Protein AF-V5GSN2-F1 (afdb_monomer)

Radius of gyration: 38.53 Å; Cα contacts (8 Å, |Δi|>4): 919; chains: 1; bounding box: 140×82×81 Å

Sequence (666 aa):
MSDDYDFRHELENVPWRLVEQMQPQPFRTFRTEFHMSSASEHTSTYTTTTHYSKQYIQTTKTTRSENGTTIKIPDDQQTQTKWHRDEADNITNGRPPDKHTTLTQIIQEPQTWGSTMQFTEIKSLKRVHKVHEGIGTENITDVAGIINPYTGERMTIRDAIAERILDVRTGKIIASPDGIQITIDEAQKLGLIESKIAERLQSPCGIREDGHDLTLLEAIQREIYEAEHGFMDPSEKRIKVTHSTTINQAIDDGRVDVTSGTYTLENGEKIDIREAYKRGYLLQHTEVKLQTGAVPLADAINQSLIDDRTGWIVDRNSGNKYQIDAAVKCNVVDGDIREIVDPKTDNKITVIQAIDTGIINPKLGKYILAHEKLSFLEAKRRQLIVKPKTLKEIVDDNLIDENGKISSPLHQTTLTLLEAVNRGVLDVDLVKSVLDLRTSEYITLSEALKEGIILSDSRFRNLVTGEILSIPEAVSRGYIISVVRKSIFDVDGFQPPDKSDHISFNAANAKGYISKKNNGSLLVSKKSGKLIPFTEGVQSGEVKPEVFEMLSRPIGIVENQKELNVLEAVFHGYIDPKTGNLIDLSTNKIIYLNEAIAQHLITPEGAAMLNSLLNLNVSTKVTRTLVQRYVTVTNKDIKQEIITYTEALRLGLINNEQQTYTDPVT

Foldseek 3Di:
DDDDDDPPVVVVCVVVVVVVVPQPDADDQPFDAAEDEFAPPPPPPDPPDPDDDDDDDDDDDDDDDDDDDDDDDDDDDDDDDDDDDDDDDDDDDDDDDDDDDDDDDDDDDDDDDDDDDDDDDDDDDDDDDDDDDDDDDDPQQQPFFAADQVPRDTHGPVVCVVVVQQDLLVQWGQNHPVRDIDHLVVCCVVSRGPPVVSCQQQPQPQDDDPRDRDGNSRVVNVVVCCVVVPDDDPPPDDDDDPDADEPVVQVVVVQADPVVQWGADPVRDIDHVVVCCVVRNYQPPSLNPNDDAADALLVQVQLVQADQQQLWGAQQFPRDTAQPVVCCVVRNHVQAFQFAQDPVVLAGGGNVVCCVVVCAPRRRNFGDDPPDTGGSNRCVVQLRGGTAWFLLVQVVVVQADPQGWGAGSNSPDTHFPVRCVRRRNHFAQDDQFAAQPVVRGGHGNVVCPVVVCADRRQWGARPVPRDIGHSNVCQQVFRGKTWDWAALQQDFFAAALVRDGGGGNVVCVVVVQWDLPPLIWGQNHPVVSDTDHVVVCCVVVRGPPSSVVLQQDFQAQDDPNDTGGNSSCVSVPQADSSNLFGADPVVRDTDRLSRCCSVSRTPSVSSSSSVSNRTHTYMYGHDDDPPPPPPPPPPPPPPDPDDDPVRQVVVVQADPVVRHGHDPVD

InterPro domains:
  IPR001101 Plectin repeat [SM00250] (128-171)
  IPR001101 Plectin repeat [SM00250] (182-230)
  IPR001101 Plectin repeat [SM00250] (253-287)
  IPR001101 Plectin repeat [SM00250] (328-365)
  IPR001101 Plectin repeat [SM00250] (423-459)
  IPR001101 Plectin repeat [SM00250] (562-607)
  IPR001101 Plectin repeat [SM00250] (622-659)
  IPR035915 Plakin repeat superfamily [G3DSA:3.90.1290.10] (114-293)
  IPR035915 Plakin repeat superfamily [G3DSA:3.90.1290.1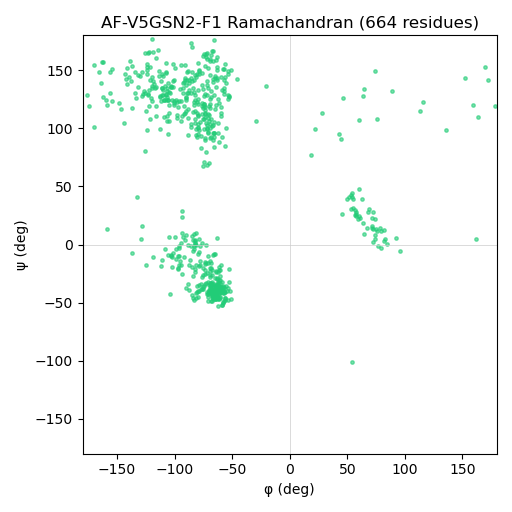0] (294-430)
  IPR035915 Plakin repeat superfamily [G3DSA:3.90.1290.10] (431-556)
  IPR035915 Plakin repeat superfamily [G3DSA:3.90.1290.10] (557-666)
  IPR035915 Plakin repeat superfamily [SSF75399] (141-288)
  IPR035915 Plakin repeat superfamily [SSF75399] (246-369)
  IPR035915 Plakin repeat superfamily [SSF75399] (388-518)
  IPR035915 Plakin repeat superfamily [SSF75399] (492-666)

Secondary structure (DSSP, 8-state):
------THHHHTTHHHHHHHHTSPPPP-----EEEEEE---------------------------------------------------------PPP--PPPP-PPP-----------------PPPP----------GGG---EEPTTT--EE-HHHHHHTTSEETTTTEEE-STT--EEEHHHHHHTTSB-HHHHHHHHSEEEEEETTEEEEHHHHHHHHHHHHHSTT--TTS-----TT-EEHHHHHHTT-EETTTTEEEPTTS-EEEHHHHHHTTSEE--------PPPB-HHHHHHTT-B-TTT--EE-TTT--EE-HHHHHHTTSB-SSS--EEETTTTEEE-HHHHHHTTSEETTTTEEEETTEEEEHHHHHHTTSB---B-HHHHHHTT-B-TTS-EE-TTSSSEE-HHHHHHTT-B--SS-EEEEETTTTEEEEHHHHHHTTSEETTTEEE-TTT--EEEHHHHHHTTSB-EEEEE-GGGSEEE--TT--S-EEHHHHHHTT-EE-GGG-EEEEETTTTEEEEHHHHHHHTSB-HHHHHHHT-EEEEEETTEEEEHHHHHHHTSB-TTT--EEETTTTEEE-HHHHHHTTSS-HHHHHHHHHHTTEEEEEEE----------------------HHHHHHTT-EETTTTEE--TT-

Structure (mmCIF, N/CA/C/O backbone):
data_AF-V5GSN2-F1
#
_entry.id   AF-V5GSN2-F1
#
loop_
_atom_site.group_PDB
_atom_site.id
_atom_site.type_symbol
_atom_site.label_atom_id
_atom_site.label_alt_id
_atom_site.label_comp_id
_atom_site.label_asym_id
_atom_site.label_entity_id
_atom_site.label_seq_id
_atom_site.pdbx_PDB_ins_code
_atom_site.Cartn_x
_atom_site.Cartn_y
_atom_site.Cartn_z
_atom_site.occupancy
_atom_site.B_iso_or_equiv
_atom_site.auth_seq_id
_atom_site.auth_comp_id
_atom_site.auth_asym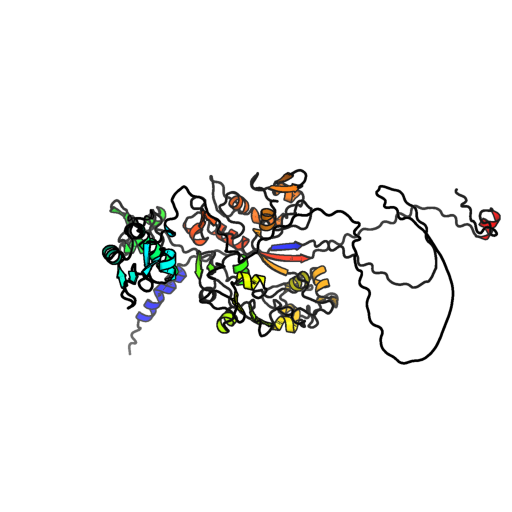_id
_atom_site.auth_atom_id
_atom_site.pdbx_PDB_model_num
ATOM 1 N N . MET A 1 1 ? -61.595 18.546 -22.073 1.00 37.25 1 MET A N 1
ATOM 2 C CA . MET A 1 1 ? -60.772 17.479 -21.474 1.00 37.25 1 MET A CA 1
ATOM 3 C C . MET A 1 1 ? -59.670 18.206 -20.737 1.00 37.25 1 MET A C 1
ATOM 5 O O . MET A 1 1 ? -58.882 18.876 -21.386 1.00 37.25 1 MET A O 1
ATOM 9 N N . SER A 1 2 ? -59.788 18.265 -19.414 1.00 36.09 2 SER A N 1
ATOM 10 C CA . SER A 1 2 ? -58.857 18.947 -18.515 1.00 36.09 2 SER A CA 1
ATOM 11 C C . SER A 1 2 ? -58.077 17.841 -17.827 1.00 36.09 2 SER A C 1
ATOM 13 O O . SER A 1 2 ? -58.687 17.074 -17.086 1.00 36.09 2 SER A O 1
ATOM 15 N N . ASP A 1 3 ? -56.794 17.718 -18.153 1.00 40.81 3 ASP A N 1
ATOM 16 C CA . ASP A 1 3 ? -55.877 16.783 -17.507 1.00 40.81 3 ASP A CA 1
ATOM 17 C C . ASP A 1 3 ? -55.432 17.392 -16.174 1.00 40.81 3 ASP A C 1
ATOM 19 O O . ASP A 1 3 ? -54.719 18.397 -16.146 1.00 40.81 3 ASP A O 1
ATOM 23 N N . ASP A 1 4 ? -55.890 16.799 -15.072 1.00 43.28 4 ASP A N 1
ATOM 24 C CA . ASP A 1 4 ? -55.392 17.104 -13.734 1.00 43.28 4 ASP A CA 1
ATOM 25 C C . ASP A 1 4 ? -53.973 16.534 -13.592 1.00 43.28 4 ASP A C 1
ATOM 27 O O . ASP A 1 4 ? -53.755 15.322 -13.602 1.00 43.28 4 ASP A O 1
ATOM 31 N N . TYR A 1 5 ? -52.998 17.436 -13.488 1.00 51.22 5 TYR A N 1
ATOM 32 C CA . TYR A 1 5 ? -51.594 17.118 -13.250 1.00 51.22 5 TYR A CA 1
ATOM 33 C C . TYR A 1 5 ? -51.395 16.746 -11.770 1.00 51.22 5 TYR A C 1
ATOM 35 O O . TYR A 1 5 ? -51.675 17.547 -10.875 1.00 51.22 5 TYR A O 1
ATOM 43 N N . ASP A 1 6 ? -50.932 15.522 -11.505 1.00 43.62 6 ASP A N 1
ATOM 44 C CA . ASP A 1 6 ? -50.756 14.992 -10.149 1.00 43.62 6 ASP A CA 1
ATOM 45 C C . ASP A 1 6 ? -49.454 15.505 -9.506 1.00 43.62 6 ASP A C 1
ATOM 47 O O . ASP A 1 6 ? -48.352 15.028 -9.784 1.00 43.62 6 ASP A O 1
ATOM 51 N N . PHE A 1 7 ? -49.595 16.475 -8.599 1.00 40.38 7 PHE A N 1
ATOM 52 C CA . PHE A 1 7 ? -48.507 17.074 -7.815 1.00 40.38 7 PHE A CA 1
ATOM 53 C C . PHE A 1 7 ? -47.820 16.110 -6.829 1.00 40.38 7 PHE A C 1
ATOM 55 O O . PHE A 1 7 ? -46.802 16.469 -6.231 1.00 40.38 7 PHE A O 1
ATOM 62 N N . ARG A 1 8 ? -48.333 14.888 -6.628 1.00 42.97 8 ARG A N 1
ATOM 63 C CA . ARG A 1 8 ? -47.758 13.941 -5.657 1.00 42.97 8 ARG A CA 1
ATOM 64 C C . ARG A 1 8 ? -46.394 13.400 -6.077 1.00 42.97 8 ARG A C 1
ATOM 66 O O . ARG A 1 8 ? -45.572 13.124 -5.209 1.00 42.97 8 ARG A O 1
ATOM 73 N N . HIS A 1 9 ? -46.112 13.324 -7.378 1.00 46.41 9 HIS A N 1
ATOM 74 C CA . HIS A 1 9 ? -44.847 12.763 -7.859 1.00 46.41 9 HIS A CA 1
ATOM 75 C C . HIS A 1 9 ? -43.648 13.717 -7.690 1.00 46.41 9 HIS A C 1
ATOM 77 O O . HIS A 1 9 ? -42.515 13.271 -7.501 1.00 46.41 9 HIS A O 1
ATOM 83 N N . GLU A 1 10 ? -43.880 15.034 -7.702 1.00 44.59 10 GLU A N 1
ATOM 84 C CA . GLU A 1 10 ? -42.817 16.016 -7.458 1.00 44.59 10 GLU A CA 1
ATOM 85 C C . GLU A 1 10 ? -42.477 16.128 -5.965 1.00 44.59 10 GLU A C 1
ATOM 87 O O . GLU A 1 10 ? -41.305 16.256 -5.618 1.00 44.59 10 GLU A O 1
ATOM 92 N N . LEU A 1 11 ? -43.456 15.976 -5.068 1.00 38.84 11 LEU A N 1
ATOM 93 C CA . LEU A 1 11 ? -43.250 16.066 -3.617 1.00 38.84 11 LEU A CA 1
ATOM 94 C C . LEU A 1 11 ? -42.442 14.902 -3.015 1.00 38.84 11 LEU A C 1
ATOM 96 O O . LEU A 1 11 ? -41.758 15.115 -2.016 1.00 38.84 11 LEU A O 1
ATOM 100 N N . GLU A 1 12 ? -42.437 13.714 -3.628 1.00 39.81 12 GLU A N 1
ATOM 101 C CA . GLU A 1 12 ? -41.593 12.589 -3.177 1.00 39.81 12 GLU A CA 1
ATOM 102 C C . GLU A 1 12 ? -40.098 12.771 -3.510 1.00 39.81 12 GLU A C 1
ATOM 104 O O . GLU A 1 12 ? -39.241 12.206 -2.833 1.00 39.81 12 GLU A O 1
ATOM 109 N N . ASN A 1 13 ? -39.760 13.608 -4.500 1.00 37.38 13 ASN A N 1
ATOM 110 C CA . ASN A 1 13 ? -38.378 13.812 -4.965 1.00 37.38 13 ASN A CA 1
ATOM 111 C C . ASN A 1 13 ? -37.731 15.124 -4.479 1.00 37.38 13 ASN A C 1
ATOM 113 O O . ASN A 1 13 ? -36.523 15.326 -4.637 1.00 37.38 13 ASN A O 1
ATOM 117 N N . VAL A 1 14 ? -38.512 16.023 -3.876 1.00 39.41 14 VAL A N 1
ATOM 118 C CA . VAL A 1 14 ? -38.030 17.301 -3.321 1.00 39.41 14 VAL A CA 1
ATOM 119 C C . VAL A 1 14 ? -37.116 17.138 -2.088 1.00 39.41 14 VAL A C 1
ATOM 121 O O . VAL A 1 14 ? -36.141 17.890 -2.013 1.00 39.41 14 VAL A O 1
ATOM 124 N N . PRO A 1 15 ? -37.309 16.166 -1.164 1.00 37.91 15 PRO A N 1
ATOM 125 C CA . PRO A 1 15 ? -36.414 16.016 -0.013 1.00 37.91 15 PRO A CA 1
ATOM 126 C C . PRO A 1 15 ? -34.984 15.655 -0.434 1.00 37.91 15 PRO A C 1
ATOM 128 O O . PRO A 1 15 ? -34.026 16.221 0.082 1.00 37.91 15 PRO A O 1
ATOM 131 N N . TRP A 1 16 ? -34.829 14.773 -1.426 1.00 34.25 16 TRP A N 1
ATOM 132 C CA . TRP A 1 16 ? -33.520 14.288 -1.872 1.00 34.25 16 TRP A CA 1
ATOM 133 C C . TRP A 1 16 ? -32.715 15.337 -2.643 1.00 34.25 16 TRP A C 1
ATOM 135 O O . TRP A 1 16 ? -31.525 15.498 -2.383 1.00 34.25 16 TRP A O 1
ATOM 145 N N . ARG A 1 17 ? -33.359 16.116 -3.523 1.00 33.84 17 ARG A N 1
ATOM 146 C CA . ARG A 1 17 ? -32.677 17.192 -4.269 1.00 33.84 17 ARG A CA 1
ATOM 147 C C . ARG A 1 17 ? -32.232 18.352 -3.380 1.00 33.84 17 ARG A C 1
ATOM 149 O O . ARG A 1 17 ? -31.188 18.945 -3.641 1.00 33.84 17 ARG A O 1
ATOM 156 N N . LEU A 1 18 ? -32.994 18.671 -2.331 1.00 31.77 18 LEU A N 1
ATOM 157 C CA . LEU A 1 18 ? -32.616 19.716 -1.377 1.00 31.77 18 LEU A CA 1
ATOM 158 C C . LEU A 1 18 ? -31.481 19.245 -0.450 1.00 31.77 18 LEU A C 1
ATOM 160 O O . LEU A 1 18 ? -30.587 20.028 -0.141 1.00 31.77 18 LEU A O 1
ATOM 164 N N . VAL A 1 19 ? -31.468 17.960 -0.072 1.00 36.31 19 VAL A N 1
ATOM 165 C CA . VAL A 1 19 ? -30.370 17.331 0.684 1.00 36.31 19 VAL A CA 1
ATOM 166 C C . VAL A 1 19 ? -29.081 17.264 -0.146 1.00 36.31 19 VAL A C 1
ATOM 168 O O . VAL A 1 19 ? -28.025 17.584 0.386 1.00 36.31 19 VAL A O 1
ATOM 171 N N . GLU A 1 20 ? -29.140 16.949 -1.446 1.00 34.22 20 GLU A N 1
ATOM 172 C CA . GLU A 1 20 ? -27.974 17.008 -2.352 1.00 34.22 20 GLU A CA 1
ATOM 173 C C . GLU A 1 20 ? -27.446 18.437 -2.561 1.00 34.22 20 GLU A C 1
ATOM 175 O O . GLU A 1 20 ? -26.236 18.645 -2.588 1.00 34.22 20 GLU A O 1
ATOM 180 N N . GLN A 1 21 ? -28.325 19.441 -2.672 1.00 31.25 21 GLN A N 1
ATOM 181 C CA . GLN A 1 21 ? -27.915 20.847 -2.827 1.00 31.25 21 GLN A CA 1
ATOM 182 C C . GLN A 1 21 ? -27.400 21.494 -1.531 1.00 31.25 21 GLN A C 1
ATOM 184 O O . GLN A 1 21 ? -26.693 22.500 -1.602 1.00 31.25 21 GLN A O 1
ATOM 189 N N . MET A 1 22 ? -27.740 20.937 -0.362 1.00 30.00 22 MET A N 1
ATOM 190 C CA . MET A 1 22 ? -27.225 21.365 0.946 1.00 30.00 22 MET A CA 1
ATOM 191 C C . MET A 1 22 ? -26.036 20.532 1.442 1.00 30.00 22 MET A C 1
ATOM 193 O O . MET A 1 22 ? -25.485 20.841 2.502 1.00 30.00 22 MET A O 1
ATOM 197 N N . GLN A 1 23 ? -25.596 19.518 0.688 1.00 30.22 23 GLN A N 1
ATOM 198 C CA . GLN A 1 23 ? -24.315 18.876 0.960 1.00 30.22 23 GLN A CA 1
ATOM 199 C C . GLN A 1 23 ? -23.185 19.888 0.716 1.00 30.22 23 GLN A C 1
ATOM 201 O O . GLN A 1 23 ? -23.137 20.519 -0.345 1.00 30.22 23 GLN A O 1
ATOM 206 N N . PRO A 1 24 ? -22.265 20.077 1.680 1.00 34.12 24 PRO A N 1
ATOM 207 C CA . PRO A 1 24 ? -21.076 20.876 1.437 1.00 34.12 24 PRO A CA 1
ATOM 208 C C . PRO A 1 24 ? -20.323 20.275 0.249 1.00 34.12 24 PRO A C 1
ATOM 210 O O . PRO A 1 24 ? -20.131 19.060 0.171 1.00 34.12 24 PRO A O 1
ATOM 213 N N . GLN A 1 25 ? -19.888 21.132 -0.674 1.00 30.27 25 GLN A N 1
ATOM 214 C CA . GLN A 1 25 ? -18.983 20.718 -1.740 1.00 30.27 25 GLN A CA 1
ATOM 215 C C . GLN A 1 25 ? -17.773 20.021 -1.098 1.00 30.27 25 GLN A C 1
ATOM 217 O O . GLN A 1 25 ? -17.179 20.593 -0.176 1.00 30.27 25 GLN A O 1
ATOM 222 N N . PRO A 1 26 ? -17.409 18.800 -1.527 1.00 32.09 26 PRO A N 1
ATOM 223 C CA . PRO A 1 26 ? -16.282 18.096 -0.944 1.00 32.09 26 PRO A CA 1
ATOM 224 C C . PRO A 1 26 ? -15.023 18.946 -1.113 1.00 32.09 26 PRO A C 1
ATOM 226 O O . PRO A 1 26 ? -14.746 19.470 -2.197 1.00 32.09 26 PRO A O 1
ATOM 229 N N . PHE A 1 27 ? -14.254 19.098 -0.034 1.00 33.81 27 PHE A N 1
ATOM 230 C CA . PHE A 1 27 ? -12.969 19.779 -0.110 1.00 33.81 27 PHE A CA 1
ATOM 231 C C . PHE A 1 27 ? -12.099 19.077 -1.150 1.00 33.81 27 PHE A C 1
ATOM 233 O O . PHE A 1 27 ? -11.946 17.854 -1.146 1.00 33.81 27 PHE A O 1
ATOM 240 N N . ARG A 1 28 ? -11.539 19.866 -2.067 1.00 29.09 28 ARG A N 1
ATOM 241 C CA . ARG A 1 28 ? -10.685 19.372 -3.143 1.00 29.09 28 ARG A CA 1
ATOM 242 C C . ARG A 1 28 ? -9.485 18.662 -2.512 1.00 29.09 28 ARG A C 1
ATOM 244 O O . ARG A 1 28 ? -8.633 19.306 -1.906 1.00 29.09 28 ARG A O 1
ATOM 251 N N . THR A 1 29 ? -9.408 17.340 -2.639 1.00 32.81 29 THR A N 1
ATOM 252 C CA . THR A 1 29 ? -8.227 16.589 -2.204 1.00 32.81 29 THR A CA 1
ATOM 253 C C . THR A 1 29 ? -7.048 17.020 -3.071 1.00 32.81 29 THR A C 1
ATOM 255 O O . THR A 1 29 ? -7.064 16.818 -4.288 1.00 32.81 29 THR A O 1
ATOM 258 N N . PHE A 1 30 ? -6.025 17.626 -2.473 1.00 32.19 30 PHE A N 1
ATOM 259 C CA . PHE A 1 30 ? -4.771 17.884 -3.173 1.00 32.19 30 PHE A CA 1
ATOM 260 C C . PHE A 1 30 ? -4.087 16.541 -3.424 1.00 32.19 30 PHE A C 1
ATOM 262 O O . PHE A 1 30 ? -3.541 15.944 -2.502 1.00 32.19 30 PHE A O 1
ATOM 269 N N . ARG A 1 31 ? -4.136 16.034 -4.659 1.00 34.69 31 ARG A N 1
ATOM 270 C CA . ARG A 1 31 ? -3.330 14.878 -5.060 1.00 34.69 31 ARG A CA 1
ATOM 271 C C . ARG A 1 31 ? -1.916 15.386 -5.330 1.00 34.69 31 ARG A C 1
ATOM 273 O O . ARG A 1 31 ? -1.664 15.981 -6.372 1.00 34.69 31 ARG A O 1
ATOM 280 N N . THR A 1 32 ? -1.022 15.236 -4.359 1.00 37.72 32 THR A N 1
ATOM 281 C CA . THR A 1 32 ? 0.390 15.593 -4.527 1.00 37.72 32 THR A CA 1
ATOM 282 C C . THR A 1 32 ? 1.122 14.383 -5.096 1.00 37.72 32 THR A C 1
ATOM 284 O O . THR A 1 32 ? 1.271 13.365 -4.423 1.00 37.72 32 THR A O 1
ATOM 287 N N . GLU A 1 33 ? 1.523 14.464 -6.362 1.00 39.75 33 GLU A N 1
ATOM 288 C CA . GLU A 1 33 ? 2.420 13.482 -6.972 1.00 39.75 33 GLU A CA 1
ATOM 289 C C . GLU A 1 33 ? 3.838 13.726 -6.445 1.00 39.75 33 GLU A C 1
ATOM 291 O O . GLU A 1 33 ? 4.312 14.863 -6.433 1.00 39.75 33 GLU A O 1
ATOM 296 N N . PHE A 1 34 ? 4.487 12.676 -5.934 1.00 43.59 34 PHE A N 1
ATOM 297 C CA . PHE A 1 34 ? 5.783 12.782 -5.272 1.00 43.59 34 PHE A CA 1
ATOM 298 C C . PHE A 1 34 ? 6.843 12.007 -6.051 1.00 43.59 34 PHE A C 1
ATOM 300 O O . PHE A 1 34 ? 6.832 10.775 -6.097 1.00 43.59 34 PHE A O 1
ATOM 307 N N . HIS A 1 35 ? 7.778 12.731 -6.664 1.00 51.25 35 HIS A N 1
ATOM 308 C CA . HIS A 1 35 ? 8.861 12.128 -7.431 1.00 51.25 35 HIS A CA 1
ATOM 309 C C . HIS A 1 35 ? 10.094 11.895 -6.559 1.00 51.25 35 HIS A C 1
ATOM 311 O O . HIS A 1 35 ? 10.685 12.833 -6.034 1.00 51.25 35 HIS A O 1
ATOM 317 N N . MET A 1 36 ? 10.509 10.634 -6.436 1.00 54.81 36 MET A N 1
ATOM 318 C CA . MET A 1 36 ? 11.722 10.228 -5.739 1.00 54.81 36 MET A CA 1
ATOM 319 C C . MET A 1 36 ? 12.757 9.653 -6.697 1.00 54.81 36 MET A C 1
ATOM 321 O O . MET A 1 36 ? 12.537 8.659 -7.394 1.00 54.81 36 MET A O 1
ATOM 325 N N . SER A 1 37 ? 13.953 10.217 -6.625 1.00 44.53 37 SER A N 1
ATOM 326 C CA . SER A 1 37 ? 15.152 9.620 -7.197 1.00 44.53 37 SER A CA 1
ATOM 327 C C . SER A 1 37 ? 15.780 8.690 -6.159 1.00 44.53 37 SER A C 1
ATOM 329 O O . SER A 1 37 ? 16.187 9.132 -5.081 1.00 44.53 37 SER A O 1
ATOM 331 N N . SER A 1 38 ? 15.850 7.391 -6.454 1.00 39.06 38 SER A N 1
ATOM 332 C CA . SER A 1 38 ? 16.689 6.453 -5.703 1.00 39.06 38 SER A CA 1
ATOM 333 C C . SER A 1 38 ? 18.046 6.385 -6.398 1.00 39.06 38 SER A C 1
ATOM 335 O O . SER A 1 38 ? 18.145 5.906 -7.534 1.00 39.06 38 SER A O 1
ATOM 337 N N . ALA A 1 39 ? 19.090 6.885 -5.741 1.00 33.84 39 ALA A N 1
ATOM 338 C CA . ALA A 1 39 ? 20.462 6.629 -6.152 1.00 33.84 39 ALA A CA 1
ATOM 339 C C . ALA A 1 39 ? 20.818 5.207 -5.706 1.00 33.84 39 ALA A C 1
ATOM 341 O O . ALA A 1 39 ? 21.366 5.009 -4.632 1.00 33.84 39 ALA A O 1
ATOM 342 N N . SER A 1 40 ? 20.447 4.198 -6.495 1.00 32.97 40 SER A N 1
ATOM 343 C CA . SER A 1 40 ? 21.010 2.865 -6.299 1.00 32.97 40 SER A CA 1
ATOM 344 C C . SER A 1 40 ? 22.462 2.923 -6.774 1.00 32.97 40 SER A C 1
ATOM 346 O O . SER A 1 40 ? 22.719 2.889 -7.984 1.00 32.97 40 SER A O 1
ATOM 348 N N . GLU A 1 41 ? 23.416 3.045 -5.854 1.00 26.78 41 GLU A N 1
ATOM 349 C CA . GLU A 1 41 ? 24.833 2.826 -6.152 1.00 26.78 41 GLU A CA 1
ATOM 350 C C . GLU A 1 41 ? 25.073 1.329 -6.398 1.00 26.78 41 GLU A C 1
ATOM 352 O O . GLU A 1 41 ? 25.706 0.621 -5.621 1.00 26.78 41 GLU A O 1
ATOM 357 N N . HIS A 1 42 ? 24.570 0.814 -7.519 1.00 26.95 42 HIS A N 1
ATOM 358 C CA . HIS A 1 42 ? 25.072 -0.435 -8.065 1.00 26.95 42 HIS A CA 1
ATOM 359 C C . HIS A 1 42 ? 26.355 -0.114 -8.825 1.00 26.95 42 HIS A C 1
ATOM 361 O O . HIS A 1 42 ? 26.337 0.220 -10.012 1.00 26.95 42 HIS A O 1
ATOM 367 N N . THR A 1 43 ? 27.492 -0.214 -8.139 1.00 23.75 43 THR A N 1
ATOM 368 C CA . THR A 1 43 ? 28.801 -0.363 -8.780 1.00 23.75 43 THR A CA 1
ATOM 369 C C . THR A 1 43 ? 28.909 -1.767 -9.375 1.00 23.75 43 THR A C 1
ATOM 371 O O . THR A 1 43 ? 29.677 -2.614 -8.937 1.00 23.75 43 THR A O 1
ATOM 374 N N . SER A 1 44 ? 28.123 -2.043 -10.413 1.00 23.95 44 SER A N 1
ATOM 375 C CA . SER A 1 44 ? 28.400 -3.156 -11.314 1.00 23.95 44 SER A CA 1
ATOM 376 C C . SER A 1 44 ? 29.480 -2.691 -12.288 1.00 23.95 44 SER A C 1
ATOM 378 O O . SER A 1 44 ? 29.196 -2.009 -13.277 1.00 23.95 44 SER A O 1
ATOM 380 N N . THR A 1 45 ? 30.737 -2.999 -11.974 1.00 22.47 45 THR A N 1
ATOM 381 C CA . THR A 1 45 ? 31.867 -2.804 -12.885 1.00 22.47 45 THR A CA 1
ATOM 382 C C . THR A 1 45 ? 31.687 -3.739 -14.079 1.00 22.47 45 THR A C 1
ATOM 384 O O . THR A 1 45 ? 32.049 -4.911 -14.020 1.00 22.47 45 THR A O 1
ATOM 387 N N . TYR A 1 46 ? 31.114 -3.238 -15.171 1.00 23.25 46 TYR A N 1
ATOM 388 C CA . TYR A 1 46 ? 31.183 -3.918 -16.459 1.00 23.25 46 TYR A CA 1
ATOM 389 C C . TYR A 1 46 ? 32.533 -3.593 -17.089 1.00 23.25 46 TYR A C 1
ATOM 391 O O . TYR A 1 46 ? 32.733 -2.524 -17.664 1.00 23.25 46 TYR A O 1
ATOM 399 N N . THR A 1 47 ? 33.483 -4.515 -16.967 1.00 22.59 47 THR A N 1
ATOM 400 C CA . THR A 1 47 ? 34.696 -4.479 -17.781 1.00 22.59 47 THR A CA 1
ATOM 401 C C . THR A 1 47 ? 34.332 -4.998 -19.169 1.00 22.59 47 THR A C 1
ATOM 403 O O . THR A 1 47 ? 34.344 -6.199 -19.419 1.00 22.59 47 THR A O 1
ATOM 406 N N . THR A 1 48 ? 33.981 -4.108 -20.096 1.00 21.88 48 THR A N 1
ATOM 407 C CA . THR A 1 48 ? 33.992 -4.439 -21.527 1.00 21.88 48 THR A CA 1
ATOM 408 C C . THR A 1 48 ? 35.443 -4.566 -21.975 1.00 21.88 48 THR A C 1
ATOM 410 O O . THR A 1 48 ? 36.100 -3.572 -22.281 1.00 21.88 48 THR A O 1
ATOM 413 N N . THR A 1 49 ? 35.971 -5.789 -21.997 1.00 23.95 49 THR A N 1
ATOM 414 C CA . THR A 1 49 ? 37.220 -6.087 -22.701 1.00 23.95 49 THR A CA 1
ATOM 415 C C . THR A 1 49 ? 36.884 -6.383 -24.157 1.00 23.95 49 THR A C 1
ATOM 417 O O . THR A 1 49 ? 36.444 -7.476 -24.505 1.00 23.95 49 THR A O 1
ATOM 420 N N . THR A 1 50 ? 37.098 -5.403 -25.032 1.00 25.02 50 THR A N 1
ATOM 421 C CA . THR A 1 50 ? 37.163 -5.640 -26.475 1.00 25.02 50 THR A CA 1
ATOM 422 C C . THR A 1 50 ? 38.398 -6.502 -26.743 1.00 25.02 50 THR A C 1
ATOM 424 O O . THR A 1 50 ? 39.528 -6.023 -26.653 1.00 25.02 50 THR A O 1
ATOM 427 N N . HIS A 1 51 ? 38.205 -7.790 -27.028 1.00 23.45 51 HIS A N 1
ATOM 428 C CA . HIS A 1 51 ? 39.290 -8.676 -27.442 1.00 23.45 51 HIS A CA 1
ATOM 429 C C . HIS A 1 51 ? 39.818 -8.240 -28.817 1.00 23.45 51 HIS A C 1
ATOM 431 O O . HIS A 1 51 ? 39.225 -8.551 -29.845 1.00 23.45 51 HIS A O 1
ATOM 437 N N . TYR A 1 52 ? 40.969 -7.567 -28.843 1.00 23.95 52 TYR A N 1
ATOM 438 C CA . TYR A 1 52 ? 41.891 -7.656 -29.973 1.00 23.95 52 TYR A CA 1
ATOM 439 C C . TYR A 1 52 ? 42.975 -8.668 -29.610 1.00 23.95 52 TYR A C 1
ATOM 441 O O . TYR A 1 52 ? 43.814 -8.441 -28.740 1.00 23.95 52 TYR A O 1
ATOM 449 N N . SER A 1 53 ? 42.929 -9.822 -30.268 1.00 23.48 53 SER A N 1
ATOM 450 C CA . SER A 1 53 ? 43.930 -10.872 -30.156 1.00 23.48 53 SER A CA 1
ATOM 451 C C . SER A 1 53 ? 45.236 -10.437 -30.824 1.00 23.48 53 SER A C 1
ATOM 453 O O . SER A 1 53 ? 45.322 -10.418 -32.053 1.00 23.48 53 SER A O 1
ATOM 455 N N . LYS A 1 54 ? 46.273 -10.161 -30.031 1.00 24.95 54 LYS A N 1
ATOM 456 C CA . LYS A 1 54 ? 47.667 -10.394 -30.428 1.00 24.95 54 LYS A CA 1
ATOM 457 C C . LYS A 1 54 ? 48.415 -11.009 -29.248 1.00 24.95 54 LYS A C 1
ATOM 459 O O . LYS A 1 54 ? 48.495 -10.423 -28.175 1.00 24.95 54 LYS A O 1
ATOM 464 N N . GLN A 1 55 ? 48.885 -12.233 -29.468 1.00 24.97 55 GLN A N 1
ATOM 465 C CA . GLN A 1 55 ? 49.726 -13.009 -28.562 1.00 24.97 55 GLN A CA 1
ATOM 466 C C . GLN A 1 55 ? 50.997 -12.230 -28.227 1.00 24.97 55 GLN A C 1
ATOM 468 O O . GLN A 1 55 ? 51.655 -11.802 -29.162 1.00 24.97 55 GLN A O 1
ATOM 473 N N . TYR A 1 56 ? 51.369 -12.135 -26.948 1.00 25.06 56 TYR A N 1
ATOM 474 C CA . TYR A 1 56 ? 52.759 -12.240 -26.488 1.00 25.06 56 TYR A CA 1
ATOM 475 C C . TYR A 1 56 ? 52.793 -12.682 -25.016 1.00 25.06 56 TYR A C 1
ATOM 477 O O . TYR A 1 56 ? 51.869 -12.441 -24.243 1.00 25.06 56 TYR A O 1
ATOM 485 N N . ILE A 1 57 ? 53.850 -13.424 -24.697 1.00 23.05 57 ILE A N 1
ATOM 486 C CA . ILE A 1 57 ? 54.117 -14.188 -23.476 1.00 23.05 57 ILE A CA 1
ATOM 487 C C . ILE A 1 57 ? 54.945 -13.344 -22.481 1.00 23.05 57 ILE A C 1
ATOM 489 O O . ILE A 1 57 ? 55.744 -12.524 -22.923 1.00 23.05 57 ILE A O 1
ATOM 493 N N . GLN A 1 58 ? 54.822 -13.674 -21.179 1.00 24.52 58 GLN A N 1
ATOM 494 C CA . GLN A 1 58 ? 55.716 -13.339 -20.039 1.00 24.52 58 GLN A CA 1
ATOM 495 C C . GLN A 1 58 ? 55.666 -11.881 -19.521 1.00 24.52 58 GLN A C 1
ATOM 497 O O . GLN A 1 58 ? 55.392 -10.959 -20.269 1.00 24.52 58 GLN A O 1
ATOM 502 N N . THR A 1 59 ? 55.886 -11.541 -18.243 1.00 23.16 59 THR A N 1
ATOM 503 C CA . THR A 1 59 ? 56.381 -12.243 -17.039 1.00 23.16 59 THR A CA 1
ATOM 504 C C . THR A 1 59 ? 55.992 -11.411 -15.804 1.00 23.16 59 THR A C 1
ATOM 506 O O . THR A 1 59 ? 55.830 -10.198 -15.884 1.00 23.16 59 THR A O 1
ATOM 509 N N . THR A 1 60 ? 55.917 -12.060 -14.645 1.00 26.09 60 THR A N 1
ATOM 510 C CA . THR A 1 60 ? 55.793 -11.485 -13.294 1.00 26.09 60 THR A CA 1
ATOM 511 C C . THR A 1 60 ? 56.913 -10.505 -12.916 1.00 26.09 60 THR A C 1
ATOM 513 O O . THR A 1 60 ? 58.080 -10.823 -13.136 1.00 26.09 60 THR A O 1
ATOM 516 N N . LYS A 1 61 ? 56.580 -9.418 -12.199 1.00 25.97 61 LYS A N 1
ATOM 517 C CA . LYS A 1 61 ? 57.405 -8.846 -11.111 1.00 25.97 61 LYS A CA 1
ATOM 518 C C . LYS A 1 61 ? 56.565 -7.964 -10.175 1.00 25.97 61 LYS A C 1
ATOM 520 O O . LYS A 1 61 ? 55.890 -7.034 -10.597 1.00 25.97 61 LYS A O 1
ATOM 525 N N . THR A 1 62 ? 56.626 -8.308 -8.895 1.00 26.92 62 THR A N 1
ATOM 526 C CA . THR A 1 62 ? 56.079 -7.623 -7.717 1.00 26.92 62 THR A CA 1
ATOM 527 C C . THR A 1 62 ? 56.992 -6.498 -7.227 1.00 26.92 62 THR A C 1
ATOM 529 O O . THR A 1 62 ? 58.204 -6.693 -7.170 1.00 26.92 62 THR A O 1
ATOM 532 N N . THR A 1 63 ? 56.407 -5.420 -6.699 1.00 26.20 63 THR A N 1
ATOM 533 C CA . THR A 1 63 ? 57.004 -4.584 -5.641 1.00 26.20 63 THR A CA 1
ATOM 534 C C . THR A 1 63 ? 55.921 -4.141 -4.657 1.00 26.20 63 THR A C 1
ATOM 536 O O . THR A 1 63 ? 54.789 -3.846 -5.033 1.00 26.20 63 THR A O 1
ATOM 539 N N . ARG A 1 64 ? 56.275 -4.183 -3.371 1.00 26.88 64 ARG A N 1
ATOM 540 C CA . ARG A 1 64 ? 55.419 -4.112 -2.179 1.00 26.88 64 ARG A CA 1
ATOM 541 C C . ARG A 1 64 ? 55.987 -3.054 -1.230 1.00 26.88 64 ARG A C 1
ATOM 543 O O . ARG A 1 64 ? 57.206 -2.985 -1.118 1.00 26.88 64 ARG A O 1
ATOM 550 N N . SER A 1 65 ? 55.122 -2.325 -0.518 1.00 27.56 65 SER A N 1
ATOM 551 C CA . SER A 1 65 ? 55.304 -1.784 0.852 1.00 27.56 65 SER A CA 1
ATOM 552 C C . SER A 1 65 ? 54.120 -0.848 1.173 1.00 27.56 65 SER A C 1
ATOM 554 O O . SER A 1 65 ? 53.705 -0.108 0.290 1.00 27.56 65 SER A O 1
ATOM 556 N N . GLU A 1 66 ? 53.518 -0.764 2.363 1.00 28.84 66 GLU A N 1
ATOM 557 C CA . GLU A 1 66 ? 53.302 -1.660 3.511 1.00 28.84 66 GLU A CA 1
ATOM 558 C C . GLU A 1 66 ? 52.298 -0.958 4.459 1.00 28.84 66 GLU A C 1
ATOM 560 O O . GLU A 1 66 ? 52.189 0.267 4.419 1.00 28.84 66 GLU A O 1
ATOM 565 N N . ASN A 1 67 ? 51.576 -1.767 5.256 1.00 30.62 67 ASN A N 1
ATOM 566 C CA . ASN A 1 67 ? 50.765 -1.510 6.474 1.00 30.62 67 ASN A CA 1
ATOM 567 C C . ASN A 1 67 ? 49.426 -2.282 6.363 1.00 30.62 67 ASN A C 1
ATOM 569 O O . ASN A 1 67 ? 48.510 -1.815 5.703 1.00 30.62 67 ASN A O 1
ATOM 573 N N . GLY A 1 68 ? 49.171 -3.461 6.940 1.00 27.41 68 GLY A N 1
ATOM 574 C CA . GLY A 1 68 ? 49.934 -4.367 7.793 1.00 27.41 68 GLY A CA 1
ATOM 575 C C . GLY A 1 68 ? 48.969 -5.368 8.462 1.00 27.41 68 GLY A C 1
ATOM 576 O O . GLY A 1 68 ? 48.179 -4.964 9.304 1.00 27.41 68 GLY A O 1
ATOM 577 N N . THR A 1 69 ? 48.999 -6.651 8.073 1.00 26.28 69 THR A N 1
ATOM 578 C CA . THR A 1 69 ? 48.886 -7.866 8.927 1.00 26.28 69 THR A CA 1
A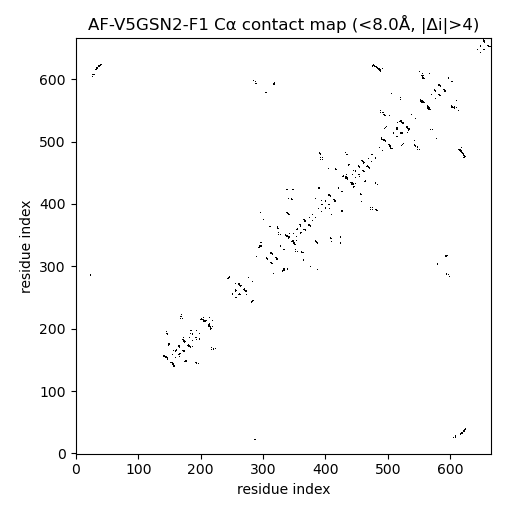TOM 579 C C . THR A 1 69 ? 49.071 -9.118 8.051 1.00 26.28 69 THR A C 1
ATOM 581 O O . THR A 1 69 ? 48.460 -9.244 6.996 1.00 26.28 69 THR A O 1
ATOM 584 N N . THR A 1 70 ? 49.974 -10.015 8.462 1.00 26.09 70 THR A N 1
ATOM 585 C CA . THR A 1 70 ? 50.530 -11.134 7.673 1.00 26.09 70 THR A CA 1
ATOM 586 C C . THR A 1 70 ? 50.174 -12.472 8.329 1.00 26.09 70 THR A C 1
ATOM 588 O O . THR A 1 70 ? 50.337 -12.600 9.540 1.00 26.09 70 THR A O 1
ATOM 591 N N . ILE A 1 71 ? 49.791 -13.484 7.539 1.00 25.97 71 ILE A N 1
ATOM 592 C CA . ILE A 1 71 ? 49.785 -14.907 7.933 1.00 25.97 71 ILE A CA 1
ATOM 593 C C . ILE A 1 71 ? 50.903 -15.621 7.152 1.00 25.97 71 ILE A C 1
ATOM 595 O O . ILE A 1 71 ? 51.058 -15.400 5.953 1.00 25.97 71 ILE A O 1
ATOM 599 N N . LYS A 1 72 ? 51.705 -16.434 7.853 1.00 25.72 72 LYS A N 1
ATOM 600 C CA . LYS A 1 72 ? 52.791 -17.275 7.316 1.00 25.72 72 LYS A CA 1
ATOM 601 C C . LYS A 1 72 ? 52.258 -18.672 6.962 1.00 25.72 72 LYS A C 1
ATOM 603 O O . LYS A 1 72 ? 51.459 -19.210 7.720 1.00 25.72 72 LYS A O 1
ATOM 608 N N . ILE A 1 73 ? 52.762 -19.268 5.880 1.00 26.59 73 ILE A N 1
ATOM 609 C CA . ILE A 1 73 ? 52.592 -20.689 5.515 1.00 26.59 73 ILE A CA 1
ATOM 610 C C . ILE A 1 73 ? 53.991 -21.337 5.548 1.00 26.59 73 ILE A C 1
ATOM 612 O O . ILE A 1 73 ? 54.923 -20.694 5.058 1.00 26.59 73 ILE A O 1
ATOM 616 N N . PRO A 1 74 ? 54.184 -22.542 6.119 1.00 29.17 74 PRO A N 1
ATOM 617 C CA . PRO A 1 74 ? 55.422 -23.302 5.969 1.00 29.17 74 PRO A CA 1
ATOM 618 C C . PRO A 1 74 ? 55.361 -24.288 4.786 1.00 29.17 74 PRO A C 1
ATOM 620 O O . PRO A 1 74 ? 54.350 -24.961 4.587 1.00 29.17 74 PRO A O 1
ATOM 623 N N . ASP A 1 75 ? 56.470 -24.361 4.045 1.00 28.55 75 ASP A N 1
ATOM 624 C CA . ASP A 1 75 ? 56.782 -25.343 2.997 1.00 28.55 75 ASP A CA 1
ATOM 625 C C . ASP A 1 75 ? 57.384 -26.632 3.580 1.00 28.55 75 ASP A C 1
ATOM 627 O O . ASP A 1 75 ? 58.104 -26.568 4.577 1.00 28.55 75 ASP A O 1
ATOM 631 N N . ASP A 1 76 ? 57.106 -27.757 2.906 1.00 29.50 76 ASP A N 1
ATOM 632 C CA . ASP A 1 76 ? 57.980 -28.916 2.598 1.00 29.50 76 ASP A CA 1
ATOM 633 C C . ASP A 1 76 ? 57.113 -30.192 2.450 1.00 29.50 76 ASP A C 1
ATOM 635 O O . ASP A 1 76 ? 56.128 -30.360 3.158 1.00 29.50 76 ASP A O 1
ATOM 639 N N . GLN A 1 77 ? 57.353 -31.168 1.570 1.00 30.02 77 GLN A N 1
ATOM 640 C CA . GLN A 1 77 ? 58.519 -31.522 0.764 1.00 30.02 77 GLN A CA 1
ATOM 641 C C . GLN A 1 77 ? 58.086 -32.461 -0.386 1.00 30.02 77 GLN A C 1
ATOM 643 O O . GLN A 1 77 ? 57.074 -33.157 -0.313 1.00 30.02 77 GLN A O 1
ATOM 648 N N . GLN A 1 78 ? 58.896 -32.493 -1.443 1.00 30.52 78 GLN A N 1
ATOM 649 C CA . GLN A 1 78 ? 58.822 -33.410 -2.585 1.00 30.52 78 GLN A CA 1
ATOM 650 C C . GLN A 1 78 ? 59.030 -34.880 -2.181 1.00 30.52 78 GLN A C 1
ATOM 652 O O . GLN A 1 78 ? 59.819 -35.161 -1.288 1.00 30.52 78 GLN A O 1
ATOM 657 N N . THR A 1 79 ? 58.474 -35.829 -2.942 1.00 27.92 79 THR A N 1
ATOM 658 C CA . THR A 1 79 ? 59.237 -37.000 -3.432 1.00 27.92 79 THR A CA 1
ATOM 659 C C . THR A 1 79 ? 58.522 -37.687 -4.602 1.00 27.92 79 THR A C 1
ATOM 661 O O . THR A 1 79 ? 57.346 -38.032 -4.544 1.00 27.92 79 THR A O 1
ATOM 664 N N . GLN A 1 80 ? 59.266 -37.867 -5.694 1.00 28.95 80 GLN A N 1
ATOM 665 C CA . GLN A 1 80 ? 58.922 -38.673 -6.867 1.00 28.95 80 GLN A CA 1
ATOM 666 C C . GLN A 1 80 ? 59.155 -40.164 -6.600 1.00 28.95 80 GLN A C 1
ATOM 668 O O . GLN A 1 80 ? 60.112 -40.509 -5.917 1.00 28.95 80 GLN A O 1
ATOM 673 N N . THR A 1 81 ? 58.368 -41.035 -7.240 1.00 27.06 81 THR A N 1
ATOM 674 C CA . THR A 1 81 ? 58.737 -42.328 -7.880 1.00 27.06 81 THR A CA 1
ATOM 675 C C . THR A 1 81 ? 57.433 -43.066 -8.247 1.00 27.06 81 THR A C 1
ATOM 677 O O . THR A 1 81 ? 56.434 -42.874 -7.573 1.00 27.06 81 THR A O 1
ATOM 680 N N . LYS A 1 82 ? 57.279 -43.952 -9.238 1.00 25.41 82 LYS A N 1
ATOM 681 C CA . LYS A 1 82 ? 57.917 -44.289 -10.522 1.00 25.41 82 LYS A CA 1
ATOM 682 C C . LYS A 1 82 ? 56.992 -45.398 -11.114 1.00 25.41 82 LYS A C 1
ATOM 684 O O . LYS A 1 82 ? 56.835 -46.414 -10.463 1.00 25.41 82 LYS A O 1
ATOM 689 N N . TRP A 1 83 ? 56.385 -45.169 -12.287 1.00 24.94 83 TRP A N 1
ATOM 690 C CA . TRP A 1 83 ? 56.010 -46.111 -13.380 1.00 24.94 83 TRP A CA 1
ATOM 691 C C . TRP A 1 83 ? 55.300 -47.472 -13.134 1.00 24.94 83 TRP A C 1
ATOM 693 O O . TRP A 1 83 ? 55.872 -48.351 -12.504 1.00 24.94 83 TRP A O 1
ATOM 703 N N . HIS A 1 84 ? 54.153 -47.683 -13.814 1.00 27.05 84 HIS A N 1
ATOM 704 C CA . HIS A 1 84 ? 53.807 -48.727 -14.834 1.00 27.05 84 HIS A CA 1
ATOM 705 C C . HIS A 1 84 ? 52.260 -48.876 -14.930 1.00 27.05 84 HIS A C 1
ATOM 707 O O . HIS A 1 84 ? 51.610 -48.914 -13.893 1.00 27.05 84 HIS A O 1
ATOM 713 N N . ARG A 1 85 ? 51.620 -48.643 -16.100 1.00 25.91 85 ARG A N 1
ATOM 714 C CA . ARG A 1 85 ? 51.217 -49.601 -17.183 1.00 25.91 85 ARG A CA 1
ATOM 715 C C . ARG A 1 85 ? 50.177 -50.633 -16.691 1.00 25.91 85 ARG A C 1
ATOM 717 O O . ARG A 1 85 ? 50.361 -51.166 -15.611 1.00 25.91 85 ARG A O 1
ATOM 724 N N . ASP A 1 86 ? 49.025 -50.866 -17.322 1.00 28.27 86 ASP A N 1
ATOM 725 C CA . ASP A 1 86 ? 48.732 -51.262 -18.715 1.00 28.27 86 ASP A CA 1
ATOM 726 C C . ASP A 1 86 ? 47.228 -51.008 -19.017 1.00 28.27 86 ASP A C 1
ATOM 728 O O . ASP A 1 86 ? 46.411 -51.040 -18.101 1.00 28.27 86 ASP A O 1
ATOM 732 N N . GLU A 1 87 ? 46.851 -50.486 -20.192 1.00 29.16 87 GLU A N 1
ATOM 733 C CA . GLU A 1 87 ? 46.298 -51.166 -21.400 1.00 29.16 87 GLU A CA 1
ATOM 734 C C . GLU A 1 87 ? 44.829 -50.715 -21.593 1.00 29.16 87 GLU A C 1
ATOM 736 O O . GLU A 1 87 ? 44.056 -50.711 -20.643 1.00 29.16 87 GLU A O 1
ATOM 741 N N . ALA A 1 88 ? 44.525 -49.994 -22.684 1.00 26.84 88 ALA A N 1
ATOM 742 C CA . ALA A 1 88 ? 43.863 -50.489 -23.911 1.00 26.84 88 ALA A CA 1
ATOM 743 C C . ALA A 1 88 ? 42.408 -50.962 -23.657 1.00 26.84 88 ALA A C 1
ATOM 745 O O . ALA A 1 88 ? 42.144 -51.690 -22.717 1.00 26.84 88 ALA A O 1
ATOM 746 N N . ASP A 1 89 ? 41.366 -50.649 -24.422 1.00 28.34 89 ASP A N 1
ATOM 747 C CA . ASP A 1 89 ? 41.185 -49.908 -25.660 1.00 28.34 89 ASP A CA 1
ATOM 748 C C . ASP A 1 89 ? 39.672 -49.624 -25.808 1.00 28.34 89 ASP A C 1
ATOM 750 O O . ASP A 1 89 ? 38.819 -50.430 -25.448 1.00 28.34 89 ASP A O 1
ATOM 754 N N . ASN A 1 90 ? 39.390 -48.490 -26.437 1.00 26.45 90 ASN A N 1
ATOM 755 C CA . ASN A 1 90 ? 38.326 -48.221 -27.403 1.00 26.45 90 ASN A CA 1
ATOM 756 C C . ASN A 1 90 ? 36.814 -48.033 -27.075 1.00 26.45 90 ASN A C 1
ATOM 758 O O . ASN A 1 90 ? 36.036 -48.969 -26.945 1.00 26.45 90 ASN A O 1
ATOM 762 N N . ILE A 1 91 ? 36.423 -46.748 -27.202 1.00 25.89 91 ILE A N 1
ATOM 763 C CA . ILE A 1 91 ? 35.395 -46.121 -28.080 1.00 25.89 91 ILE A CA 1
ATOM 764 C C . ILE A 1 91 ? 33.911 -46.566 -27.950 1.00 25.89 91 ILE A C 1
ATOM 766 O O . ILE A 1 91 ? 33.484 -47.557 -28.530 1.00 25.89 91 ILE A O 1
ATOM 770 N N . THR A 1 92 ? 33.051 -45.706 -27.377 1.00 24.09 92 THR A N 1
ATOM 771 C CA . THR A 1 92 ? 32.110 -44.821 -28.128 1.00 24.09 92 THR A CA 1
ATOM 772 C C . THR A 1 92 ? 31.211 -43.969 -27.210 1.00 24.09 92 THR A C 1
ATOM 774 O O . THR A 1 92 ? 30.398 -44.466 -26.445 1.00 24.09 92 THR A O 1
ATOM 777 N N . ASN A 1 93 ? 31.362 -42.649 -27.372 1.00 24.77 93 ASN A N 1
ATOM 778 C CA . ASN A 1 93 ? 30.365 -41.569 -27.355 1.00 24.77 93 ASN A CA 1
ATOM 779 C C . ASN A 1 93 ? 29.276 -41.524 -26.262 1.00 24.77 93 ASN A C 1
ATOM 781 O O . ASN A 1 93 ? 28.131 -41.914 -26.475 1.00 24.77 93 ASN A O 1
ATOM 785 N N . GLY A 1 94 ? 29.607 -40.829 -25.168 1.00 22.94 94 GLY A N 1
ATOM 786 C CA . GLY A 1 94 ? 28.665 -40.231 -24.221 1.00 22.94 94 GLY A CA 1
ATOM 787 C C . GLY A 1 94 ? 29.290 -39.033 -23.484 1.00 22.94 94 GLY A C 1
ATOM 788 O O . GLY A 1 94 ? 30.350 -39.154 -22.886 1.00 22.94 94 GLY A O 1
ATOM 789 N N . ARG A 1 95 ? 28.624 -37.877 -23.591 1.00 25.58 95 ARG A N 1
ATOM 790 C CA . ARG A 1 95 ? 28.753 -36.578 -22.885 1.00 25.58 95 ARG A CA 1
ATOM 791 C C . ARG A 1 95 ? 29.464 -36.583 -21.503 1.00 25.58 95 ARG A C 1
ATOM 793 O O . ARG A 1 95 ? 29.063 -37.380 -20.657 1.00 25.58 95 ARG A O 1
ATOM 800 N N . PRO A 1 96 ? 30.374 -35.629 -21.187 1.00 26.59 96 PRO A N 1
ATOM 801 C CA . PRO A 1 96 ? 30.824 -35.395 -19.813 1.00 26.59 96 PRO A CA 1
ATOM 802 C C . PRO A 1 96 ? 29.939 -34.370 -19.060 1.00 26.59 96 PRO A C 1
ATOM 804 O O . PRO A 1 96 ? 29.407 -33.454 -19.695 1.00 26.59 96 PRO A O 1
ATOM 807 N N . PRO A 1 97 ? 29.781 -34.508 -17.727 1.00 30.75 97 PRO A N 1
ATOM 808 C CA . PRO A 1 97 ? 28.952 -33.652 -16.877 1.00 30.75 97 PRO A CA 1
ATOM 809 C C . PRO A 1 97 ? 29.747 -32.605 -16.070 1.00 30.75 97 PRO A C 1
ATOM 811 O O . PRO A 1 97 ? 30.905 -32.815 -15.714 1.00 30.75 97 PRO A O 1
ATOM 814 N N . ASP A 1 98 ? 29.060 -31.519 -15.708 1.00 26.44 98 ASP A N 1
ATOM 815 C CA . ASP A 1 98 ? 29.537 -30.412 -14.871 1.00 26.44 98 ASP A CA 1
ATOM 816 C C . ASP A 1 98 ? 29.483 -30.742 -13.370 1.00 26.44 98 ASP A C 1
ATOM 818 O O . ASP A 1 98 ? 28.393 -30.993 -12.855 1.00 26.44 98 ASP A O 1
ATOM 822 N N . LYS A 1 99 ? 30.617 -30.667 -12.649 1.00 28.00 99 LYS A N 1
ATOM 823 C CA . LYS A 1 99 ? 30.689 -30.395 -11.193 1.00 28.00 99 LYS A CA 1
ATOM 824 C C . LYS A 1 99 ? 32.071 -29.869 -10.783 1.00 28.00 99 LYS A C 1
ATOM 826 O O . LYS A 1 99 ? 33.029 -30.626 -10.829 1.00 28.00 99 LYS A O 1
ATOM 831 N N . HIS A 1 100 ? 32.129 -28.658 -10.223 1.00 28.20 100 HIS A N 1
ATOM 832 C CA . HIS A 1 100 ? 33.001 -28.350 -9.081 1.00 28.20 100 HIS A CA 1
ATOM 833 C C . HIS A 1 100 ? 32.310 -27.355 -8.132 1.00 28.20 100 HIS A C 1
ATOM 835 O O . HIS A 1 100 ? 32.179 -26.169 -8.408 1.00 28.20 100 HIS A O 1
ATOM 841 N N . THR A 1 101 ? 31.849 -27.906 -7.011 1.00 25.19 101 THR A N 1
ATOM 842 C CA . THR A 1 101 ? 31.475 -27.268 -5.740 1.00 25.19 101 THR A CA 1
ATOM 843 C C . THR A 1 101 ? 32.719 -27.010 -4.886 1.00 25.19 101 THR A C 1
ATOM 845 O O . THR A 1 101 ? 33.589 -27.879 -4.823 1.00 25.19 101 THR A O 1
ATOM 848 N N . THR A 1 102 ? 32.757 -25.900 -4.144 1.00 23.39 102 THR A N 1
ATOM 849 C CA . THR A 1 102 ? 33.762 -25.654 -3.091 1.00 23.39 102 THR A CA 1
ATOM 850 C C . THR A 1 102 ? 33.146 -25.907 -1.713 1.00 23.39 102 THR A C 1
ATOM 852 O O . THR A 1 102 ? 32.119 -25.328 -1.368 1.00 23.39 102 THR A O 1
ATOM 855 N N . LEU A 1 103 ? 33.779 -26.797 -0.945 1.00 23.72 103 LEU A N 1
ATOM 856 C CA . LEU A 1 103 ? 33.424 -27.223 0.412 1.00 23.72 103 LEU A CA 1
ATOM 857 C C . LEU A 1 103 ? 34.331 -26.509 1.426 1.00 23.72 103 LEU A C 1
ATOM 859 O O . LEU A 1 103 ? 35.546 -26.468 1.243 1.00 23.72 103 LEU A O 1
ATOM 863 N N . THR A 1 104 ? 33.756 -25.994 2.512 1.00 22.27 104 THR A N 1
ATOM 864 C CA . THR A 1 104 ? 34.495 -25.497 3.683 1.00 22.27 104 THR A CA 1
ATOM 865 C C . THR A 1 104 ? 34.524 -26.601 4.740 1.00 22.27 104 THR A C 1
ATOM 867 O O . THR A 1 104 ? 33.470 -27.017 5.217 1.00 22.27 104 THR A O 1
ATOM 870 N N . GLN A 1 105 ? 35.712 -27.089 5.106 1.00 24.45 105 GLN A N 1
ATOM 871 C CA . GLN A 1 105 ? 35.910 -27.997 6.241 1.00 24.45 105 GLN A CA 1
ATOM 872 C C . GLN A 1 105 ? 36.676 -27.281 7.357 1.00 24.45 105 GLN A C 1
ATOM 874 O O . GLN A 1 105 ? 37.725 -26.683 7.131 1.00 24.45 105 GLN A O 1
ATOM 879 N N . ILE A 1 106 ? 36.107 -27.352 8.560 1.00 24.12 106 ILE A N 1
ATOM 880 C CA . ILE A 1 106 ? 36.659 -26.884 9.832 1.00 24.12 106 ILE A CA 1
ATOM 881 C C . ILE A 1 106 ? 37.448 -28.051 10.437 1.00 24.12 106 ILE A C 1
ATOM 883 O O . ILE A 1 106 ? 36.896 -29.138 10.600 1.00 24.12 106 ILE A O 1
ATOM 887 N N . ILE A 1 107 ? 38.719 -27.829 10.772 1.00 24.36 107 ILE A N 1
ATOM 888 C CA . ILE A 1 107 ? 39.556 -28.787 11.508 1.00 24.36 107 ILE A CA 1
ATOM 889 C C . ILE A 1 107 ? 39.399 -28.516 13.012 1.00 24.36 107 ILE A C 1
ATOM 891 O O . ILE A 1 107 ? 39.571 -27.387 13.466 1.00 24.36 107 ILE A O 1
ATOM 895 N N . GLN A 1 108 ? 39.056 -29.565 13.763 1.00 25.11 108 GLN A N 1
ATOM 896 C CA . GLN A 1 108 ? 39.110 -29.649 15.225 1.00 25.11 108 GLN A CA 1
ATOM 897 C C . GLN A 1 108 ? 40.471 -30.201 15.669 1.00 25.11 108 GLN A C 1
ATOM 899 O O . GLN A 1 108 ? 40.949 -31.174 15.091 1.00 25.11 108 GLN A O 1
ATOM 904 N N . GLU A 1 109 ? 41.011 -29.672 16.767 1.00 22.31 109 GLU A N 1
ATOM 905 C CA . GLU A 1 109 ? 41.969 -30.374 17.634 1.00 22.31 109 GLU A CA 1
ATOM 906 C C . GLU A 1 109 ? 41.454 -30.413 19.094 1.00 22.31 109 GLU A C 1
ATOM 908 O O . GLU A 1 109 ? 40.589 -29.607 19.448 1.00 22.31 109 GLU A O 1
ATOM 913 N N . PRO A 1 110 ? 41.889 -31.391 19.922 1.00 26.72 110 PRO A N 1
ATOM 914 C CA . PRO A 1 110 ? 41.007 -32.083 20.868 1.00 26.72 110 PRO A CA 1
ATOM 915 C C . PRO A 1 110 ? 41.388 -31.968 22.365 1.00 26.72 110 PRO A C 1
ATOM 917 O O . PRO A 1 110 ? 42.475 -31.517 22.708 1.00 26.72 110 PRO A O 1
ATOM 920 N N . GLN A 1 111 ? 40.516 -32.564 23.206 1.00 24.14 111 GLN A N 1
ATOM 921 C CA . GLN A 1 111 ? 40.657 -32.953 24.635 1.00 24.14 111 GLN A CA 1
ATOM 922 C C . GLN A 1 111 ? 40.252 -31.853 25.651 1.00 24.14 111 GLN A C 1
ATOM 924 O O . GLN A 1 111 ? 40.635 -30.706 25.498 1.00 24.14 111 GLN A O 1
ATOM 929 N N . THR A 1 112 ? 39.449 -32.070 26.705 1.00 22.88 112 THR A N 1
ATOM 930 C CA . THR A 1 112 ? 39.194 -33.255 27.557 1.00 22.88 112 THR A CA 1
ATOM 931 C C . THR A 1 112 ? 37.792 -33.238 28.203 1.00 22.88 112 THR A C 1
ATOM 933 O O . THR A 1 112 ? 37.248 -32.183 28.522 1.00 22.88 112 THR A O 1
ATOM 936 N N . TRP A 1 113 ? 37.264 -34.440 28.458 1.00 23.09 113 TRP A N 1
ATOM 937 C CA . TRP A 1 113 ? 35.997 -34.793 29.122 1.00 23.09 113 TRP A CA 1
ATOM 938 C C . TRP A 1 113 ? 35.869 -34.380 30.604 1.00 23.09 113 TRP A C 1
ATOM 940 O O . TRP A 1 113 ? 36.831 -34.463 31.363 1.00 23.09 113 TRP A O 1
ATOM 950 N N . GLY A 1 114 ? 34.627 -34.119 31.037 1.00 22.95 114 GLY A N 1
ATOM 951 C CA . GLY A 1 114 ? 34.202 -34.089 32.443 1.00 22.95 114 GLY A CA 1
ATOM 952 C C . GLY A 1 114 ? 32.674 -34.012 32.592 1.00 22.95 114 GLY A C 1
ATOM 953 O O . GLY A 1 114 ? 32.092 -32.954 32.401 1.00 22.95 114 GLY A O 1
ATOM 954 N N . SER A 1 115 ? 32.054 -35.159 32.895 1.00 24.67 115 SER A N 1
ATOM 955 C CA . SER A 1 115 ? 30.620 -35.427 33.157 1.00 24.67 115 SER A CA 1
ATOM 956 C C . SER A 1 115 ? 29.969 -34.406 34.118 1.00 24.67 115 SER A C 1
ATOM 958 O O . SER A 1 115 ? 30.632 -33.979 35.055 1.00 24.67 115 SER A O 1
ATOM 960 N N . THR A 1 116 ? 28.709 -33.977 33.946 1.00 24.11 116 THR A N 1
ATOM 961 C CA . THR A 1 116 ? 27.522 -34.688 34.472 1.00 24.11 116 THR A CA 1
ATOM 962 C C . THR A 1 116 ? 26.223 -34.376 33.700 1.00 24.11 116 THR A C 1
ATOM 964 O O . THR A 1 116 ? 25.838 -33.226 33.511 1.00 24.11 116 THR A O 1
ATOM 967 N N . MET A 1 117 ? 25.501 -35.432 33.304 1.00 22.52 117 MET A N 1
ATOM 968 C CA . MET A 1 117 ? 24.108 -35.395 32.834 1.00 22.52 117 MET A CA 1
ATOM 969 C C . MET A 1 117 ? 23.129 -35.521 34.012 1.00 22.52 117 MET A C 1
ATOM 971 O O . MET A 1 117 ? 23.288 -36.411 34.845 1.00 22.52 117 MET A O 1
ATOM 975 N N . GLN A 1 118 ? 22.045 -34.739 33.993 1.00 25.20 118 GLN A N 1
ATOM 976 C CA . GLN A 1 118 ? 20.733 -35.172 34.486 1.00 25.20 118 GLN A CA 1
ATOM 977 C C . GLN A 1 118 ? 19.653 -34.783 33.466 1.00 25.20 118 GLN A C 1
ATOM 979 O O . GLN A 1 118 ? 19.562 -33.633 33.045 1.00 25.20 118 GLN A O 1
ATOM 984 N N . PHE A 1 119 ? 18.869 -35.777 33.045 1.00 22.70 119 PHE A N 1
ATOM 985 C CA . PHE A 1 119 ? 17.736 -35.660 32.126 1.00 22.70 119 PHE A CA 1
ATOM 986 C C . PHE A 1 119 ? 16.471 -35.230 32.870 1.00 22.70 119 PHE A C 1
ATOM 988 O O . PHE A 1 119 ? 16.179 -35.784 33.925 1.00 22.70 119 PHE A O 1
ATOM 995 N N . THR A 1 120 ? 15.653 -34.374 32.251 1.00 22.92 120 THR A N 1
ATOM 996 C CA . THR A 1 120 ? 14.189 -34.493 32.334 1.00 22.92 120 THR A CA 1
ATOM 997 C C . THR A 1 120 ? 13.530 -34.125 31.002 1.00 22.92 120 THR A C 1
ATOM 999 O O . THR A 1 120 ? 14.025 -33.332 30.206 1.00 22.92 120 THR A O 1
ATOM 1002 N N . GLU A 1 121 ? 12.437 -34.831 30.767 1.00 23.48 121 GLU A N 1
ATOM 1003 C CA . GLU A 1 121 ? 11.691 -35.102 29.545 1.00 23.48 121 GLU A CA 1
ATOM 1004 C C . GLU A 1 121 ? 10.710 -33.958 29.213 1.00 23.48 121 GLU A C 1
ATOM 1006 O O . GLU A 1 121 ? 9.951 -33.514 30.074 1.00 23.48 121 GLU A O 1
ATOM 1011 N N . ILE A 1 122 ? 10.703 -33.458 27.971 1.00 25.23 122 ILE A N 1
ATOM 1012 C CA . ILE A 1 122 ? 9.816 -32.360 27.547 1.00 25.23 122 ILE A CA 1
ATOM 1013 C C . ILE A 1 122 ? 8.463 -32.939 27.116 1.00 25.23 122 ILE A C 1
ATOM 1015 O O . ILE A 1 122 ? 8.320 -33.447 26.005 1.00 25.23 122 ILE A O 1
ATOM 1019 N N . LYS A 1 123 ? 7.444 -32.800 27.970 1.00 27.80 123 LYS A N 1
ATOM 1020 C CA . LYS A 1 123 ? 6.032 -32.856 27.564 1.00 27.80 123 LYS A CA 1
ATOM 1021 C C . LYS A 1 123 ? 5.463 -31.438 27.445 1.00 27.80 123 LYS A C 1
ATOM 1023 O O . LYS A 1 123 ? 5.452 -30.684 28.409 1.00 27.80 123 LYS A O 1
ATOM 1028 N N . SER A 1 124 ? 4.980 -31.133 26.240 1.00 29.78 124 SER A N 1
ATOM 1029 C CA . SER A 1 124 ? 3.910 -30.186 25.883 1.00 29.78 124 SER A CA 1
ATOM 1030 C C . SER A 1 124 ? 3.887 -28.824 26.594 1.00 29.78 124 SER A C 1
ATOM 1032 O O . SER A 1 124 ? 3.264 -28.650 27.640 1.00 29.78 124 SER A O 1
ATOM 1034 N N . LEU A 1 125 ? 4.477 -27.809 25.955 1.00 28.53 125 LEU A N 1
ATOM 1035 C CA . LEU A 1 125 ? 4.428 -26.421 26.419 1.00 28.53 125 LEU A CA 1
ATOM 1036 C C . LEU A 1 125 ? 3.047 -25.783 26.189 1.00 28.53 125 LEU A C 1
ATOM 1038 O O . LEU A 1 125 ? 2.633 -25.502 25.063 1.00 28.53 125 LEU A O 1
ATOM 1042 N N . LYS A 1 126 ? 2.368 -25.518 27.311 1.00 28.36 126 LYS A N 1
ATOM 1043 C CA . LYS A 1 126 ? 1.262 -24.568 27.461 1.00 28.36 126 LYS A CA 1
ATOM 1044 C C . LYS A 1 126 ? 1.733 -23.134 27.174 1.00 28.36 126 LYS A C 1
ATOM 1046 O O . LYS A 1 126 ? 2.828 -22.721 27.545 1.00 28.36 126 LYS A O 1
ATOM 1051 N N . ARG A 1 127 ? 0.835 -22.380 26.542 1.00 29.61 127 ARG A N 1
ATOM 1052 C CA . ARG A 1 127 ? 0.909 -20.957 26.182 1.00 29.61 127 ARG A CA 1
ATOM 1053 C C . ARG A 1 127 ? 1.079 -20.071 27.430 1.00 29.61 127 ARG A C 1
ATOM 1055 O O . ARG A 1 127 ? 0.193 -20.040 28.279 1.00 29.61 127 ARG A O 1
ATOM 1062 N N . VAL A 1 128 ? 2.184 -19.330 27.516 1.00 26.44 128 VAL A N 1
ATOM 1063 C CA . VAL A 1 128 ? 2.450 -18.333 28.570 1.00 26.44 128 VAL A CA 1
ATOM 1064 C C . VAL A 1 128 ? 1.610 -17.078 28.307 1.00 26.44 128 VAL A C 1
ATOM 1066 O O . VAL A 1 128 ? 1.780 -16.426 27.278 1.00 26.44 128 VAL A O 1
ATOM 1069 N N . HIS A 1 129 ? 0.701 -16.744 29.227 1.00 28.55 129 HIS A N 1
ATOM 1070 C CA . HIS A 1 129 ? 0.064 -15.428 29.299 1.00 28.55 129 HIS A CA 1
ATOM 1071 C C . HIS A 1 129 ? 0.925 -14.501 30.158 1.00 28.55 129 HIS A C 1
ATOM 1073 O O . HIS A 1 129 ? 1.327 -14.850 31.265 1.00 28.55 129 HIS A O 1
ATOM 1079 N N . LYS A 1 130 ? 1.198 -13.313 29.623 1.00 28.11 130 LYS A N 1
ATOM 1080 C CA . LYS A 1 130 ? 1.837 -12.201 30.324 1.00 28.11 130 LYS A CA 1
ATOM 1081 C C . LYS A 1 130 ? 0.805 -11.613 31.293 1.00 28.11 130 LYS A C 1
ATOM 1083 O O . LYS A 1 130 ? -0.229 -11.125 30.846 1.00 28.11 130 LYS A O 1
ATOM 1088 N N . VAL A 1 131 ? 1.067 -11.705 32.593 1.00 30.19 131 VAL A N 1
ATOM 1089 C CA . VAL A 1 131 ? 0.190 -11.195 33.654 1.00 30.19 131 VAL A CA 1
ATOM 1090 C C . VAL A 1 131 ? 0.571 -9.744 33.944 1.00 30.19 131 VAL A C 1
ATOM 1092 O O . VAL A 1 131 ? 1.750 -9.436 34.109 1.00 30.19 131 VAL A O 1
ATOM 1095 N N . HIS A 1 132 ? -0.420 -8.856 33.969 1.00 28.64 132 HIS A N 1
ATOM 1096 C CA . HIS A 1 132 ? -0.295 -7.536 34.575 1.00 28.64 132 HIS A CA 1
ATOM 1097 C C . HIS A 1 132 ? -0.461 -7.741 36.087 1.00 28.64 132 HIS A C 1
ATOM 1099 O O . HIS A 1 132 ? -1.527 -8.155 36.539 1.00 28.64 132 HIS A O 1
ATOM 1105 N N . GLU A 1 133 ? 0.612 -7.550 36.851 1.00 32.31 133 GLU A N 1
ATOM 1106 C CA . GLU A 1 133 ? 0.588 -7.631 38.311 1.00 32.31 133 GLU A CA 1
ATOM 1107 C C . GLU A 1 133 ? -0.185 -6.437 38.883 1.00 32.31 133 GLU A C 1
ATOM 1109 O O . GLU A 1 133 ? 0.299 -5.307 38.902 1.00 32.31 133 GLU A O 1
ATOM 1114 N N . GLY A 1 134 ? -1.401 -6.709 39.357 1.00 28.17 134 GLY A N 1
ATOM 1115 C CA . GLY A 1 134 ? -2.188 -5.836 40.217 1.00 28.17 134 GLY A CA 1
ATOM 1116 C C . GLY A 1 134 ? -2.502 -6.561 41.525 1.00 28.17 134 GLY A C 1
ATOM 1117 O O . GLY A 1 134 ? -3.261 -7.520 41.535 1.00 28.17 134 GLY A O 1
ATOM 1118 N N . ILE A 1 135 ? -1.845 -6.122 42.597 1.00 29.34 135 ILE A N 1
ATOM 1119 C CA . ILE A 1 135 ? -2.186 -6.220 44.028 1.00 29.34 135 ILE A CA 1
ATOM 1120 C C . ILE A 1 135 ? -3.180 -7.341 44.427 1.00 29.34 135 ILE A C 1
ATOM 1122 O O . ILE A 1 135 ? -4.394 -7.171 44.400 1.00 29.34 135 ILE A O 1
ATOM 1126 N N . GLY A 1 136 ? -2.632 -8.449 44.936 1.00 33.41 136 GLY A N 1
ATOM 1127 C CA . GLY A 1 136 ? -3.069 -9.063 46.199 1.00 33.41 136 GLY A CA 1
ATOM 1128 C C . GLY A 1 136 ? -4.548 -9.414 46.402 1.00 33.41 136 GLY A C 1
ATOM 1129 O O . GLY A 1 136 ? -5.053 -9.193 47.500 1.00 33.41 136 GLY A O 1
ATOM 1130 N N . THR A 1 137 ? -5.228 -10.013 45.423 1.00 38.53 137 THR A N 1
ATOM 1131 C CA . THR A 1 137 ? -6.439 -10.800 45.707 1.00 38.53 137 THR A CA 1
ATOM 1132 C C . THR A 1 137 ? -6.305 -12.185 45.091 1.00 38.53 137 THR A C 1
ATOM 1134 O O . THR A 1 137 ? -5.907 -12.348 43.943 1.00 38.53 137 THR A O 1
ATOM 1137 N N . GLU A 1 138 ? -6.556 -13.203 45.900 1.00 38.97 138 GLU A N 1
ATOM 1138 C CA . GLU A 1 138 ? -6.540 -14.608 45.510 1.00 38.97 138 GLU A CA 1
ATOM 1139 C C . GLU A 1 138 ? -7.449 -14.807 44.279 1.00 38.97 138 GLU A C 1
ATOM 1141 O O . GLU A 1 138 ? -8.611 -14.388 44.301 1.00 38.97 138 GLU A O 1
ATOM 1146 N N . ASN A 1 139 ? -6.933 -15.411 43.198 1.00 50.22 139 ASN A N 1
ATOM 1147 C CA . ASN A 1 139 ? -7.697 -15.709 41.979 1.00 50.22 139 ASN A CA 1
ATOM 1148 C C . ASN A 1 139 ? -8.794 -16.745 42.284 1.00 50.22 139 ASN A C 1
ATOM 1150 O O . ASN A 1 139 ? -8.643 -17.945 42.086 1.00 50.22 139 ASN A O 1
ATOM 1154 N N . ILE A 1 140 ? -9.931 -16.259 42.776 1.00 52.72 140 ILE A N 1
ATOM 1155 C CA . ILE A 1 140 ? -11.102 -17.056 43.165 1.00 52.72 140 ILE A CA 1
ATOM 1156 C C . ILE A 1 140 ? -11.786 -17.731 41.959 1.00 52.72 140 ILE A C 1
ATOM 1158 O O . ILE A 1 140 ? -12.614 -18.618 42.150 1.00 52.72 140 ILE A O 1
ATOM 1162 N N . THR A 1 141 ? -11.407 -17.398 40.717 1.00 53.81 141 THR A N 1
ATOM 1163 C CA . THR A 1 141 ? -11.837 -18.138 39.512 1.00 53.81 141 THR A CA 1
ATOM 1164 C C . THR A 1 141 ? -11.430 -19.612 39.523 1.00 53.81 141 THR A C 1
ATOM 1166 O O . THR A 1 141 ? -12.026 -20.393 38.787 1.00 53.81 141 THR A O 1
ATOM 1169 N N . ASP A 1 142 ? -10.468 -19.983 40.373 1.00 61.78 142 ASP A N 1
ATOM 1170 C CA . ASP A 1 142 ? -9.960 -21.348 40.517 1.00 61.78 142 ASP A CA 1
ATOM 1171 C C . ASP A 1 142 ? -10.569 -22.090 41.730 1.00 61.78 142 ASP A C 1
ATOM 1173 O O . ASP A 1 142 ? -10.168 -23.209 42.045 1.00 61.78 142 ASP A O 1
ATOM 1177 N N . VAL A 1 143 ? -11.552 -21.495 42.423 1.00 69.75 143 VAL A N 1
ATOM 1178 C CA . VAL A 1 143 ? -12.265 -22.149 43.535 1.00 69.75 143 VAL A CA 1
ATOM 1179 C C . VAL A 1 143 ? -13.382 -23.034 42.981 1.00 69.75 143 VAL A C 1
ATOM 1181 O O . VAL A 1 143 ? -14.299 -22.560 42.309 1.00 69.75 143 VAL A O 1
ATOM 1184 N N . ALA A 1 144 ? -13.305 -24.334 43.270 1.00 77.50 144 ALA A N 1
ATOM 1185 C CA . ALA A 1 144 ? -14.301 -25.316 42.861 1.00 77.50 144 ALA A CA 1
ATOM 1186 C C . ALA A 1 144 ? -15.518 -25.291 43.798 1.00 77.50 144 ALA A C 1
ATOM 1188 O O . ALA A 1 144 ? -15.416 -25.674 44.962 1.00 77.50 144 ALA A O 1
ATOM 1189 N N . GLY A 1 145 ? -16.675 -24.874 43.283 1.00 82.19 145 GLY A N 1
ATOM 1190 C CA . GLY A 1 145 ? -17.899 -24.753 44.082 1.00 82.19 145 GLY A CA 1
ATOM 1191 C C . GLY A 1 145 ? -19.207 -24.766 43.288 1.00 82.19 145 GLY A C 1
ATOM 1192 O O . GLY A 1 145 ? -20.243 -24.435 43.853 1.00 82.19 145 GLY A O 1
ATOM 1193 N N . ILE A 1 146 ? -19.183 -25.150 42.008 1.00 86.94 146 ILE A N 1
ATOM 1194 C CA . ILE A 1 146 ? -20.380 -25.514 41.229 1.00 86.94 146 ILE A CA 1
ATOM 1195 C C . ILE A 1 146 ? -20.413 -27.041 41.133 1.00 86.94 146 ILE A C 1
ATOM 1197 O O . ILE A 1 146 ? -19.372 -27.641 40.898 1.00 86.94 146 ILE A O 1
ATOM 1201 N N . ILE A 1 147 ? -21.554 -27.695 41.336 1.00 87.38 147 ILE A N 1
ATOM 1202 C CA . ILE A 1 147 ? -21.658 -29.161 41.256 1.00 87.38 147 ILE A CA 1
ATOM 1203 C C . ILE A 1 147 ? -22.061 -29.581 39.842 1.00 87.38 147 ILE A C 1
ATOM 1205 O O . ILE A 1 147 ? -23.047 -29.090 39.298 1.00 87.38 147 ILE A O 1
ATOM 1209 N N . ASN A 1 148 ? -21.327 -30.528 39.262 1.00 86.81 148 ASN A N 1
ATOM 1210 C CA . ASN A 1 148 ? -21.710 -31.171 38.015 1.00 86.81 148 ASN A CA 1
ATOM 1211 C C . ASN A 1 148 ? -22.866 -32.158 38.266 1.00 86.81 148 ASN A C 1
ATOM 1213 O O . ASN A 1 148 ? -22.673 -33.129 39.001 1.00 86.81 148 ASN A O 1
ATOM 1217 N N . PRO A 1 149 ? -24.045 -31.983 37.645 1.00 83.69 149 PRO A N 1
ATOM 1218 C CA . PRO A 1 149 ? -25.197 -32.851 37.887 1.00 83.69 149 PRO A CA 1
ATOM 1219 C C . PRO A 1 149 ? -25.007 -34.286 37.366 1.00 83.69 149 PRO A C 1
ATOM 1221 O O . PRO A 1 149 ? -25.698 -35.189 37.828 1.00 83.69 149 PRO A O 1
ATOM 1224 N N . TYR A 1 150 ? -24.076 -34.518 36.432 1.00 82.31 150 TYR A N 1
ATOM 1225 C CA . TYR A 1 150 ? -23.811 -35.836 35.842 1.00 82.31 150 TYR A CA 1
ATOM 1226 C C . TYR A 1 150 ? -22.784 -36.653 36.631 1.00 82.31 150 TYR A C 1
ATOM 1228 O O . TYR A 1 150 ? -22.876 -37.878 36.671 1.00 82.31 150 TYR A O 1
ATOM 1236 N N . THR A 1 151 ? -21.795 -35.989 37.238 1.00 84.50 151 THR A N 1
ATOM 1237 C CA . THR A 1 151 ? -20.680 -36.657 37.936 1.00 84.50 151 THR A CA 1
ATOM 1238 C C . THR A 1 151 ? -20.706 -36.460 39.450 1.00 84.50 151 THR A C 1
ATOM 1240 O O . THR A 1 151 ? -20.058 -37.210 40.174 1.00 84.50 151 THR A O 1
ATOM 1243 N N . GLY A 1 152 ? -21.441 -35.461 39.944 1.00 81.38 152 GLY A N 1
ATOM 1244 C CA . GLY A 1 152 ? -21.428 -35.038 41.345 1.00 81.38 152 GLY A CA 1
ATOM 1245 C C . GLY A 1 152 ? -20.154 -34.294 41.762 1.00 81.38 152 GLY A C 1
ATOM 1246 O O . GLY A 1 152 ? -20.016 -33.934 42.931 1.00 81.38 152 GLY A O 1
ATOM 1247 N N . GLU A 1 153 ? -19.215 -34.054 40.842 1.00 85.31 153 GLU A N 1
ATOM 1248 C CA . GLU A 1 153 ? -17.949 -33.386 41.148 1.00 85.31 153 GLU A CA 1
ATOM 1249 C C . GLU A 1 153 ? -18.107 -31.870 41.260 1.00 85.31 153 GLU A C 1
ATOM 1251 O O . GLU A 1 153 ? -18.899 -31.246 40.550 1.00 85.31 153 GLU A O 1
ATOM 1256 N N . ARG A 1 154 ? -17.305 -31.264 42.142 1.00 86.94 154 ARG A N 1
ATOM 1257 C CA . ARG A 1 154 ? -17.213 -29.809 42.263 1.00 86.94 154 ARG A CA 1
ATOM 1258 C C . ARG A 1 154 ? -16.264 -29.261 41.207 1.00 86.94 154 ARG A C 1
ATOM 1260 O O . ARG A 1 154 ? -15.120 -29.689 41.109 1.00 86.94 154 ARG A O 1
ATOM 1267 N N . MET A 1 155 ? -16.732 -28.267 40.477 1.00 84.81 155 MET A N 1
ATOM 1268 C CA . MET A 1 155 ? -16.043 -27.605 39.381 1.00 84.81 155 MET A CA 1
ATOM 1269 C C . MET A 1 155 ? -15.886 -26.114 39.646 1.00 84.81 155 MET A C 1
ATOM 1271 O O . MET A 1 155 ? -16.655 -25.492 40.391 1.00 84.81 155 MET A O 1
ATOM 1275 N N . THR A 1 156 ? -14.845 -25.548 39.042 1.00 85.50 156 THR A N 1
ATOM 1276 C CA . THR A 1 156 ? -14.620 -24.103 39.022 1.00 85.50 156 THR A CA 1
ATOM 1277 C C . THR A 1 156 ? -15.629 -23.425 38.093 1.00 85.50 156 THR A C 1
ATOM 1279 O O . THR A 1 156 ? -16.250 -24.073 37.249 1.00 85.50 156 THR A O 1
ATOM 1282 N N . ILE A 1 157 ? -15.770 -22.101 38.202 1.00 82.38 157 ILE A N 1
ATOM 1283 C CA . ILE A 1 157 ? -16.619 -21.318 37.286 1.00 82.38 157 ILE A CA 1
ATOM 1284 C C . ILE A 1 157 ? -16.173 -21.530 35.832 1.00 82.38 157 ILE A C 1
ATOM 1286 O O . ILE A 1 157 ? -17.003 -21.696 34.942 1.00 82.38 157 ILE A O 1
ATOM 1290 N N . ARG A 1 158 ? -14.856 -21.567 35.590 1.00 80.00 158 ARG A N 1
ATOM 1291 C CA . ARG A 1 158 ? -14.284 -21.752 34.252 1.00 80.00 158 ARG A CA 1
ATOM 1292 C C . ARG A 1 158 ? -14.669 -23.105 33.658 1.00 80.00 158 ARG A C 1
ATOM 1294 O O . ARG A 1 158 ? -15.085 -23.157 32.502 1.00 80.00 158 ARG A O 1
ATOM 1301 N N . ASP A 1 159 ? -14.541 -24.168 34.445 1.00 81.69 159 ASP A N 1
ATOM 1302 C CA . ASP A 1 159 ? -14.837 -25.528 33.993 1.00 81.69 159 ASP A CA 1
ATOM 1303 C C . ASP A 1 159 ? -16.343 -25.720 33.797 1.00 81.69 159 ASP A C 1
ATOM 1305 O O . ASP A 1 159 ? -16.761 -26.288 32.794 1.00 81.69 159 ASP A O 1
ATOM 1309 N N . ALA A 1 160 ? -17.175 -25.152 34.677 1.00 84.44 160 ALA A N 1
ATOM 1310 C CA . ALA A 1 160 ? -18.629 -25.191 34.535 1.00 84.44 160 ALA A CA 1
ATOM 1311 C C . ALA A 1 160 ? -19.129 -24.485 33.263 1.00 84.44 160 ALA A C 1
ATOM 1313 O O . ALA A 1 160 ? -20.101 -24.933 32.655 1.00 84.44 160 ALA A O 1
ATOM 1314 N N . ILE A 1 161 ? -18.466 -23.403 32.835 1.00 83.19 161 ILE A N 1
ATOM 1315 C CA . ILE A 1 161 ? -18.754 -22.737 31.555 1.00 83.19 161 ILE A CA 1
ATOM 1316 C C . ILE A 1 161 ? -18.297 -23.611 30.381 1.00 83.19 161 ILE A C 1
ATOM 1318 O O . ILE A 1 161 ? -19.041 -23.784 29.415 1.00 83.19 161 ILE A O 1
ATOM 1322 N N . ALA A 1 162 ? -17.088 -24.178 30.457 1.00 78.88 162 ALA A N 1
ATOM 1323 C CA . ALA A 1 162 ? -16.535 -25.028 29.401 1.00 78.88 162 ALA A CA 1
ATOM 1324 C C . ALA A 1 162 ? -17.387 -26.290 29.161 1.00 78.88 162 ALA A C 1
ATOM 1326 O O . ALA A 1 162 ? -17.652 -26.643 28.013 1.00 78.88 162 ALA A O 1
ATOM 1327 N N . GLU A 1 163 ? -17.879 -26.901 30.240 1.00 81.56 163 GLU A N 1
ATOM 1328 C CA . GLU A 1 163 ? -18.770 -28.070 30.242 1.00 81.56 163 GLU A CA 1
ATOM 1329 C C . GLU A 1 163 ? -20.255 -27.701 30.034 1.00 81.56 163 GLU A C 1
ATOM 1331 O O . GLU A 1 163 ? -21.125 -28.569 30.064 1.00 81.56 163 GLU A O 1
ATOM 1336 N N . ARG A 1 164 ? -20.573 -26.415 29.805 1.00 82.69 164 ARG A N 1
ATOM 1337 C CA . ARG A 1 164 ? -21.938 -25.886 29.588 1.00 82.69 164 ARG A CA 1
ATOM 1338 C C . ARG A 1 164 ? -22.931 -26.165 30.722 1.00 82.69 164 ARG A C 1
ATOM 1340 O O . ARG A 1 164 ? -24.141 -26.175 30.500 1.00 82.69 164 ARG A O 1
ATOM 1347 N N . ILE A 1 165 ? -22.435 -26.365 31.937 1.00 85.44 165 ILE A N 1
ATOM 1348 C CA . ILE A 1 165 ? -23.260 -26.524 33.139 1.00 85.44 165 ILE A CA 1
ATOM 1349 C C . ILE A 1 165 ? -23.741 -25.164 33.643 1.00 85.44 165 ILE A C 1
ATOM 1351 O O . ILE A 1 165 ? -24.876 -25.065 34.101 1.00 85.44 165 ILE A O 1
ATOM 1355 N N . LEU A 1 166 ? -22.916 -24.121 33.507 1.00 86.44 166 LEU A N 1
ATOM 1356 C CA . LEU A 1 166 ? -23.291 -22.729 33.749 1.00 86.44 166 LEU A CA 1
ATOM 1357 C C . LEU A 1 166 ? -23.465 -21.998 32.411 1.00 86.44 166 LEU A C 1
ATOM 1359 O O . LEU A 1 166 ? -22.489 -21.753 31.700 1.00 86.44 166 LEU A O 1
ATOM 1363 N N . ASP A 1 167 ? -24.698 -21.602 32.092 1.00 84.00 167 ASP A N 1
ATOM 1364 C CA . ASP A 1 167 ? -24.986 -20.701 30.977 1.00 84.00 167 ASP A CA 1
ATOM 1365 C C . ASP A 1 167 ? -24.918 -19.249 31.466 1.00 84.00 167 ASP A C 1
ATOM 1367 O O . ASP A 1 167 ? -25.890 -18.686 31.977 1.00 84.00 167 ASP A O 1
ATOM 1371 N N . VAL A 1 168 ? -23.749 -18.628 31.295 1.00 82.44 168 VAL A N 1
ATOM 1372 C CA . VAL A 1 168 ? -23.522 -17.221 31.660 1.00 82.44 168 VAL A CA 1
ATOM 1373 C C . VAL A 1 168 ? -24.406 -16.251 30.877 1.00 82.44 168 VAL A C 1
ATOM 1375 O O . VAL A 1 168 ? -24.713 -15.184 31.395 1.00 82.44 168 VAL A O 1
ATOM 1378 N N . ARG A 1 169 ? -24.895 -16.626 29.686 1.00 78.94 169 ARG A N 1
ATOM 1379 C CA . ARG A 1 169 ? -25.794 -15.789 28.875 1.00 78.94 169 ARG A CA 1
ATOM 1380 C C . ARG A 1 169 ? -27.172 -15.652 29.515 1.00 78.94 169 ARG A C 1
ATOM 1382 O O . ARG A 1 169 ? -27.784 -14.598 29.418 1.00 78.94 169 ARG A O 1
ATOM 1389 N N . THR A 1 170 ? -27.673 -16.718 30.137 1.00 79.50 170 THR A N 1
ATOM 1390 C CA . THR A 1 170 ? -29.011 -16.735 30.753 1.00 79.50 170 THR A CA 1
ATOM 1391 C C . THR A 1 170 ? -28.977 -16.671 32.277 1.00 79.50 170 THR A C 1
ATOM 1393 O O . THR A 1 170 ? -30.028 -16.509 32.894 1.00 79.50 170 THR A O 1
ATOM 1396 N N . GLY A 1 171 ? -27.797 -16.800 32.891 1.00 83.12 171 GLY A N 1
ATOM 1397 C CA . GLY A 1 171 ? -27.649 -16.874 34.344 1.00 83.12 171 GLY A CA 1
ATOM 1398 C C . GLY A 1 171 ? -28.234 -18.157 34.936 1.00 83.12 171 GLY A C 1
ATOM 1399 O O . GLY A 1 171 ? -28.707 -18.149 36.075 1.00 83.12 171 GLY A O 1
ATOM 1400 N N . LYS A 1 172 ? -28.260 -19.245 34.156 1.00 87.31 172 LYS A N 1
ATOM 1401 C CA . LYS A 1 172 ? -28.863 -20.523 34.553 1.00 87.31 172 LYS A CA 1
ATOM 1402 C C . LYS A 1 172 ? -27.828 -21.627 34.701 1.00 87.31 172 LYS A C 1
ATOM 1404 O O . LYS A 1 172 ? -26.827 -21.657 33.989 1.00 87.31 172 LYS A O 1
ATOM 1409 N N . ILE A 1 173 ? -28.107 -22.554 35.611 1.00 87.94 173 ILE A N 1
ATOM 1410 C CA . ILE A 1 173 ? -27.291 -23.737 35.887 1.00 87.94 173 ILE A CA 1
ATOM 1411 C C . ILE A 1 173 ? -28.119 -24.991 35.611 1.00 87.94 173 ILE A C 1
ATOM 1413 O O . ILE A 1 173 ? -29.308 -25.037 35.932 1.00 87.94 173 ILE A O 1
ATOM 1417 N N . ILE A 1 174 ? -27.499 -26.014 35.026 1.00 87.56 174 ILE A N 1
ATOM 1418 C CA . ILE A 1 174 ? -28.116 -27.336 34.874 1.00 87.56 174 ILE A CA 1
ATOM 1419 C C . ILE A 1 174 ? -28.149 -28.034 36.241 1.00 87.56 174 ILE A C 1
ATOM 1421 O O . ILE A 1 174 ? -27.106 -28.300 36.832 1.00 87.56 174 ILE A O 1
ATOM 1425 N N . ALA A 1 175 ? -29.347 -28.348 36.734 1.00 86.19 175 ALA A N 1
ATOM 1426 C CA . ALA A 1 175 ? -29.573 -28.923 38.060 1.00 86.19 175 ALA A CA 1
ATOM 1427 C C . ALA A 1 175 ? -29.727 -30.449 38.082 1.00 86.19 175 ALA A C 1
ATOM 1429 O O . ALA A 1 175 ? -29.572 -31.061 39.135 1.00 86.19 175 ALA A O 1
ATOM 1430 N N . SER A 1 176 ? -30.053 -31.063 36.944 1.00 84.31 176 SER A N 1
ATOM 1431 C CA . SER A 1 176 ? -30.272 -32.510 36.813 1.00 84.31 176 SER A CA 1
ATOM 1432 C C . SER A 1 176 ? -29.701 -33.024 35.488 1.00 84.31 176 SER A C 1
ATOM 1434 O O . SER A 1 176 ? -29.719 -32.272 34.506 1.00 84.31 176 SER A O 1
ATOM 1436 N N . PRO A 1 177 ? -29.273 -34.301 35.410 1.00 79.56 177 PRO A N 1
ATOM 1437 C CA . PRO A 1 177 ? -28.945 -34.969 34.151 1.00 79.56 177 PRO A CA 1
ATOM 1438 C C . PRO A 1 177 ? -30.039 -34.910 33.078 1.00 79.56 177 PRO A C 1
ATOM 1440 O O . PRO A 1 177 ? -29.741 -35.028 31.894 1.00 79.56 177 PRO A O 1
ATOM 1443 N N . ASP A 1 178 ? -31.292 -34.676 33.478 1.00 79.12 178 ASP A N 1
ATOM 1444 C CA . ASP A 1 178 ? -32.429 -34.498 32.565 1.00 79.12 178 ASP A CA 1
ATOM 1445 C C . ASP A 1 178 ? -32.404 -33.147 31.818 1.00 79.12 178 ASP A C 1
ATOM 1447 O O . ASP A 1 178 ? -33.301 -32.844 31.033 1.00 79.12 178 ASP A O 1
ATOM 1451 N N . GLY A 1 179 ? -31.396 -32.303 32.074 1.00 78.00 179 GLY A N 1
ATOM 1452 C CA . GLY A 1 179 ? -31.219 -31.006 31.421 1.00 78.00 179 GLY A CA 1
ATOM 1453 C C . GLY A 1 179 ? -32.057 -29.875 32.022 1.00 78.00 179 GLY A C 1
ATOM 1454 O O . GLY A 1 179 ? -32.155 -28.805 31.422 1.00 78.00 179 GLY A O 1
ATOM 1455 N N . ILE A 1 180 ? -32.659 -30.083 33.200 1.00 85.75 180 ILE A N 1
ATOM 1456 C CA . ILE A 1 180 ? -33.425 -29.050 33.912 1.00 85.75 180 ILE A CA 1
ATOM 1457 C C . ILE A 1 180 ? -32.490 -27.896 34.276 1.00 85.75 180 ILE A C 1
ATOM 1459 O O . ILE A 1 180 ? -31.478 -28.105 34.942 1.00 85.75 180 ILE A O 1
ATOM 1463 N N . GLN A 1 181 ? -32.848 -26.682 33.863 1.00 88.56 181 GLN A N 1
ATOM 1464 C CA . GLN A 1 181 ? -32.097 -25.462 34.145 1.00 88.56 181 GLN A CA 1
ATOM 1465 C C . GLN A 1 181 ? -32.820 -24.611 35.186 1.00 88.56 181 GLN A C 1
ATOM 1467 O O . GLN A 1 181 ? -34.008 -24.328 35.033 1.00 88.56 181 GLN A O 1
ATOM 1472 N N . ILE A 1 182 ? -32.086 -24.155 36.192 1.00 87.88 182 ILE A N 1
ATOM 1473 C CA . ILE A 1 182 ? -32.581 -23.289 37.269 1.00 87.88 182 ILE A CA 1
ATOM 1474 C C . ILE A 1 182 ? -31.723 -22.027 37.369 1.00 87.88 182 ILE A C 1
ATOM 1476 O O . ILE A 1 182 ? -30.629 -21.975 36.803 1.00 87.88 182 ILE A O 1
ATOM 1480 N N . THR A 1 183 ? -32.202 -20.997 38.062 1.00 89.25 183 THR A N 1
ATOM 1481 C CA . THR A 1 183 ? -31.417 -19.766 38.265 1.00 89.25 183 THR A CA 1
ATOM 1482 C C . THR A 1 183 ? -30.276 -19.983 39.262 1.00 89.25 183 THR A C 1
ATOM 1484 O O . THR A 1 183 ? -30.300 -20.927 40.053 1.00 89.25 183 THR A O 1
ATOM 1487 N N . ILE A 1 184 ? -29.274 -19.097 39.258 1.00 87.44 184 ILE A N 1
ATOM 1488 C CA . ILE A 1 184 ? -28.181 -19.128 40.249 1.00 87.44 184 ILE A CA 1
ATOM 1489 C C . ILE A 1 184 ? -28.726 -19.048 41.690 1.00 87.44 184 ILE A C 1
ATOM 1491 O O . ILE A 1 184 ? -28.244 -19.778 42.555 1.00 87.44 184 ILE A O 1
ATOM 1495 N N . ASP A 1 185 ? -29.777 -18.258 41.936 1.00 86.50 185 ASP A N 1
ATOM 1496 C CA . ASP A 1 185 ? -30.423 -18.145 43.256 1.00 86.50 185 ASP A CA 1
ATOM 1497 C C . ASP A 1 185 ? -31.069 -19.458 43.717 1.00 86.50 185 ASP A C 1
ATOM 1499 O O . ASP A 1 185 ? -30.988 -19.851 44.883 1.00 86.50 185 ASP A O 1
ATOM 1503 N N . GLU A 1 186 ? -31.741 -20.154 42.801 1.00 86.19 186 GLU A N 1
ATOM 1504 C CA . GLU A 1 186 ? -32.354 -21.454 43.076 1.00 86.19 186 GLU A CA 1
ATOM 1505 C C . GLU A 1 186 ? -31.287 -22.532 43.266 1.00 86.19 186 GLU A C 1
ATOM 1507 O O . GLU A 1 186 ? -31.377 -23.334 44.198 1.00 86.19 186 GLU A O 1
ATOM 1512 N N . ALA A 1 187 ? -30.234 -22.507 42.446 1.00 86.19 187 ALA A N 1
ATOM 1513 C CA . ALA A 1 187 ? -29.089 -23.397 42.581 1.00 86.19 187 ALA A CA 1
ATOM 1514 C C . ALA A 1 187 ? -28.388 -23.215 43.931 1.00 86.19 187 ALA A C 1
ATOM 1516 O O . ALA A 1 187 ? -27.960 -24.201 44.532 1.00 86.19 187 ALA A O 1
ATOM 1517 N N . GLN A 1 188 ? -28.311 -21.982 44.441 1.00 88.19 188 GLN A N 1
ATOM 1518 C CA . GLN A 1 188 ? -27.727 -21.693 45.748 1.00 88.19 188 GLN A CA 1
ATOM 1519 C C . GLN A 1 188 ? -28.579 -22.288 46.875 1.00 88.19 188 GLN A C 1
ATOM 1521 O O . GLN A 1 188 ? -28.048 -22.939 47.774 1.00 88.19 188 GLN A O 1
ATOM 1526 N N . LYS A 1 189 ? -29.910 -22.140 46.806 1.00 87.31 189 LYS A N 1
ATOM 1527 C CA . LYS A 1 189 ? -30.845 -22.735 47.784 1.00 87.31 189 LYS A CA 1
ATOM 1528 C C . LYS A 1 189 ? -30.794 -24.263 47.795 1.00 87.31 189 LYS A C 1
ATOM 1530 O O . LYS A 1 189 ? -30.973 -24.869 48.847 1.00 87.31 189 LYS A O 1
ATOM 1535 N N . LEU A 1 190 ? -30.548 -24.872 46.636 1.00 85.31 190 LEU A N 1
ATOM 1536 C CA . LEU A 1 190 ? -30.418 -26.322 46.473 1.00 85.31 190 LEU A CA 1
ATOM 1537 C C . LEU A 1 190 ? -28.997 -26.843 46.751 1.00 85.31 190 LEU A C 1
ATOM 1539 O O . LEU A 1 190 ? -28.771 -28.048 46.680 1.00 85.31 190 LEU A O 1
ATOM 1543 N N . GLY A 1 191 ? -28.041 -25.964 47.075 1.00 85.06 191 GLY A N 1
ATOM 1544 C CA . GLY A 1 191 ? -26.654 -26.335 47.373 1.00 85.06 191 GLY A CA 1
ATOM 1545 C C . GLY A 1 191 ? -25.836 -26.786 46.157 1.00 85.06 191 GLY A C 1
ATOM 1546 O O . GLY A 1 191 ? -24.783 -27.395 46.327 1.00 85.06 191 GLY A O 1
ATOM 1547 N N . LEU A 1 192 ? -26.305 -26.499 44.939 1.00 85.88 192 LEU A N 1
ATOM 1548 C CA . LEU A 1 192 ? -25.624 -26.828 43.680 1.00 85.88 192 LEU A CA 1
ATOM 1549 C C . LEU A 1 192 ? -24.535 -25.809 43.313 1.00 85.88 192 LEU A C 1
ATOM 1551 O O . LEU A 1 192 ? -23.651 -26.109 42.510 1.00 85.88 192 LEU A O 1
ATOM 1555 N N . ILE A 1 193 ? -24.581 -24.622 43.917 1.00 89.00 193 ILE A N 1
ATOM 1556 C CA . ILE A 1 193 ? -23.528 -23.608 43.867 1.00 89.00 193 ILE A CA 1
ATOM 1557 C C . ILE A 1 193 ? -23.243 -23.097 45.280 1.00 89.00 193 ILE A C 1
ATOM 1559 O O . ILE A 1 193 ? -24.160 -22.832 46.059 1.00 89.00 193 ILE A O 1
ATOM 1563 N N . GLU A 1 194 ? -21.967 -22.962 45.631 1.00 86.94 194 GLU A N 1
ATOM 1564 C CA . GLU A 1 194 ? -21.567 -22.386 46.913 1.00 86.94 194 GLU A CA 1
ATOM 1565 C C . GLU A 1 194 ? -21.935 -20.899 47.000 1.00 86.94 194 GLU A C 1
ATOM 1567 O O . GLU A 1 194 ? -21.713 -20.133 46.058 1.00 86.94 194 GLU A O 1
ATOM 1572 N N . SER A 1 195 ? -22.413 -20.461 48.172 1.00 82.81 195 SER A N 1
ATOM 1573 C CA . SER A 1 195 ? -22.846 -19.074 48.398 1.00 82.81 195 SER A CA 1
ATOM 1574 C C . SER A 1 195 ? -21.787 -18.037 48.030 1.00 82.81 195 SER A C 1
ATOM 1576 O O . SER A 1 195 ? -22.110 -17.024 47.425 1.00 82.81 195 SER A O 1
ATOM 1578 N N . LYS A 1 196 ? -20.506 -18.323 48.296 1.00 80.38 196 LYS A N 1
ATOM 1579 C CA . LYS A 1 196 ? -19.390 -17.421 47.970 1.00 80.38 196 LYS A CA 1
ATOM 1580 C C . LYS A 1 196 ? -19.232 -17.186 46.459 1.00 80.38 196 LYS A C 1
ATOM 1582 O O . LYS A 1 196 ? -18.755 -16.129 46.051 1.00 80.38 196 LYS A O 1
ATOM 1587 N N . ILE A 1 197 ? -19.602 -18.165 45.631 1.00 81.19 197 ILE A N 1
ATOM 1588 C CA . ILE A 1 197 ? -19.523 -18.080 44.166 1.00 81.19 197 ILE A CA 1
ATOM 1589 C C . ILE A 1 197 ? -20.769 -17.388 43.607 1.00 81.19 197 ILE A C 1
ATOM 1591 O O . ILE A 1 197 ? -20.635 -16.504 42.761 1.00 81.19 197 ILE A O 1
ATOM 1595 N N . ALA A 1 198 ? -21.956 -17.740 44.111 1.00 82.62 198 ALA A N 1
ATOM 1596 C CA . ALA A 1 198 ? -23.210 -17.085 43.736 1.00 82.62 198 ALA A CA 1
ATOM 1597 C C . ALA A 1 198 ? -23.165 -15.576 44.038 1.00 82.62 198 ALA A C 1
ATOM 1599 O O . ALA A 1 198 ? -23.369 -14.761 43.139 1.00 82.62 198 ALA A O 1
ATOM 1600 N N . GLU A 1 199 ? -22.750 -15.206 45.256 1.00 81.44 199 GLU A N 1
ATOM 1601 C CA . GLU A 1 199 ? -22.587 -13.808 45.664 1.00 81.44 199 GLU A CA 1
ATOM 1602 C C . GLU A 1 199 ? -21.588 -13.064 44.776 1.00 81.44 199 GLU A C 1
ATOM 1604 O O . GLU A 1 199 ? -21.815 -11.907 44.461 1.00 81.44 199 GLU A O 1
ATOM 1609 N N . ARG A 1 200 ? -20.500 -13.696 44.318 1.00 78.19 200 ARG A N 1
ATOM 1610 C CA . ARG A 1 200 ? -19.510 -13.060 43.427 1.00 78.19 200 ARG A CA 1
ATOM 1611 C C . ARG A 1 200 ? -20.054 -12.785 42.028 1.00 78.19 200 ARG A C 1
ATOM 1613 O O . ARG A 1 200 ? -19.733 -11.742 41.467 1.00 78.19 200 ARG A O 1
ATOM 1620 N N . LEU A 1 201 ? -20.848 -13.700 41.470 1.00 78.56 201 LEU A N 1
ATOM 1621 C CA . LEU A 1 201 ? -21.495 -13.507 40.167 1.00 78.56 201 LEU A CA 1
ATOM 1622 C C . LEU A 1 201 ? -22.554 -12.397 40.229 1.00 78.56 201 LEU A C 1
ATOM 1624 O O . LEU A 1 201 ? -22.731 -11.671 39.255 1.00 78.56 201 LEU A O 1
ATOM 1628 N N . GLN A 1 202 ? -23.205 -12.242 41.382 1.00 81.31 202 GLN A N 1
ATOM 1629 C CA . GLN A 1 202 ? -24.272 -11.266 41.618 1.00 81.31 202 GLN A CA 1
ATOM 1630 C C . GLN A 1 202 ? -23.804 -9.983 42.328 1.00 81.31 202 GLN A C 1
ATOM 1632 O O . GLN A 1 202 ? -24.592 -9.063 42.520 1.00 81.31 202 GLN A O 1
ATOM 1637 N N . SER A 1 203 ? -22.534 -9.890 42.727 1.00 78.69 203 SER A N 1
ATOM 1638 C CA . SER A 1 203 ? -21.985 -8.692 43.367 1.00 78.69 203 SER A CA 1
ATOM 1639 C C . SER A 1 203 ? -21.623 -7.637 42.322 1.00 78.69 203 SER A C 1
ATOM 1641 O O . SER A 1 203 ? -21.142 -7.997 41.240 1.00 78.69 203 SER A O 1
ATOM 1643 N N . PRO A 1 204 ? -21.756 -6.342 42.659 1.00 77.94 204 PRO A N 1
ATOM 1644 C CA . PRO A 1 204 ? -21.260 -5.249 41.834 1.00 77.94 204 PRO A CA 1
ATOM 1645 C C . PRO A 1 204 ? -19.772 -5.420 41.507 1.00 77.94 204 PRO A C 1
ATOM 1647 O O . PRO A 1 204 ? -18.938 -5.559 42.404 1.00 77.94 204 PRO A O 1
ATOM 1650 N N . CYS A 1 205 ? -19.423 -5.403 40.221 1.00 72.75 205 CYS A N 1
ATOM 1651 C CA . CYS A 1 205 ? -18.059 -5.660 39.743 1.00 72.75 205 CYS A CA 1
ATOM 1652 C C . CYS A 1 205 ? -17.187 -4.393 39.629 1.00 72.75 205 CYS A C 1
ATOM 1654 O O . CYS A 1 205 ? -16.074 -4.447 39.111 1.00 72.75 205 CYS A O 1
ATOM 1656 N N . GLY A 1 206 ? -17.677 -3.250 40.123 1.00 68.25 206 GLY A N 1
ATOM 1657 C CA . GLY A 1 206 ? -16.982 -1.958 40.065 1.00 68.25 206 GLY A CA 1
ATOM 1658 C C . GLY A 1 206 ? -17.150 -1.204 38.741 1.00 68.25 206 GLY A C 1
ATOM 1659 O O . GLY A 1 206 ? -16.555 -0.141 38.569 1.00 68.25 206 GLY A O 1
ATOM 1660 N N . ILE A 1 207 ? -17.968 -1.721 37.819 1.00 68.75 207 ILE A N 1
ATOM 1661 C CA . ILE A 1 207 ? -18.332 -1.057 36.564 1.00 68.75 207 ILE A CA 1
ATOM 1662 C C . ILE A 1 207 ? -19.646 -0.298 36.779 1.00 68.75 207 ILE A C 1
ATOM 1664 O O . ILE A 1 207 ? -20.649 -0.893 37.170 1.00 68.75 207 ILE A O 1
ATOM 1668 N N . ARG A 1 208 ? -19.632 1.015 36.516 1.00 71.44 208 ARG A N 1
ATOM 1669 C CA . ARG A 1 208 ? -20.817 1.883 36.549 1.00 71.44 208 ARG A CA 1
ATOM 1670 C C . ARG A 1 208 ? -21.263 2.221 35.138 1.00 71.44 208 ARG A C 1
ATOM 1672 O O . ARG A 1 208 ? -20.451 2.664 34.331 1.00 71.44 208 ARG A O 1
ATOM 1679 N N . GLU A 1 209 ? -22.548 2.069 34.874 1.00 59.38 209 GLU A N 1
ATOM 1680 C CA . GLU A 1 209 ? -23.203 2.456 33.620 1.00 59.38 209 GLU A CA 1
ATOM 1681 C C . GLU A 1 209 ? -24.543 3.106 33.982 1.00 59.38 209 GLU A C 1
ATOM 1683 O O . GLU A 1 209 ? -25.133 2.707 34.972 1.00 59.38 209 GLU A O 1
ATOM 1688 N N . ASP A 1 210 ? -24.981 4.173 33.313 1.00 63.16 210 ASP A N 1
ATOM 1689 C CA . ASP A 1 210 ? -26.275 4.850 33.562 1.00 63.16 210 ASP A CA 1
ATOM 1690 C C . ASP A 1 210 ? -26.659 5.134 35.039 1.00 63.16 210 ASP A C 1
ATOM 1692 O O . ASP A 1 210 ? -27.830 5.263 35.391 1.00 63.16 210 ASP A O 1
ATOM 1696 N N . GLY A 1 211 ? -25.670 5.267 35.931 1.00 66.94 211 GLY A N 1
ATOM 1697 C CA . GLY A 1 211 ? -25.885 5.480 37.366 1.00 66.94 211 GLY A CA 1
ATOM 1698 C C . GLY A 1 211 ? -26.172 4.218 38.196 1.00 66.94 211 GLY A C 1
ATOM 1699 O O . GLY A 1 211 ? -26.366 4.354 39.404 1.00 66.94 211 GLY A O 1
ATOM 1700 N N . HIS A 1 212 ? -26.153 3.019 37.600 1.00 69.31 212 HIS A N 1
ATOM 1701 C CA . HIS A 1 212 ? -26.216 1.730 38.302 1.00 69.31 212 HIS A CA 1
ATOM 1702 C C . HIS A 1 212 ? -24.868 0.986 38.288 1.00 69.31 212 HIS A C 1
ATOM 1704 O O . HIS A 1 212 ? -24.085 1.093 37.337 1.00 69.31 212 HIS A O 1
ATOM 1710 N N . ASP A 1 213 ? -24.599 0.231 39.355 1.00 76.25 213 ASP A N 1
ATOM 1711 C CA . ASP A 1 213 ? -23.404 -0.605 39.478 1.00 76.25 213 ASP A CA 1
ATOM 1712 C C . ASP A 1 213 ? -23.732 -2.002 38.935 1.00 76.25 213 ASP A C 1
ATOM 1714 O O . ASP A 1 213 ? -24.550 -2.713 39.518 1.00 76.25 213 ASP A O 1
ATOM 1718 N N . LEU A 1 214 ? -23.103 -2.393 37.825 1.00 76.81 214 LEU A N 1
ATOM 1719 C CA . LEU A 1 214 ? -23.355 -3.680 37.175 1.00 76.81 214 LEU A CA 1
ATOM 1720 C C . LEU A 1 214 ? -22.782 -4.838 37.993 1.00 76.81 214 LEU A C 1
ATOM 1722 O O . LEU A 1 214 ? -21.651 -4.774 38.497 1.00 76.81 214 LEU A O 1
ATOM 1726 N N . THR A 1 215 ? -23.524 -5.938 38.054 1.00 84.56 215 THR A N 1
ATOM 1727 C CA . THR A 1 215 ? -23.027 -7.210 38.583 1.00 84.56 215 THR A CA 1
ATOM 1728 C C . THR A 1 215 ? -22.030 -7.857 37.620 1.00 84.56 215 THR A C 1
ATOM 1730 O O . THR A 1 215 ? -21.992 -7.557 36.424 1.00 84.56 215 THR A O 1
ATOM 1733 N N . LEU A 1 216 ? -21.194 -8.766 38.129 1.00 80.75 216 LEU A N 1
ATOM 1734 C CA . LEU A 1 216 ? -20.236 -9.491 37.288 1.00 80.75 216 LEU A CA 1
ATOM 1735 C C . LEU A 1 216 ? -20.936 -10.300 36.179 1.00 80.75 216 LEU A C 1
ATOM 1737 O O . LEU A 1 216 ? -20.436 -10.363 35.057 1.00 80.75 216 LEU A O 1
ATOM 1741 N N . LEU A 1 217 ? -22.091 -10.900 36.476 1.00 81.88 217 LEU A N 1
ATOM 1742 C CA . LEU A 1 217 ? -22.876 -11.653 35.501 1.00 81.88 217 LEU A CA 1
ATOM 1743 C C . LEU A 1 217 ? -23.441 -10.750 34.396 1.00 81.88 217 LEU A C 1
ATOM 1745 O O . LEU A 1 217 ? -23.329 -11.099 33.223 1.00 81.88 217 LEU A O 1
ATOM 1749 N N . GLU A 1 218 ? -23.985 -9.584 34.750 1.00 77.69 218 GLU A N 1
ATOM 1750 C CA . GLU A 1 218 ? -24.498 -8.609 33.776 1.00 77.69 218 GLU A CA 1
ATOM 1751 C C . GLU A 1 218 ? -23.382 -8.073 32.873 1.00 77.69 218 GLU A C 1
ATOM 1753 O O . GLU A 1 218 ? -23.568 -7.958 31.662 1.00 77.69 218 GLU A O 1
ATOM 1758 N N . ALA A 1 219 ? -22.193 -7.820 33.428 1.00 77.75 219 ALA A N 1
ATOM 1759 C CA . ALA A 1 219 ? -21.036 -7.390 32.647 1.00 77.75 219 ALA A CA 1
ATOM 1760 C C . ALA A 1 219 ? -20.613 -8.445 31.604 1.00 77.75 219 ALA A C 1
ATOM 1762 O O . ALA A 1 219 ? -20.352 -8.100 30.451 1.00 77.75 219 ALA A O 1
ATOM 1763 N N . ILE A 1 220 ? -20.606 -9.732 31.979 1.00 79.12 220 ILE A N 1
ATOM 1764 C CA . ILE A 1 220 ? -20.301 -10.846 31.064 1.00 79.12 220 ILE A CA 1
ATOM 1765 C C . ILE A 1 220 ? -21.393 -10.991 29.996 1.00 79.12 220 ILE A C 1
ATOM 1767 O O . ILE A 1 220 ? -21.090 -11.163 28.816 1.00 79.12 220 ILE A O 1
ATOM 1771 N N . GLN A 1 221 ? -22.665 -10.912 30.392 1.00 80.38 221 GLN A N 1
ATOM 1772 C CA . GLN A 1 221 ? -23.798 -10.986 29.465 1.00 80.38 221 GLN A CA 1
ATOM 1773 C C . GLN A 1 221 ? -23.756 -9.860 28.437 1.00 80.38 221 GLN A C 1
ATOM 1775 O O . GLN A 1 221 ? -23.996 -10.111 27.258 1.00 80.38 221 GLN A O 1
ATOM 1780 N N . ARG A 1 222 ? -23.393 -8.646 28.863 1.00 75.44 222 ARG A N 1
ATOM 1781 C CA . ARG A 1 222 ? -23.208 -7.497 27.978 1.00 75.44 222 ARG A CA 1
ATOM 1782 C C . ARG A 1 222 ? -22.055 -7.712 27.003 1.00 75.44 222 ARG A C 1
ATOM 1784 O O . ARG A 1 222 ? -22.246 -7.495 25.816 1.00 75.44 222 ARG A O 1
ATOM 1791 N N . GLU A 1 223 ? -20.897 -8.187 27.460 1.00 69.88 223 GLU A N 1
ATOM 1792 C CA . GLU A 1 223 ? -19.744 -8.442 26.582 1.00 69.88 223 GLU A CA 1
ATOM 1793 C C . GLU A 1 223 ? -20.051 -9.524 25.529 1.00 69.88 223 GLU A C 1
ATOM 1795 O O . GLU A 1 223 ? -19.687 -9.384 24.360 1.00 69.88 223 GLU A O 1
ATOM 1800 N N . ILE A 1 224 ? -20.790 -10.573 25.909 1.00 67.50 224 ILE A N 1
ATOM 1801 C CA . ILE A 1 224 ? -21.285 -11.593 24.971 1.00 67.50 224 ILE A CA 1
ATOM 1802 C C . ILE A 1 224 ? -22.310 -10.982 24.008 1.00 67.50 224 ILE A C 1
ATOM 1804 O O . ILE A 1 224 ? -22.213 -11.192 22.801 1.00 67.50 224 ILE A O 1
ATOM 1808 N N . TYR A 1 225 ? -23.260 -10.192 24.512 1.00 66.56 225 TYR A N 1
ATOM 1809 C CA . TYR A 1 225 ? -24.274 -9.528 23.695 1.00 66.56 225 TYR A CA 1
ATOM 1810 C C . TYR A 1 225 ? -23.648 -8.569 22.671 1.00 66.56 225 TYR A C 1
ATOM 1812 O O . TYR A 1 225 ? -24.008 -8.625 21.499 1.00 66.56 225 TYR A O 1
ATOM 1820 N N . GLU A 1 226 ? -22.675 -7.749 23.074 1.00 59.84 226 GLU A N 1
ATOM 1821 C CA . GLU A 1 226 ? -21.901 -6.851 22.206 1.00 59.84 226 GLU A CA 1
ATOM 1822 C C . GLU A 1 226 ? -21.062 -7.615 21.173 1.00 59.84 226 GLU A C 1
ATOM 1824 O O . GLU A 1 226 ? -20.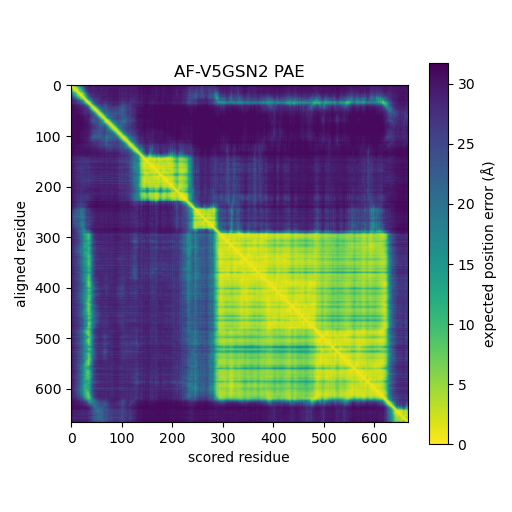945 -7.182 20.024 1.00 59.84 226 GLU A O 1
ATOM 1829 N N . ALA A 1 227 ? -20.499 -8.766 21.554 1.00 54.59 227 ALA A N 1
ATOM 1830 C CA . ALA A 1 227 ? -19.748 -9.626 20.646 1.00 54.59 227 ALA A CA 1
ATOM 1831 C C . ALA A 1 227 ? -20.643 -10.343 19.615 1.00 54.59 227 ALA A C 1
ATOM 1833 O O . ALA A 1 227 ? -20.198 -10.586 18.492 1.00 54.59 227 ALA A O 1
ATOM 1834 N N . GLU A 1 228 ? -21.883 -10.686 19.979 1.00 52.59 228 GLU A N 1
ATOM 1835 C CA . GLU A 1 228 ? -22.832 -11.429 19.136 1.00 52.59 228 GLU A CA 1
ATOM 1836 C C . GLU A 1 228 ? -23.716 -10.525 18.265 1.00 52.59 228 GLU A C 1
ATOM 1838 O O . GLU A 1 228 ? -23.978 -10.854 17.109 1.00 52.59 228 GLU A O 1
ATOM 1843 N N . HIS A 1 229 ? -24.140 -9.369 18.780 1.00 50.22 229 HIS A N 1
ATOM 1844 C CA . HIS A 1 229 ? -25.005 -8.404 18.084 1.00 50.22 229 HIS A CA 1
ATOM 1845 C C . HIS A 1 229 ? -24.198 -7.330 17.358 1.00 50.22 229 HIS A C 1
ATOM 1847 O O . HIS A 1 229 ? -24.672 -6.202 17.218 1.00 50.22 229 HIS A O 1
ATOM 1853 N N . GLY A 1 230 ? -22.978 -7.693 16.935 1.00 43.94 230 GLY A N 1
ATOM 1854 C CA . GLY A 1 230 ? -21.969 -6.822 16.347 1.00 43.94 230 GLY A CA 1
ATOM 1855 C C . GLY A 1 230 ? -22.587 -5.657 15.595 1.00 43.94 230 GLY A C 1
ATOM 1856 O O . GLY A 1 230 ? -23.166 -5.871 14.539 1.00 43.94 230 GLY A O 1
ATOM 1857 N N . PHE A 1 231 ? -22.497 -4.473 16.207 1.00 38.91 231 PHE A N 1
ATOM 1858 C CA . PHE A 1 231 ? -22.844 -3.165 15.656 1.00 38.91 231 PHE A CA 1
ATOM 1859 C C . PHE A 1 231 ? -23.753 -3.235 14.418 1.00 38.91 231 PHE A C 1
ATOM 1861 O O . PHE A 1 231 ? -23.300 -3.078 13.285 1.00 38.91 231 PHE A O 1
ATOM 1868 N N . MET A 1 232 ? -25.044 -3.485 14.653 1.00 31.83 232 MET A N 1
ATOM 1869 C CA . MET A 1 232 ? -26.085 -3.083 13.710 1.00 31.83 232 MET A CA 1
ATOM 1870 C C . MET A 1 232 ? -25.924 -1.584 13.426 1.00 31.83 232 MET A C 1
ATOM 1872 O O . MET A 1 232 ? -25.795 -0.799 14.362 1.00 31.83 232 MET A O 1
ATOM 1876 N N . ASP A 1 233 ? -25.884 -1.266 12.133 1.00 34.94 233 ASP A N 1
ATOM 1877 C CA . ASP A 1 233 ? -26.012 0.033 11.459 1.00 34.94 233 ASP A CA 1
ATOM 1878 C C . ASP A 1 233 ? -25.586 1.312 12.238 1.00 34.94 233 ASP A C 1
ATOM 1880 O O . ASP A 1 233 ? -26.262 1.726 13.185 1.00 34.94 233 ASP A O 1
ATOM 1884 N N . PRO A 1 234 ? -24.511 2.023 11.831 1.00 38.34 234 PRO A N 1
ATOM 1885 C CA . PRO A 1 234 ? -24.020 3.239 12.498 1.00 38.34 234 PRO A CA 1
ATOM 1886 C C . PRO A 1 234 ? -24.961 4.460 12.518 1.00 38.34 234 PRO A C 1
ATOM 1888 O O . PRO A 1 234 ? -24.538 5.528 12.960 1.00 38.34 234 PRO A O 1
ATOM 1891 N N . SER A 1 235 ? -26.209 4.372 12.056 1.00 38.16 235 SER A N 1
ATOM 1892 C CA . SER A 1 235 ? -27.114 5.528 12.031 1.00 38.16 235 SER A CA 1
ATOM 1893 C C . SER A 1 235 ? -27.750 5.887 13.381 1.00 38.16 235 SER A C 1
ATOM 1895 O O . SER A 1 235 ? -28.256 7.001 13.500 1.00 38.16 235 SER A O 1
ATOM 1897 N N . GLU A 1 236 ? -27.708 5.033 14.416 1.00 36.72 236 GLU A N 1
ATOM 1898 C CA . GLU A 1 236 ? -28.573 5.243 15.600 1.00 36.72 236 GLU A CA 1
ATOM 1899 C C . GLU A 1 236 ? -27.930 5.226 16.997 1.00 36.72 236 GLU A C 1
ATOM 1901 O O . GLU A 1 236 ? -28.640 5.398 17.986 1.00 36.72 236 GLU A O 1
ATOM 1906 N N . LYS A 1 237 ? -26.605 5.127 17.154 1.00 32.53 237 LYS A N 1
ATOM 1907 C CA . LYS A 1 237 ? -25.990 5.263 18.495 1.00 32.53 237 LYS A C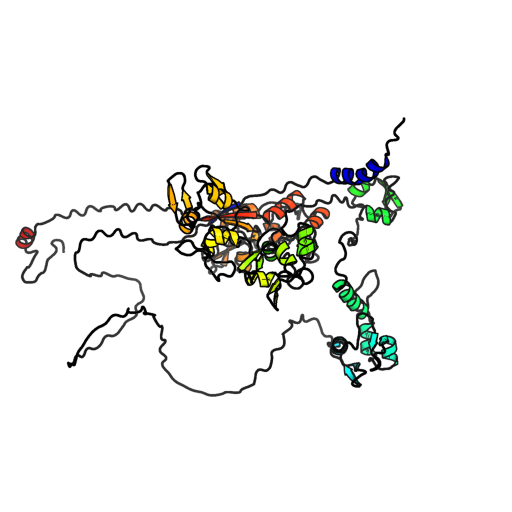A 1
ATOM 1908 C C . LYS A 1 237 ? -24.899 6.321 18.543 1.00 32.53 237 LYS A C 1
ATOM 1910 O O . LYS A 1 237 ? -23.706 6.037 18.534 1.00 32.53 237 LYS A O 1
ATOM 1915 N N . ARG A 1 238 ? -25.347 7.574 18.649 1.00 35.97 238 ARG A N 1
ATOM 1916 C CA . ARG A 1 238 ? -24.518 8.725 19.024 1.00 35.97 238 ARG A CA 1
ATOM 1917 C C . ARG A 1 238 ? -24.118 8.601 20.493 1.00 35.97 238 ARG A C 1
ATOM 1919 O O . ARG A 1 238 ? -24.963 8.621 21.385 1.00 35.97 238 ARG A O 1
ATOM 1926 N N . ILE A 1 239 ? -22.815 8.489 20.723 1.00 32.38 239 ILE A N 1
ATOM 1927 C CA . ILE A 1 239 ? -22.194 8.589 22.041 1.00 32.38 239 ILE A CA 1
ATOM 1928 C C . ILE A 1 239 ? -22.479 9.992 22.591 1.00 32.38 239 ILE A C 1
ATOM 1930 O O . ILE A 1 239 ? -22.134 11.002 21.977 1.00 32.38 239 ILE A O 1
ATOM 1934 N N . LYS A 1 240 ? -23.133 10.045 23.753 1.00 30.73 240 LYS A N 1
ATOM 1935 C CA . LYS A 1 240 ? -23.355 11.264 24.534 1.00 30.73 240 LYS A CA 1
ATOM 1936 C C . LYS A 1 240 ? -22.005 11.720 25.098 1.00 30.73 240 LYS A C 1
ATOM 1938 O O . LYS A 1 240 ? -21.538 11.183 26.098 1.00 30.73 240 LYS A O 1
ATOM 1943 N N . VAL A 1 241 ? -21.388 12.714 24.464 1.00 30.81 241 VAL A N 1
ATOM 1944 C CA . VAL A 1 241 ? -20.348 13.537 25.094 1.00 30.81 241 VAL A CA 1
ATOM 1945 C C . VAL A 1 241 ? -21.010 14.833 25.553 1.00 30.81 241 VAL A C 1
ATOM 1947 O O . VAL A 1 241 ? -21.715 15.513 24.811 1.00 30.81 241 VAL A O 1
ATOM 1950 N N . THR A 1 242 ? -20.859 15.116 26.838 1.00 39.16 242 THR A N 1
ATOM 1951 C CA . THR A 1 242 ? -21.550 16.163 27.589 1.00 39.16 242 THR A CA 1
ATOM 1952 C C . THR A 1 242 ? -21.135 17.569 27.155 1.00 39.16 242 THR A C 1
ATOM 1954 O O . THR A 1 242 ? -20.074 18.037 27.561 1.00 39.16 242 THR A O 1
ATOM 1957 N N . HIS A 1 243 ? -21.991 18.211 26.352 1.00 43.47 243 HIS A N 1
ATOM 1958 C CA . HIS A 1 243 ? -22.569 19.572 26.501 1.00 43.47 243 HIS A CA 1
ATOM 1959 C C . HIS A 1 243 ? -23.149 20.119 25.179 1.00 43.47 243 HIS A C 1
ATOM 1961 O O . HIS A 1 243 ? -23.648 21.241 25.142 1.00 43.47 243 HIS A O 1
ATOM 1967 N N . SER A 1 244 ? -23.164 19.322 24.110 1.00 48.62 244 SER A N 1
ATOM 1968 C CA . SER A 1 244 ? -23.770 19.686 22.829 1.00 48.62 244 SER A CA 1
ATOM 1969 C C . SER A 1 244 ? -24.622 18.530 22.298 1.00 48.62 244 SER A C 1
ATOM 1971 O O . SER A 1 244 ? -24.209 17.372 22.298 1.00 48.62 244 SER A O 1
ATOM 1973 N N . THR A 1 245 ? -25.860 18.836 21.898 1.00 58.97 245 THR A N 1
ATOM 1974 C CA . THR A 1 245 ? -26.822 17.850 21.375 1.00 58.97 245 THR A CA 1
ATOM 1975 C C . THR A 1 245 ? -27.000 18.026 19.876 1.00 58.97 245 THR A C 1
ATOM 1977 O O . THR A 1 245 ? -26.702 19.064 19.290 1.00 58.97 245 THR A O 1
ATOM 1980 N N . THR A 1 246 ? -27.424 16.966 19.214 1.00 62.16 246 THR A N 1
ATOM 1981 C CA . THR A 1 246 ? -27.553 16.903 17.751 1.00 62.16 246 THR A CA 1
ATOM 1982 C C . THR A 1 246 ? -28.947 17.398 17.394 1.00 62.16 246 THR A C 1
ATOM 1984 O O . THR A 1 246 ? -29.841 17.234 18.216 1.00 62.16 246 THR A O 1
ATOM 1987 N N . ILE A 1 247 ? -29.173 18.029 16.234 1.00 63.75 247 ILE A N 1
ATOM 1988 C CA . ILE A 1 247 ? -30.496 18.635 15.977 1.00 63.75 247 ILE A CA 1
ATOM 1989 C C . ILE A 1 247 ? -31.631 17.606 16.048 1.00 63.75 247 ILE A C 1
ATOM 1991 O O . ILE A 1 247 ? -32.646 17.890 16.666 1.00 63.75 247 ILE A O 1
ATOM 1995 N N . ASN A 1 248 ? -31.421 16.392 15.533 1.00 64.25 248 ASN A N 1
ATOM 1996 C CA . ASN A 1 248 ? -32.413 15.315 15.606 1.00 64.25 248 ASN A CA 1
ATOM 1997 C C . ASN A 1 248 ? -32.669 14.895 17.057 1.00 64.25 248 ASN A C 1
ATOM 1999 O O . ASN A 1 248 ? -33.807 14.863 17.498 1.00 64.25 248 ASN A O 1
ATOM 2003 N N . GLN A 1 249 ? -31.604 14.709 17.837 1.00 63.28 249 GLN A N 1
ATOM 2004 C CA . GLN A 1 249 ? -31.732 14.373 19.253 1.00 63.28 249 GLN A CA 1
ATOM 2005 C C . GLN A 1 249 ? -32.382 15.500 20.068 1.00 63.28 249 GLN A C 1
ATOM 2007 O O . GLN A 1 249 ? -33.152 15.239 20.978 1.00 63.28 249 GLN A O 1
ATOM 2012 N N . ALA A 1 250 ? -32.117 16.762 19.732 1.00 68.75 250 ALA A N 1
ATOM 2013 C CA . ALA A 1 250 ? -32.733 17.909 20.385 1.00 68.75 250 ALA A CA 1
ATOM 2014 C C . ALA A 1 250 ? -34.209 18.095 19.986 1.00 68.75 250 ALA A C 1
ATOM 2016 O O . ALA A 1 250 ? -34.970 18.672 20.761 1.00 68.75 250 ALA A O 1
ATOM 2017 N N . ILE A 1 251 ? -34.619 17.614 18.808 1.00 70.38 251 ILE A N 1
ATOM 2018 C CA . ILE A 1 251 ? -36.030 17.509 18.411 1.00 70.38 251 ILE A CA 1
ATOM 2019 C C . ILE A 1 251 ? -36.708 16.399 19.221 1.00 70.38 251 ILE A C 1
ATOM 2021 O O . ILE A 1 251 ? -37.750 16.652 19.823 1.00 70.38 251 ILE A O 1
ATOM 2025 N N . ASP A 1 252 ? -36.089 15.219 19.304 1.00 68.44 252 ASP A N 1
ATOM 2026 C CA . ASP A 1 252 ? -36.611 14.075 20.066 1.00 68.44 252 ASP A CA 1
ATOM 2027 C C . ASP A 1 252 ? -36.733 14.392 21.568 1.00 68.44 252 ASP A C 1
ATOM 2029 O O . ASP A 1 252 ? -37.726 14.049 22.208 1.00 68.44 252 ASP A O 1
ATOM 2033 N N . ASP A 1 253 ? -35.769 15.137 22.114 1.00 72.25 253 ASP A N 1
ATOM 2034 C CA . ASP A 1 253 ? -35.759 15.614 23.501 1.00 72.25 253 ASP A CA 1
ATOM 2035 C C . ASP A 1 253 ? -36.717 16.808 23.737 1.00 72.25 253 ASP A C 1
ATOM 2037 O O . ASP A 1 253 ? -36.770 17.359 24.841 1.00 72.25 253 ASP A O 1
ATOM 2041 N N . GLY A 1 254 ? -37.451 17.266 22.713 1.00 75.00 254 GLY A N 1
ATOM 2042 C CA . GLY A 1 254 ? -38.393 18.390 22.799 1.00 75.00 254 GLY A CA 1
ATOM 2043 C C . GLY A 1 254 ? -37.737 19.755 23.044 1.00 75.00 254 GLY A C 1
ATOM 2044 O O . GLY A 1 254 ? -38.411 20.720 23.409 1.00 75.00 254 GLY A O 1
ATOM 2045 N N . ARG A 1 255 ? -36.417 19.855 22.860 1.00 77.25 255 ARG A N 1
ATOM 2046 C CA . ARG A 1 255 ? -35.640 21.091 23.018 1.00 77.25 255 ARG A CA 1
ATOM 2047 C C . ARG A 1 255 ? -35.701 21.973 21.772 1.00 77.25 255 ARG A C 1
ATOM 2049 O O . ARG A 1 255 ? -35.525 23.179 21.899 1.00 77.25 255 ARG A O 1
ATOM 2056 N N . VAL A 1 256 ? -35.973 21.416 20.594 1.00 79.12 256 VAL A N 1
ATOM 2057 C CA . VAL A 1 256 ? -36.138 22.160 19.334 1.00 79.12 256 VAL A CA 1
ATOM 2058 C C . VAL A 1 256 ? -37.594 22.144 18.898 1.00 79.12 256 VAL A C 1
ATOM 2060 O O . VAL A 1 256 ? -38.176 21.087 18.675 1.00 79.12 256 VAL A O 1
ATOM 2063 N N . ASP A 1 257 ? -38.159 23.331 18.701 1.00 79.25 257 ASP A N 1
ATOM 2064 C CA . ASP A 1 257 ? -39.449 23.496 18.041 1.00 79.25 257 ASP A CA 1
ATOM 2065 C C . ASP A 1 257 ? -39.214 23.765 16.550 1.00 79.25 257 ASP A C 1
ATOM 2067 O O . ASP A 1 257 ? -38.765 24.842 16.146 1.00 79.25 257 ASP A O 1
ATOM 2071 N N . VAL A 1 258 ? -39.493 22.747 15.733 1.00 71.25 258 VAL A N 1
ATOM 2072 C CA . VAL A 1 258 ? -39.306 22.768 14.274 1.00 71.25 258 VAL A CA 1
ATOM 2073 C C . VAL A 1 258 ? -40.268 23.750 13.597 1.00 71.25 258 VAL A C 1
ATOM 2075 O O . VAL A 1 258 ? -39.954 24.285 12.536 1.00 71.25 258 VAL A O 1
ATOM 2078 N N . THR A 1 259 ? -41.423 24.024 14.211 1.00 76.06 259 THR A N 1
ATOM 2079 C CA . THR A 1 259 ? -42.432 24.929 13.644 1.00 76.06 259 THR A CA 1
ATOM 2080 C C . THR A 1 259 ? -42.104 26.396 13.892 1.00 76.06 259 THR A C 1
ATOM 2082 O O . THR A 1 259 ? -42.333 27.228 13.015 1.00 76.06 259 THR A O 1
ATOM 2085 N N . SER A 1 260 ? -41.527 26.719 15.052 1.00 75.19 260 SER A N 1
ATOM 2086 C CA . SER A 1 260 ? -41.125 28.087 15.398 1.00 75.19 260 SER A CA 1
ATOM 2087 C C . SER A 1 260 ? -39.656 28.399 15.099 1.00 75.19 260 SER A C 1
ATOM 2089 O O . SER A 1 260 ? -39.272 29.567 15.125 1.00 75.19 260 SER A O 1
ATOM 2091 N N . GLY A 1 261 ? -38.827 27.385 14.837 1.00 75.00 261 GLY A N 1
ATOM 2092 C CA . GLY A 1 261 ? -37.398 27.548 14.564 1.00 75.00 261 GLY A CA 1
ATOM 2093 C C . GLY A 1 261 ? -36.562 27.921 15.796 1.00 75.00 261 GLY A C 1
ATOM 2094 O O . GLY A 1 261 ? -35.530 28.581 15.658 1.00 75.00 261 GLY A O 1
ATOM 2095 N N . THR A 1 262 ? -36.987 27.522 17.001 1.00 83.50 262 THR A N 1
ATOM 2096 C CA . THR A 1 262 ? -36.340 27.915 18.271 1.00 83.50 262 THR A CA 1
ATOM 2097 C C . THR A 1 262 ? -35.821 26.723 19.078 1.00 83.50 262 THR A C 1
ATOM 2099 O O . THR A 1 262 ? -36.478 25.687 19.138 1.00 83.50 262 THR A O 1
ATOM 2102 N N . TYR A 1 263 ? -34.681 26.897 19.751 1.00 81.44 263 TYR A N 1
ATOM 2103 C CA . TYR A 1 263 ? -34.076 25.960 20.703 1.00 81.44 263 TYR A CA 1
ATOM 2104 C C . TYR A 1 263 ? -34.306 26.426 22.149 1.00 81.44 263 TYR A C 1
ATOM 2106 O O . TYR A 1 263 ? -34.117 27.601 22.461 1.00 81.44 263 TYR A O 1
ATOM 2114 N N . THR A 1 264 ? -34.678 25.512 23.041 1.00 83.88 264 THR A N 1
ATOM 2115 C CA . THR A 1 264 ? -34.957 25.769 24.460 1.00 83.88 264 THR A CA 1
ATOM 2116 C C . THR A 1 264 ? -33.754 25.367 25.315 1.00 83.88 264 THR A C 1
ATOM 2118 O O . THR A 1 264 ? -33.332 24.211 25.316 1.00 83.88 264 THR A O 1
ATOM 2121 N N . LEU A 1 265 ? -33.194 26.335 26.038 1.00 78.06 265 LEU A N 1
ATOM 2122 C CA . LEU A 1 265 ? -32.069 26.180 26.960 1.00 78.06 265 LEU A CA 1
ATOM 2123 C C . LEU A 1 265 ? -32.497 25.493 28.271 1.00 78.06 265 LEU A C 1
ATOM 2125 O O . LEU A 1 265 ? -33.677 25.444 28.609 1.00 78.06 265 LEU A O 1
ATOM 2129 N N . GLU A 1 266 ? -31.533 25.001 29.058 1.00 75.44 266 GLU A N 1
ATOM 2130 C CA . GLU A 1 266 ? -31.811 24.321 30.343 1.00 75.44 266 GLU A CA 1
ATOM 2131 C C . GLU A 1 266 ? -32.454 25.238 31.395 1.00 75.44 266 GLU A C 1
ATOM 2133 O O . GLU A 1 266 ? -33.150 24.771 32.292 1.00 75.44 266 GLU A O 1
ATOM 2138 N N . ASN A 1 267 ? -32.269 26.552 31.255 1.00 77.69 267 ASN A N 1
ATOM 2139 C CA . ASN A 1 267 ? -32.920 27.579 32.068 1.00 77.69 267 ASN A CA 1
ATOM 2140 C C . ASN A 1 267 ? -34.354 27.921 31.591 1.00 77.69 267 ASN A C 1
ATOM 2142 O O . ASN A 1 267 ? -34.990 28.796 32.176 1.00 77.69 267 ASN A O 1
ATOM 2146 N N . GLY A 1 268 ? -34.854 27.266 30.535 1.00 76.88 268 GLY A N 1
ATOM 2147 C CA . GLY A 1 268 ? -36.175 27.493 29.939 1.00 76.88 268 GLY A CA 1
ATOM 2148 C C . GLY A 1 268 ? -36.247 28.638 28.919 1.00 76.88 268 GLY A C 1
ATOM 2149 O O . GLY A 1 268 ? -37.318 28.897 28.370 1.00 76.88 268 GLY A O 1
ATOM 2150 N N . GLU A 1 269 ? -35.140 29.329 28.642 1.00 83.12 269 GLU A N 1
ATOM 2151 C CA . GLU A 1 269 ? -35.082 30.416 27.661 1.00 83.12 269 GLU A CA 1
ATOM 2152 C C . GLU A 1 269 ? -35.065 29.869 26.224 1.00 83.12 269 GLU A C 1
ATOM 2154 O O . GLU A 1 269 ? -34.362 28.904 25.919 1.00 83.12 269 GLU A O 1
ATOM 2159 N N . LYS A 1 270 ? -35.833 30.491 25.320 1.00 85.88 270 LYS A N 1
ATOM 2160 C CA . LYS A 1 270 ? -35.883 30.116 23.900 1.00 85.88 270 LYS A CA 1
ATOM 2161 C C . LYS A 1 270 ? -34.979 31.025 23.075 1.00 85.88 270 LYS A C 1
ATOM 2163 O O . LYS A 1 270 ? -35.174 32.238 23.055 1.00 85.88 270 LYS A O 1
ATOM 2168 N N . ILE A 1 271 ? -34.033 30.431 22.360 1.00 83.88 271 ILE A N 1
ATOM 2169 C CA . ILE A 1 271 ? -33.126 31.111 21.431 1.00 83.88 271 ILE A CA 1
ATOM 2170 C C . ILE A 1 271 ? -33.360 30.627 19.999 1.00 83.88 271 ILE A C 1
ATOM 2172 O O . ILE A 1 271 ? -33.932 29.564 19.771 1.00 83.88 271 ILE A O 1
ATOM 2176 N N . ASP A 1 272 ? -32.916 31.404 19.015 1.00 82.19 272 ASP A N 1
ATOM 2177 C CA . ASP A 1 272 ? -32.956 30.997 17.608 1.00 82.19 272 ASP A CA 1
ATOM 2178 C C . ASP A 1 272 ? -32.011 29.808 17.354 1.00 82.19 272 ASP A C 1
ATOM 2180 O O . ASP A 1 272 ? -30.911 29.758 17.913 1.00 82.19 272 ASP A O 1
ATOM 2184 N N . ILE A 1 273 ? -32.406 28.861 16.494 1.00 74.31 273 ILE A N 1
ATOM 2185 C CA . ILE A 1 273 ? -31.584 27.688 16.142 1.00 74.31 273 ILE A CA 1
ATOM 2186 C C . ILE A 1 273 ? -30.195 28.097 15.612 1.00 74.31 273 ILE A C 1
ATOM 2188 O O . ILE A 1 273 ? -29.201 27.443 15.924 1.00 74.31 273 ILE A O 1
ATOM 2192 N N . ARG A 1 274 ? -30.081 29.203 14.863 1.00 73.25 274 ARG A N 1
ATOM 2193 C CA . ARG A 1 274 ? -28.792 29.713 14.354 1.00 73.25 274 ARG A CA 1
ATOM 2194 C C . ARG A 1 274 ? -27.883 30.172 15.487 1.00 73.25 274 ARG A C 1
ATOM 2196 O O . ARG A 1 274 ? -26.677 29.935 15.459 1.00 73.25 274 ARG A O 1
ATOM 2203 N N . GLU A 1 275 ? -28.462 30.808 16.498 1.00 70.62 275 GLU A N 1
ATOM 2204 C CA . GLU A 1 275 ? -27.735 31.234 17.690 1.00 70.62 275 GLU A CA 1
ATOM 2205 C C . GLU A 1 275 ? -27.380 30.029 18.575 1.00 70.62 275 GLU A C 1
ATOM 2207 O O . GLU A 1 275 ? -26.300 29.997 19.163 1.00 70.62 275 GLU A O 1
ATOM 2212 N N . ALA A 1 276 ? -28.229 28.997 18.605 1.00 68.75 276 ALA A N 1
ATOM 2213 C CA . ALA A 1 276 ? -27.945 27.734 19.277 1.00 68.75 276 ALA A CA 1
ATOM 2214 C C . ALA A 1 276 ? -26.756 26.986 18.647 1.00 68.75 276 ALA A C 1
ATOM 2216 O O . ALA A 1 276 ? -25.927 26.454 19.383 1.00 68.75 276 ALA A O 1
ATOM 2217 N N . TYR A 1 277 ? -26.614 27.015 17.316 1.00 65.44 277 TYR A N 1
ATOM 2218 C CA . TYR A 1 277 ? -25.411 26.529 16.625 1.00 65.44 277 TYR A CA 1
ATOM 2219 C C . TYR A 1 277 ? -24.174 27.367 16.966 1.00 65.44 277 TYR A C 1
ATOM 2221 O O . TYR A 1 277 ? -23.136 26.824 17.334 1.00 65.44 277 TYR A O 1
ATOM 2229 N N . LYS A 1 278 ? -24.288 28.700 16.915 1.00 63.12 278 LYS A N 1
ATOM 2230 C CA . LYS A 1 278 ? -23.174 29.623 17.188 1.00 63.12 278 LYS A CA 1
ATOM 2231 C C . LYS A 1 278 ? -22.652 29.534 18.626 1.00 63.12 278 LYS A C 1
ATOM 2233 O O . LYS A 1 278 ? -21.458 29.699 18.856 1.00 63.12 278 LYS A O 1
ATOM 2238 N N . ARG A 1 279 ? -23.544 29.291 19.589 1.00 63.03 279 ARG A N 1
ATOM 2239 C CA . ARG A 1 279 ? -23.217 29.128 21.015 1.00 63.03 279 ARG A CA 1
ATOM 2240 C C . ARG A 1 279 ? -22.871 27.682 21.398 1.00 63.03 279 ARG A C 1
ATOM 2242 O O . ARG A 1 279 ? -22.568 27.437 22.560 1.00 63.03 279 ARG A O 1
ATOM 2249 N N . GLY A 1 280 ? -22.907 26.744 20.446 1.00 54.78 280 GLY A N 1
ATOM 2250 C CA . GLY A 1 280 ? -22.506 25.349 20.649 1.00 54.78 280 GLY A CA 1
ATOM 2251 C C . GLY A 1 280 ? -23.540 24.453 21.342 1.00 54.78 280 GLY A C 1
ATOM 2252 O O . GLY A 1 280 ? -23.201 23.338 21.723 1.00 54.78 280 GLY A O 1
ATOM 2253 N N . TYR A 1 281 ? -24.793 24.895 21.495 1.00 65.00 281 TYR A N 1
ATOM 2254 C CA . TYR A 1 281 ? -25.874 24.077 22.069 1.00 65.00 281 TYR A CA 1
ATOM 2255 C C . TYR A 1 281 ? -26.359 22.985 21.105 1.00 65.00 281 TYR A C 1
ATOM 2257 O O . TYR A 1 281 ? -26.715 21.882 21.532 1.00 65.00 281 TYR A O 1
ATOM 2265 N N . LEU A 1 282 ? -26.341 23.294 19.804 1.00 62.03 282 LEU A N 1
ATOM 2266 C CA . LEU A 1 282 ? -26.623 22.357 18.723 1.00 62.03 282 LEU A CA 1
ATOM 2267 C C . LEU A 1 282 ? -25.347 22.073 17.929 1.00 62.03 282 LEU A C 1
ATOM 2269 O O . LEU A 1 282 ? -24.623 22.992 17.551 1.00 62.03 282 LEU A O 1
ATOM 2273 N N . LEU A 1 283 ? -25.087 20.801 17.631 1.00 56.91 283 LEU A N 1
ATOM 2274 C CA . LEU A 1 283 ? -24.020 20.414 16.710 1.00 56.91 283 LEU A CA 1
ATOM 2275 C C . LEU A 1 283 ? -24.468 20.676 15.274 1.00 56.91 283 LEU A C 1
ATOM 2277 O O . LEU A 1 283 ? -25.356 19.982 14.769 1.00 56.91 283 LEU A O 1
ATOM 2281 N N . GLN A 1 284 ? -23.838 21.636 14.593 1.00 47.69 284 GLN A N 1
ATOM 2282 C CA . GLN A 1 284 ? -24.024 21.796 13.154 1.00 47.69 284 GLN A CA 1
ATOM 2283 C C . GLN A 1 284 ? -23.330 20.626 12.469 1.00 47.69 284 GLN A C 1
ATOM 2285 O O . GLN A 1 284 ? -22.116 20.613 12.289 1.00 47.69 284 GLN A O 1
ATOM 2290 N N . HIS A 1 285 ? -24.107 19.596 12.143 1.00 45.91 285 HIS A N 1
ATOM 2291 C CA . HIS A 1 285 ? -23.654 18.492 11.311 1.00 45.91 285 HIS A CA 1
ATOM 2292 C C . HIS A 1 285 ? -23.568 18.957 9.867 1.00 45.91 285 HIS A C 1
ATOM 2294 O O . HIS A 1 285 ? -24.340 18.560 9.003 1.00 45.91 285 HIS A O 1
ATOM 2300 N N . THR A 1 286 ? -22.584 19.802 9.602 1.00 40.38 286 THR A N 1
ATOM 2301 C CA . THR A 1 286 ? -21.931 19.760 8.309 1.00 40.38 286 THR A CA 1
ATOM 2302 C C . THR A 1 286 ? -21.165 18.441 8.339 1.00 40.38 286 THR A C 1
ATOM 2304 O O . THR A 1 286 ? -20.076 18.381 8.903 1.00 40.38 286 THR A O 1
ATOM 2307 N N . GLU A 1 287 ? -21.766 17.341 7.871 1.00 43.47 287 GLU A N 1
ATOM 2308 C CA . GLU A 1 287 ? -21.017 16.104 7.640 1.00 43.47 287 GLU A CA 1
ATOM 2309 C C . GLU A 1 287 ? -19.952 16.431 6.590 1.00 43.47 287 GLU A C 1
ATOM 2311 O O . GLU A 1 287 ? -20.185 16.334 5.386 1.00 43.47 287 GLU A O 1
ATOM 2316 N N . VAL A 1 288 ? -18.783 16.890 7.036 1.00 44.72 288 VAL A N 1
ATOM 2317 C CA . VAL A 1 288 ? -17.614 17.047 6.180 1.00 44.72 288 VAL A CA 1
ATOM 2318 C C . VAL A 1 288 ? -17.115 15.635 5.916 1.00 44.72 288 VAL A C 1
ATOM 2320 O O . VAL A 1 288 ? -16.207 15.135 6.574 1.00 44.72 288 VAL A O 1
ATOM 2323 N N . LYS A 1 289 ? -17.771 14.942 4.984 1.00 49.00 289 LYS A N 1
ATOM 2324 C CA . LYS A 1 289 ? -17.294 13.658 4.486 1.00 49.00 289 LYS A CA 1
ATOM 2325 C C . LYS A 1 289 ? -16.085 13.951 3.622 1.00 49.00 289 LYS A C 1
ATOM 2327 O O . LYS A 1 289 ? -16.215 14.386 2.479 1.00 49.00 289 LYS A O 1
ATOM 2332 N N . LEU A 1 290 ? -14.899 13.702 4.167 1.00 54.62 290 LEU A N 1
ATOM 2333 C CA . LEU A 1 290 ? -13.714 13.526 3.345 1.00 54.62 290 LEU A CA 1
ATOM 2334 C C . LEU A 1 290 ? -13.957 12.294 2.471 1.00 54.62 290 LEU A C 1
ATOM 2336 O O . LEU A 1 290 ? -13.797 11.158 2.912 1.00 54.62 290 LEU A O 1
ATOM 2340 N N . GLN A 1 291 ? -14.415 12.513 1.240 1.00 51.50 291 GLN A N 1
ATOM 2341 C CA . GLN A 1 291 ? -14.547 11.439 0.268 1.00 51.50 291 GLN A CA 1
ATOM 2342 C C . GLN A 1 291 ? -13.144 11.045 -0.184 1.00 51.50 291 GLN A C 1
ATOM 2344 O O . GLN A 1 291 ? -12.515 11.709 -1.006 1.00 51.50 291 GLN A O 1
ATOM 2349 N N . THR A 1 292 ? -12.625 9.970 0.396 1.00 59.84 292 THR A N 1
ATOM 2350 C CA . THR A 1 292 ? -11.455 9.280 -0.138 1.00 59.84 292 THR A CA 1
ATOM 2351 C C . THR A 1 292 ? -11.911 8.203 -1.094 1.00 59.84 292 THR A C 1
ATOM 2353 O O . THR A 1 292 ? -12.842 7.464 -0.788 1.00 59.84 292 THR A O 1
ATOM 2356 N N . GLY A 1 293 ? -11.227 8.088 -2.232 1.00 67.50 293 GLY A N 1
ATOM 2357 C CA . GLY A 1 293 ? -11.379 6.916 -3.086 1.00 67.50 293 GLY A CA 1
ATOM 2358 C C . GLY A 1 293 ? -11.052 5.637 -2.313 1.00 67.50 293 GLY A C 1
ATOM 2359 O O . GLY A 1 293 ? -10.238 5.668 -1.380 1.00 67.50 293 GLY A O 1
ATOM 2360 N N . ALA A 1 294 ? -11.683 4.541 -2.723 1.00 83.94 294 ALA A N 1
ATOM 2361 C CA . ALA A 1 294 ? -11.488 3.226 -2.140 1.00 83.94 294 ALA A CA 1
ATOM 2362 C C . ALA A 1 294 ? -10.004 2.841 -2.054 1.00 83.94 294 ALA A C 1
ATOM 2364 O O . ALA A 1 294 ? -9.157 3.288 -2.841 1.00 83.94 294 ALA A O 1
ATOM 2365 N N . VAL A 1 295 ? -9.673 2.033 -1.050 1.00 87.94 295 VAL A N 1
ATOM 2366 C CA . VAL A 1 295 ? -8.302 1.584 -0.799 1.00 87.94 295 VAL A CA 1
ATOM 2367 C C . VAL A 1 295 ? -8.176 0.115 -1.213 1.00 87.94 295 VAL A C 1
ATOM 2369 O O . VAL A 1 295 ? -9.036 -0.681 -0.845 1.00 87.94 295 VAL A O 1
ATOM 2372 N N . PRO A 1 296 ? -7.118 -0.290 -1.938 1.00 92.62 296 PRO A N 1
ATOM 2373 C CA . PRO A 1 296 ? -6.867 -1.706 -2.206 1.00 92.62 296 PRO A CA 1
ATOM 2374 C C . PRO A 1 296 ? -6.771 -2.500 -0.897 1.00 92.62 296 PRO A C 1
ATOM 2376 O O . PRO A 1 296 ? -6.202 -2.010 0.086 1.00 92.62 296 PRO A O 1
ATOM 2379 N N . LEU A 1 297 ? -7.251 -3.742 -0.867 1.00 95.19 297 LEU A N 1
ATOM 2380 C CA . LEU A 1 297 ? -7.217 -4.587 0.327 1.00 95.19 297 LEU A CA 1
ATOM 2381 C C . LEU A 1 297 ? -5.786 -4.765 0.847 1.00 95.19 297 LEU A C 1
ATOM 2383 O O . LEU A 1 297 ? -5.541 -4.670 2.051 1.00 95.19 297 LEU A O 1
ATOM 2387 N N . ALA A 1 298 ? -4.813 -4.959 -0.046 1.00 93.44 298 ALA A N 1
ATOM 2388 C CA . ALA A 1 298 ? -3.408 -5.047 0.328 1.00 93.44 298 ALA A CA 1
ATOM 2389 C C . ALA A 1 298 ? -2.921 -3.780 1.051 1.00 93.44 298 ALA A C 1
ATOM 2391 O O . ALA A 1 298 ? -2.140 -3.882 2.003 1.00 93.44 298 ALA A O 1
ATOM 2392 N N . ASP A 1 299 ? -3.374 -2.598 0.637 1.00 89.12 299 ASP A N 1
ATOM 2393 C CA . ASP A 1 299 ? -2.981 -1.331 1.256 1.00 89.12 299 ASP A CA 1
ATOM 2394 C C . ASP A 1 299 ? -3.691 -1.122 2.597 1.00 89.12 299 ASP A C 1
ATOM 2396 O O . ASP A 1 299 ? -3.041 -0.708 3.556 1.00 89.12 299 ASP A O 1
ATOM 2400 N N . ALA A 1 300 ? -4.963 -1.512 2.717 1.00 90.25 300 ALA A N 1
ATOM 2401 C CA . ALA A 1 300 ? -5.686 -1.504 3.990 1.00 90.25 300 ALA A CA 1
ATOM 2402 C C . ALA A 1 300 ? -4.989 -2.379 5.054 1.00 90.25 300 ALA A C 1
ATOM 2404 O O . ALA A 1 300 ? -4.857 -1.965 6.208 1.00 90.25 300 ALA A O 1
ATOM 2405 N N . ILE A 1 301 ? -4.447 -3.541 4.658 1.00 91.50 301 ILE A N 1
ATOM 2406 C CA . ILE A 1 301 ? -3.623 -4.389 5.539 1.00 91.50 301 ILE A CA 1
ATOM 2407 C C . ILE A 1 301 ? -2.342 -3.657 5.974 1.00 91.50 301 ILE A C 1
ATOM 2409 O O . ILE A 1 301 ? -1.981 -3.703 7.147 1.00 91.50 301 ILE A O 1
ATOM 2413 N N . ASN A 1 302 ? -1.641 -2.982 5.051 1.00 85.94 302 ASN A N 1
ATOM 2414 C CA . ASN A 1 302 ? -0.413 -2.235 5.377 1.00 85.94 302 ASN A CA 1
ATOM 2415 C C . ASN A 1 302 ? -0.673 -1.098 6.363 1.00 85.94 302 ASN A C 1
ATOM 2417 O O . ASN A 1 302 ? 0.115 -0.882 7.278 1.00 85.94 302 ASN A O 1
ATOM 2421 N N . GLN A 1 303 ? -1.787 -0.395 6.180 1.00 82.69 303 GLN A N 1
ATOM 2422 C CA . GLN A 1 303 ? -2.180 0.739 7.010 1.00 82.69 303 GLN A CA 1
ATOM 2423 C C . GLN A 1 303 ? -2.798 0.309 8.350 1.00 82.69 303 GLN A C 1
ATOM 2425 O O . GLN A 1 303 ? -3.250 1.154 9.115 1.00 82.69 303 GLN A O 1
ATOM 2430 N N . SER A 1 304 ? -2.814 -0.997 8.656 1.00 86.31 304 SER A N 1
ATOM 2431 C CA . SER A 1 304 ? -3.420 -1.554 9.873 1.00 86.31 304 SER A CA 1
ATOM 2432 C C . SER A 1 304 ? -4.893 -1.158 10.052 1.00 86.31 304 SER A C 1
ATOM 2434 O O . SER A 1 304 ? -5.380 -1.044 11.173 1.00 86.31 304 SER A O 1
ATOM 2436 N N . LEU A 1 305 ? -5.617 -0.981 8.942 1.00 87.56 305 LEU A N 1
ATOM 2437 C CA . LEU A 1 305 ? -7.052 -0.671 8.926 1.00 87.56 305 LEU A CA 1
ATOM 2438 C C . LEU A 1 305 ? -7.920 -1.927 9.069 1.00 87.56 305 LEU A C 1
ATOM 2440 O O . LEU A 1 305 ? -9.127 -1.876 8.868 1.00 87.56 305 LEU A O 1
ATOM 2444 N N . ILE A 1 306 ? -7.312 -3.071 9.375 1.00 91.62 306 ILE A N 1
ATOM 2445 C CA . ILE A 1 306 ? -7.985 -4.361 9.457 1.00 91.62 306 ILE A CA 1
ATOM 2446 C C . ILE A 1 306 ? -7.646 -5.009 10.789 1.00 91.62 306 ILE A C 1
ATOM 2448 O O . ILE A 1 306 ? -6.475 -5.177 11.133 1.00 91.62 306 ILE A O 1
ATOM 2452 N N . ASP A 1 307 ? -8.677 -5.420 11.517 1.00 88.12 307 ASP A N 1
ATOM 2453 C CA . ASP A 1 307 ? -8.520 -6.241 12.709 1.00 88.12 307 ASP A CA 1
ATOM 2454 C C . ASP A 1 307 ? -8.069 -7.654 12.298 1.00 88.12 307 ASP A C 1
ATOM 2456 O O . ASP A 1 307 ? -8.818 -8.408 11.682 1.00 88.12 307 ASP A O 1
ATOM 2460 N N . ASP A 1 308 ? -6.832 -8.030 12.628 1.00 85.56 308 ASP A N 1
ATOM 2461 C CA . ASP A 1 308 ? -6.225 -9.305 12.206 1.00 85.56 308 ASP A CA 1
ATOM 2462 C C . ASP A 1 308 ? -6.987 -10.549 12.709 1.00 85.56 308 ASP A C 1
ATOM 2464 O O . ASP A 1 308 ? -6.967 -11.613 12.084 1.00 85.56 308 ASP A O 1
ATOM 2468 N N . ARG A 1 309 ? -7.693 -10.431 13.839 1.00 85.31 309 ARG A N 1
ATOM 2469 C CA . ARG A 1 309 ? -8.405 -11.554 14.456 1.00 85.31 309 ARG A CA 1
ATOM 2470 C C . ARG A 1 309 ? -9.754 -11.795 13.789 1.00 85.31 309 ARG A C 1
ATOM 2472 O O . ARG A 1 309 ? -10.111 -12.950 13.541 1.00 85.31 309 ARG A O 1
ATOM 2479 N N . THR A 1 310 ? -10.500 -10.720 13.569 1.00 86.19 310 THR A N 1
ATOM 2480 C CA . THR A 1 310 ? -11.905 -10.741 13.138 1.00 86.19 310 THR A CA 1
ATOM 2481 C C . THR A 1 310 ? -12.086 -10.433 11.652 1.00 86.19 310 THR A C 1
ATOM 2483 O O . THR A 1 310 ? -13.130 -10.756 11.097 1.00 86.19 310 THR A O 1
ATOM 2486 N N . GLY A 1 311 ? -11.091 -9.814 11.013 1.00 87.88 311 GLY A N 1
ATOM 2487 C CA . GLY A 1 311 ? -11.112 -9.388 9.614 1.00 87.88 311 GLY A CA 1
ATOM 2488 C C . GLY A 1 311 ? -12.011 -8.186 9.325 1.00 87.88 311 GLY A C 1
ATOM 2489 O O . GLY A 1 311 ? -12.292 -7.914 8.159 1.00 87.88 311 GLY A O 1
ATOM 2490 N N . TRP A 1 312 ? -12.467 -7.471 10.358 1.00 90.19 312 TRP A N 1
ATOM 2491 C CA . TRP A 1 312 ? -13.233 -6.237 10.195 1.00 90.19 312 TRP A CA 1
ATOM 2492 C C . TRP A 1 312 ? -12.336 -5.105 9.707 1.00 90.19 312 TRP A C 1
ATOM 2494 O O . TRP A 1 312 ? -11.225 -4.921 10.204 1.00 90.19 312 TRP A O 1
ATOM 2504 N N . ILE A 1 313 ? -12.852 -4.338 8.755 1.00 91.69 313 ILE A N 1
ATOM 2505 C CA . ILE A 1 313 ? -12.151 -3.260 8.067 1.00 91.69 313 ILE A CA 1
ATOM 2506 C C . ILE A 1 313 ? -12.680 -1.936 8.589 1.00 91.69 313 ILE A C 1
ATOM 2508 O O . ILE A 1 313 ? -13.882 -1.694 8.560 1.00 91.69 313 ILE A O 1
ATOM 2512 N N . VAL A 1 314 ? -11.787 -1.092 9.079 1.00 88.25 314 VAL A N 1
ATOM 2513 C CA . VAL A 1 314 ? -12.099 0.219 9.637 1.00 88.25 314 VAL A CA 1
ATOM 2514 C C . VAL A 1 314 ? -11.891 1.272 8.556 1.00 88.25 314 VAL A C 1
ATOM 2516 O O . VAL A 1 314 ? -10.793 1.399 8.015 1.00 88.25 314 VAL A O 1
ATOM 2519 N N . ASP A 1 315 ? -12.923 2.054 8.255 1.00 85.12 315 ASP A N 1
ATOM 2520 C CA . ASP A 1 315 ? -12.750 3.276 7.477 1.00 85.12 315 ASP A CA 1
ATOM 2521 C C . ASP A 1 315 ? -11.983 4.301 8.321 1.00 85.12 315 ASP A C 1
ATOM 2523 O O . ASP A 1 315 ? -12.428 4.705 9.394 1.00 85.12 315 ASP A O 1
ATOM 2527 N N . ARG A 1 316 ? -10.826 4.743 7.826 1.00 80.62 316 ARG A N 1
ATOM 2528 C CA . ARG A 1 316 ? -9.949 5.688 8.526 1.00 80.62 316 ARG A CA 1
ATOM 2529 C C . ARG A 1 316 ? -10.616 7.038 8.798 1.00 80.62 316 ARG A C 1
ATOM 2531 O O . ARG A 1 316 ? -10.267 7.705 9.771 1.00 80.62 316 ARG A O 1
ATOM 2538 N N . ASN A 1 317 ? -11.543 7.466 7.943 1.00 80.31 317 ASN A N 1
ATOM 2539 C CA . ASN A 1 317 ? -12.129 8.798 8.062 1.00 80.31 317 ASN A CA 1
ATOM 2540 C C . ASN A 1 317 ? -13.277 8.814 9.073 1.00 80.31 317 ASN A C 1
ATOM 2542 O O . ASN A 1 317 ? -13.339 9.717 9.906 1.00 80.31 317 ASN A O 1
ATOM 2546 N N . SER A 1 318 ? -14.175 7.827 9.002 1.00 80.19 318 SER A N 1
ATOM 2547 C CA . SER A 1 318 ? -15.354 7.748 9.875 1.00 80.19 318 SER A CA 1
ATOM 2548 C C . SER A 1 318 ? -15.152 6.911 11.137 1.00 80.19 318 SER A C 1
ATOM 2550 O O . SER A 1 318 ? -15.868 7.116 12.110 1.00 80.19 318 SER A O 1
ATOM 2552 N N . GLY A 1 319 ? -14.220 5.958 11.124 1.00 82.38 319 GLY A N 1
ATOM 2553 C CA . GLY A 1 319 ? -14.086 4.941 12.165 1.00 82.38 319 GLY A CA 1
ATOM 2554 C C . GLY A 1 319 ? -15.075 3.788 12.067 1.00 82.38 319 GLY A C 1
ATOM 2555 O O . GLY A 1 319 ? -14.993 2.838 12.853 1.00 82.38 319 GLY A O 1
ATOM 2556 N N . ASN A 1 320 ? -15.991 3.835 11.098 1.00 82.75 320 ASN A N 1
ATOM 2557 C CA . ASN A 1 320 ? -16.964 2.775 10.886 1.00 82.75 320 ASN A CA 1
ATOM 2558 C C . ASN A 1 320 ? -16.255 1.477 10.509 1.00 82.75 320 ASN A C 1
ATOM 2560 O O . ASN A 1 320 ? -15.276 1.475 9.758 1.00 82.75 320 ASN A O 1
ATOM 2564 N N . LYS A 1 321 ? -16.775 0.361 11.018 1.00 86.12 321 LYS A N 1
ATOM 2565 C CA . LYS A 1 321 ? -16.224 -0.966 10.763 1.00 86.12 321 LYS A CA 1
ATOM 2566 C C . LYS A 1 321 ? -17.143 -1.740 9.834 1.00 86.12 321 LYS A C 1
ATOM 2568 O O . LYS A 1 321 ? -18.352 -1.764 10.035 1.00 86.12 321 LYS A O 1
ATOM 2573 N N . TYR A 1 322 ? -16.554 -2.419 8.864 1.00 87.69 322 TYR A N 1
ATOM 2574 C CA . TYR A 1 322 ? -17.261 -3.157 7.830 1.00 87.69 322 TYR A CA 1
ATOM 2575 C C . TYR A 1 322 ? -16.679 -4.562 7.690 1.00 87.69 322 TYR A C 1
ATOM 2577 O O . TYR A 1 322 ? -15.469 -4.769 7.808 1.00 87.69 322 TYR A O 1
ATOM 2585 N N . GLN A 1 323 ? -17.532 -5.537 7.385 1.00 92.00 323 GLN A N 1
ATOM 2586 C CA . GLN A 1 323 ? -17.072 -6.788 6.779 1.00 92.00 323 GLN A CA 1
ATOM 2587 C C . GLN A 1 323 ? -16.599 -6.515 5.347 1.00 92.00 323 GLN A C 1
ATOM 2589 O O . GLN A 1 323 ? -16.995 -5.521 4.746 1.00 92.00 323 GLN A O 1
ATOM 2594 N N . ILE A 1 324 ? -15.747 -7.377 4.787 1.00 94.19 324 ILE A N 1
ATOM 2595 C CA . ILE A 1 324 ? -15.133 -7.148 3.465 1.00 94.19 324 ILE A CA 1
ATOM 2596 C C . ILE A 1 324 ? -16.164 -6.939 2.341 1.00 94.19 324 ILE A C 1
ATOM 2598 O O . ILE A 1 324 ? -15.954 -6.094 1.479 1.00 94.19 324 ILE A O 1
ATOM 2602 N N . ASP A 1 325 ? -17.298 -7.642 2.358 1.00 91.88 325 ASP A N 1
ATOM 2603 C CA . ASP A 1 325 ? -18.351 -7.493 1.348 1.00 91.88 325 ASP A CA 1
ATOM 2604 C C . ASP A 1 325 ? -19.085 -6.149 1.470 1.00 91.88 325 ASP A C 1
ATOM 2606 O O . ASP A 1 325 ? -19.361 -5.497 0.462 1.00 91.88 325 ASP A O 1
ATOM 2610 N N . ALA A 1 326 ? -19.360 -5.703 2.697 1.00 87.31 326 ALA A N 1
ATOM 2611 C CA . ALA A 1 326 ? -19.903 -4.375 2.961 1.00 87.31 326 ALA A CA 1
ATOM 2612 C C . ALA A 1 326 ? -18.879 -3.274 2.638 1.00 87.31 326 ALA A C 1
ATOM 2614 O O . ALA A 1 326 ? -19.239 -2.260 2.051 1.00 87.31 326 ALA A O 1
ATOM 2615 N N . ALA A 1 327 ? -17.600 -3.487 2.951 1.00 89.69 327 ALA A N 1
ATOM 2616 C CA . ALA A 1 327 ? -16.525 -2.536 2.686 1.00 89.69 327 ALA A CA 1
ATOM 2617 C C . ALA A 1 327 ? -16.359 -2.268 1.183 1.00 89.69 327 ALA A C 1
ATOM 2619 O O . ALA A 1 327 ? -16.156 -1.120 0.791 1.00 89.69 327 ALA A O 1
ATOM 2620 N N . VAL A 1 328 ? -16.492 -3.303 0.346 1.00 91.56 328 VAL A N 1
ATOM 2621 C CA . VAL A 1 328 ? -16.496 -3.156 -1.118 1.00 91.56 328 VAL A CA 1
ATOM 2622 C C . VAL A 1 328 ? -17.739 -2.395 -1.589 1.00 91.56 328 VAL A C 1
ATOM 2624 O O . VAL A 1 328 ? -17.620 -1.434 -2.344 1.00 91.56 328 VAL A O 1
ATOM 2627 N N . LYS A 1 329 ? -18.936 -2.747 -1.096 1.00 88.25 329 LYS A N 1
ATOM 2628 C CA . LYS A 1 329 ? -20.193 -2.057 -1.461 1.00 88.25 329 LYS A CA 1
ATOM 2629 C C . LYS A 1 329 ? -20.205 -0.579 -1.070 1.00 88.25 329 LYS A C 1
ATOM 2631 O O . LYS A 1 329 ? -20.733 0.246 -1.806 1.00 88.25 329 LYS A O 1
ATOM 2636 N N . CYS A 1 330 ? -19.619 -0.250 0.077 1.00 82.88 330 CYS A N 1
ATOM 2637 C CA . CYS A 1 330 ? -19.516 1.112 0.592 1.00 82.88 330 CYS A CA 1
ATOM 2638 C C . CYS A 1 330 ? -18.306 1.881 0.034 1.00 82.88 330 CYS A C 1
ATOM 2640 O O . CYS A 1 330 ? -18.029 2.979 0.512 1.00 82.88 330 CYS A O 1
ATOM 2642 N N . ASN A 1 331 ? -17.577 1.325 -0.945 1.00 84.94 331 ASN A N 1
ATOM 2643 C CA . ASN A 1 331 ? -16.403 1.946 -1.567 1.00 84.94 331 ASN A CA 1
ATOM 2644 C C . ASN A 1 331 ? -15.276 2.294 -0.567 1.00 84.94 331 ASN A C 1
ATOM 2646 O O . ASN A 1 331 ? -14.507 3.231 -0.774 1.00 84.94 331 ASN A O 1
ATOM 2650 N N . VAL A 1 332 ? -15.180 1.542 0.535 1.00 87.88 332 VAL A N 1
ATOM 2651 C CA . VAL A 1 332 ? -14.070 1.620 1.500 1.00 87.88 332 VAL A CA 1
ATOM 2652 C C . VAL A 1 332 ? -12.883 0.810 0.976 1.00 87.88 332 VAL A C 1
ATOM 2654 O O . VAL A 1 332 ? -11.740 1.266 1.035 1.00 87.88 332 VAL A O 1
ATOM 2657 N N . VAL A 1 333 ? -13.163 -0.372 0.416 1.00 93.12 333 VAL A N 1
ATOM 2658 C CA . VAL A 1 333 ? -12.179 -1.239 -0.244 1.00 93.12 333 VAL A CA 1
ATOM 2659 C C . VAL A 1 333 ? -12.437 -1.276 -1.742 1.00 93.12 333 VAL A C 1
ATOM 2661 O O . VAL A 1 333 ? -13.580 -1.427 -2.165 1.00 93.12 333 VAL A O 1
ATOM 2664 N N . ASP A 1 334 ? -11.375 -1.153 -2.536 1.00 93.31 334 ASP A N 1
ATOM 2665 C CA . ASP A 1 334 ? -11.465 -1.275 -3.989 1.00 93.31 334 ASP A CA 1
ATOM 2666 C C . ASP A 1 334 ? -11.622 -2.755 -4.361 1.00 93.31 334 ASP A C 1
ATOM 2668 O O . ASP A 1 334 ? -10.707 -3.565 -4.192 1.00 93.31 334 ASP A O 1
ATOM 2672 N N . GLY A 1 335 ? -12.825 -3.113 -4.805 1.00 94.00 335 GLY A N 1
ATOM 2673 C CA . GLY A 1 335 ? -13.200 -4.490 -5.100 1.00 94.00 335 GLY A CA 1
ATOM 2674 C C . GLY A 1 335 ? -12.681 -5.022 -6.435 1.00 94.00 335 GLY A C 1
ATOM 2675 O O . GLY A 1 335 ? -12.669 -6.243 -6.620 1.00 94.00 335 GLY A O 1
ATOM 2676 N N . ASP A 1 336 ? -12.264 -4.135 -7.343 1.00 94.31 336 ASP A N 1
ATOM 2677 C CA . ASP A 1 336 ? -11.999 -4.436 -8.755 1.00 94.31 336 ASP A CA 1
ATOM 2678 C C . ASP A 1 336 ? -10.514 -4.691 -9.049 1.00 94.31 336 ASP A C 1
ATOM 2680 O O . ASP A 1 336 ? -10.149 -5.194 -10.116 1.00 94.31 336 ASP A O 1
ATOM 2684 N N . ILE A 1 337 ? -9.633 -4.417 -8.088 1.00 94.19 337 ILE A N 1
ATOM 2685 C CA . ILE A 1 337 ? -8.200 -4.672 -8.235 1.00 94.19 337 ILE A CA 1
ATOM 2686 C C . ILE A 1 337 ? -7.919 -6.174 -8.148 1.00 94.19 337 ILE A C 1
ATOM 2688 O O . ILE A 1 337 ? -8.304 -6.855 -7.197 1.00 94.19 337 ILE A O 1
ATOM 2692 N N . ARG A 1 338 ? -7.170 -6.695 -9.129 1.00 95.81 338 ARG A N 1
ATOM 2693 C CA . ARG A 1 338 ? -6.717 -8.096 -9.192 1.00 95.81 338 ARG A CA 1
ATOM 2694 C C . ARG A 1 338 ? -5.572 -8.371 -8.216 1.00 95.81 338 ARG A C 1
ATOM 2696 O O . ARG A 1 338 ? -4.435 -8.593 -8.625 1.00 95.81 338 ARG A O 1
ATOM 2703 N N . GLU A 1 339 ? -5.855 -8.323 -6.922 1.00 96.44 339 GLU A N 1
ATOM 2704 C CA . GLU A 1 339 ? -4.850 -8.490 -5.865 1.00 96.44 339 GLU A CA 1
ATOM 2705 C C . GLU A 1 339 ? -4.940 -9.815 -5.100 1.00 96.44 339 GLU A C 1
ATOM 2707 O O . GLU A 1 339 ? -4.081 -10.082 -4.262 1.00 96.44 339 GLU A O 1
ATOM 2712 N N . ILE A 1 340 ? -5.932 -10.664 -5.380 1.00 98.31 340 ILE A N 1
ATOM 2713 C CA . ILE A 1 340 ? -6.101 -11.951 -4.694 1.00 98.31 340 ILE A CA 1
ATOM 2714 C C . ILE A 1 340 ? -5.561 -13.076 -5.564 1.00 98.31 340 ILE A C 1
ATOM 2716 O O . ILE A 1 340 ? -6.003 -13.246 -6.693 1.00 98.31 340 ILE A O 1
ATOM 2720 N N . VAL A 1 341 ? -4.625 -13.870 -5.051 1.00 97.81 341 VAL A N 1
ATOM 2721 C CA . VAL A 1 341 ? -4.096 -15.035 -5.769 1.00 97.81 341 VAL A CA 1
ATOM 2722 C C . VAL A 1 341 ? -5.047 -16.217 -5.590 1.00 97.81 341 VAL A C 1
ATOM 2724 O O . VAL A 1 341 ? -5.320 -16.615 -4.459 1.00 97.81 341 VAL A O 1
ATOM 2727 N N . ASP A 1 342 ? -5.525 -16.799 -6.690 1.00 96.69 342 ASP A N 1
ATOM 2728 C CA . ASP A 1 342 ? -6.190 -18.102 -6.698 1.00 96.69 342 ASP A CA 1
ATOM 2729 C C . ASP A 1 342 ? -5.127 -19.214 -6.752 1.00 96.69 342 ASP A C 1
ATOM 2731 O O . ASP A 1 342 ? -4.436 -19.360 -7.768 1.00 96.69 342 ASP A O 1
ATOM 2735 N N . PRO A 1 343 ? -4.993 -20.029 -5.691 1.00 92.88 343 PRO A N 1
ATOM 2736 C CA . PRO A 1 343 ? -3.960 -21.045 -5.599 1.00 92.88 343 PRO A CA 1
ATOM 2737 C C . PRO A 1 343 ? -4.221 -22.254 -6.499 1.00 92.88 343 PRO A C 1
ATOM 2739 O O . PRO A 1 343 ? -3.305 -23.036 -6.738 1.00 92.88 343 PRO A O 1
ATOM 2742 N N . LYS A 1 344 ? -5.453 -22.433 -6.994 1.00 92.38 344 LYS A N 1
ATOM 2743 C CA . LYS A 1 344 ? -5.802 -23.529 -7.904 1.00 92.38 344 LYS A CA 1
ATOM 2744 C C . LYS A 1 344 ? -5.369 -23.223 -9.329 1.00 92.38 344 LYS A C 1
ATOM 2746 O O . LYS A 1 344 ? -4.918 -24.122 -10.031 1.00 92.38 344 LYS A O 1
ATOM 2751 N N . THR A 1 345 ? -5.536 -21.974 -9.760 1.00 94.00 345 THR A N 1
ATOM 2752 C CA . THR A 1 345 ? -5.249 -21.565 -11.143 1.00 94.00 345 THR A CA 1
ATOM 2753 C C . THR A 1 345 ? -3.940 -20.798 -11.301 1.00 94.00 345 THR A C 1
ATOM 2755 O O . THR A 1 345 ? -3.546 -20.533 -12.431 1.00 94.00 345 THR A O 1
ATOM 2758 N N . ASP A 1 346 ? -3.292 -20.409 -10.196 1.00 95.31 346 ASP A N 1
ATOM 2759 C CA . ASP A 1 346 ? -2.104 -19.543 -10.180 1.00 95.31 346 ASP A CA 1
ATOM 2760 C C . ASP A 1 346 ? -2.329 -18.233 -10.962 1.00 95.31 346 ASP A C 1
ATOM 2762 O O . ASP A 1 346 ? -1.497 -17.782 -11.750 1.00 95.31 346 ASP A O 1
ATOM 2766 N N . ASN A 1 347 ? -3.510 -17.640 -10.757 1.00 96.31 347 ASN A N 1
ATOM 2767 C CA . ASN A 1 347 ? -3.942 -16.381 -11.364 1.00 96.31 347 ASN A CA 1
ATOM 2768 C C . ASN A 1 347 ? -4.336 -15.402 -10.267 1.00 96.31 347 ASN A C 1
ATOM 2770 O O . ASN A 1 347 ? -4.863 -15.809 -9.234 1.00 96.31 347 ASN A O 1
ATOM 2774 N N . LYS A 1 348 ? -4.163 -14.106 -10.519 1.00 97.56 348 LYS A N 1
ATOM 2775 C CA . LYS A 1 348 ? -4.758 -13.072 -9.677 1.00 97.56 348 LYS A CA 1
ATOM 2776 C C . LYS A 1 348 ? -6.167 -12.721 -10.143 1.00 97.56 348 LYS A C 1
ATOM 2778 O O . LYS A 1 348 ? -6.394 -12.477 -11.333 1.00 97.56 348 LYS A O 1
ATOM 2783 N N . ILE A 1 349 ? -7.089 -12.664 -9.194 1.00 97.56 349 ILE A N 1
ATOM 2784 C CA . ILE A 1 349 ? -8.499 -12.310 -9.352 1.00 97.56 349 ILE A CA 1
ATOM 2785 C C . ILE A 1 349 ? -8.838 -11.110 -8.465 1.00 97.56 349 ILE A C 1
ATOM 2787 O O . ILE A 1 349 ? -8.049 -10.721 -7.598 1.00 97.56 349 ILE A O 1
ATOM 2791 N N . THR A 1 350 ? -9.992 -10.497 -8.710 1.00 97.94 350 THR A N 1
ATOM 2792 C CA . THR A 1 350 ? -10.442 -9.343 -7.924 1.00 97.94 350 THR A CA 1
ATOM 2793 C C . THR A 1 350 ? -10.946 -9.757 -6.542 1.00 97.94 350 THR A C 1
ATOM 2795 O O . THR A 1 350 ? -11.258 -10.929 -6.311 1.00 97.94 350 THR A O 1
ATOM 2798 N N . VAL A 1 351 ? -11.044 -8.808 -5.606 1.00 97.62 351 VAL A N 1
ATOM 2799 C CA . VAL A 1 351 ? -11.622 -9.073 -4.276 1.00 97.62 351 VAL A CA 1
ATOM 2800 C C . VAL A 1 351 ? -13.070 -9.551 -4.407 1.00 97.62 351 VAL A C 1
ATOM 2802 O O . VAL A 1 351 ? -13.453 -10.510 -3.740 1.00 97.62 351 VAL A O 1
ATOM 2805 N N . ILE A 1 352 ? -13.848 -8.947 -5.312 1.00 97.31 352 ILE A N 1
ATOM 2806 C CA . ILE A 1 352 ? -15.233 -9.353 -5.602 1.00 97.31 352 ILE A CA 1
ATOM 2807 C C . ILE A 1 352 ? -15.278 -10.814 -6.065 1.00 97.31 352 ILE A C 1
ATOM 2809 O O . ILE A 1 352 ? -15.965 -11.638 -5.464 1.00 97.31 352 ILE A O 1
ATOM 2813 N N . GLN A 1 353 ? -14.463 -11.171 -7.061 1.00 97.62 353 GLN A N 1
ATOM 2814 C CA . GLN A 1 353 ? -14.390 -12.544 -7.568 1.00 97.62 353 GLN A CA 1
ATOM 2815 C C . GLN A 1 353 ? -13.934 -13.535 -6.489 1.00 97.62 353 GLN A C 1
ATOM 2817 O O . GLN A 1 353 ? -14.411 -14.668 -6.435 1.00 97.62 353 GLN A O 1
ATOM 2822 N N . ALA A 1 354 ? -13.017 -13.131 -5.609 1.00 97.75 354 ALA A N 1
ATOM 2823 C CA . ALA A 1 354 ? -12.552 -13.969 -4.510 1.00 97.75 354 ALA A CA 1
ATOM 2824 C C . ALA A 1 354 ? -13.642 -14.233 -3.460 1.00 97.75 354 ALA A C 1
ATOM 2826 O O . ALA A 1 354 ? -13.674 -15.323 -2.885 1.00 97.75 354 ALA A O 1
ATOM 2827 N N . ILE A 1 355 ? -14.537 -13.270 -3.221 1.00 96.81 355 ILE A N 1
ATOM 2828 C CA . ILE A 1 355 ? -15.719 -13.456 -2.370 1.00 96.81 355 ILE A CA 1
ATOM 2829 C C . ILE A 1 355 ? -16.687 -14.438 -3.039 1.00 96.81 355 ILE A C 1
ATOM 2831 O O . ILE A 1 355 ? -17.092 -15.417 -2.410 1.00 96.81 355 ILE A O 1
ATOM 2835 N N . ASP A 1 356 ? -16.990 -14.235 -4.322 1.00 96.81 356 ASP A N 1
ATOM 2836 C CA . ASP A 1 356 ? -17.938 -15.069 -5.073 1.00 96.81 356 ASP A CA 1
ATOM 2837 C C . ASP A 1 356 ? -17.467 -16.526 -5.205 1.00 96.81 356 ASP A C 1
ATOM 2839 O O . ASP A 1 356 ? -18.256 -17.466 -5.106 1.00 96.81 356 ASP A O 1
ATOM 2843 N N . THR A 1 357 ? -16.161 -16.733 -5.388 1.00 95.62 357 THR A N 1
ATOM 2844 C CA . THR A 1 357 ? -15.540 -18.067 -5.482 1.00 95.62 357 THR A CA 1
ATOM 2845 C C . THR A 1 357 ? -15.238 -18.708 -4.123 1.00 95.62 357 THR A C 1
ATOM 2847 O O . THR A 1 357 ? -14.805 -19.863 -4.066 1.00 95.62 357 THR A O 1
ATOM 2850 N N . GLY A 1 358 ? -15.473 -17.993 -3.017 1.00 94.94 358 GLY A N 1
ATOM 2851 C CA . GLY A 1 358 ? -15.269 -18.483 -1.653 1.00 94.94 358 GLY A CA 1
ATOM 2852 C C . GLY A 1 358 ? -13.808 -18.555 -1.196 1.00 94.94 358 GLY A C 1
ATOM 2853 O O . GLY A 1 358 ? -13.533 -19.131 -0.141 1.00 94.94 358 GLY A O 1
ATOM 2854 N N . ILE A 1 359 ? -12.873 -17.970 -1.952 1.00 97.38 359 ILE A N 1
ATOM 2855 C CA . ILE A 1 359 ? -11.468 -17.799 -1.543 1.00 97.38 359 ILE A CA 1
ATOM 2856 C C . ILE A 1 359 ? -11.376 -16.790 -0.394 1.00 97.38 359 ILE A C 1
ATOM 2858 O O . ILE A 1 359 ? -10.557 -16.948 0.506 1.00 97.38 359 ILE A O 1
ATOM 2862 N N . ILE A 1 360 ? -12.249 -15.783 -0.371 1.00 97.25 360 ILE A N 1
ATOM 2863 C CA . ILE A 1 360 ? -12.452 -14.905 0.780 1.00 97.25 360 ILE A CA 1
ATOM 2864 C C . ILE A 1 360 ? -13.809 -15.229 1.395 1.00 97.25 360 ILE A C 1
ATOM 2866 O O . ILE A 1 360 ? -14.839 -15.160 0.732 1.00 97.25 360 ILE A O 1
ATOM 2870 N N . ASN A 1 361 ? -13.825 -15.552 2.687 1.00 95.00 361 ASN A N 1
ATOM 2871 C CA . ASN A 1 361 ? -15.066 -15.704 3.434 1.00 95.00 361 ASN A CA 1
ATOM 2872 C C . ASN A 1 361 ? -15.417 -14.375 4.123 1.00 95.00 361 ASN A C 1
ATOM 2874 O O . ASN A 1 361 ? -14.731 -14.014 5.087 1.00 95.00 361 ASN A O 1
ATOM 2878 N N . PRO A 1 362 ? -16.478 -13.666 3.693 1.00 91.06 362 PRO A N 1
ATOM 2879 C CA . PRO A 1 362 ? -16.779 -12.338 4.217 1.00 91.06 362 PRO A CA 1
ATOM 2880 C C . PRO A 1 362 ? -17.235 -12.349 5.676 1.00 91.06 362 PRO A C 1
ATOM 2882 O O . PRO A 1 362 ? -16.829 -11.488 6.450 1.00 91.06 362 PRO A O 1
ATOM 2885 N N . LYS A 1 363 ? -17.983 -13.381 6.085 1.00 89.19 363 LYS A N 1
ATOM 2886 C CA . LYS A 1 363 ? -18.486 -13.520 7.461 1.00 89.19 363 LYS A CA 1
ATOM 2887 C C . LYS A 1 363 ? -17.373 -13.794 8.465 1.00 89.19 363 LYS A C 1
ATOM 2889 O O . LYS A 1 363 ? -17.446 -13.353 9.605 1.00 89.19 363 LYS A O 1
ATOM 2894 N N . LEU A 1 364 ? -16.371 -14.574 8.059 1.00 89.00 364 LEU A N 1
ATOM 2895 C CA . LEU A 1 364 ? -15.214 -14.873 8.902 1.00 89.00 364 LEU A CA 1
ATOM 2896 C C . LEU A 1 364 ? -14.126 -13.801 8.807 1.00 89.00 364 LEU A C 1
ATOM 2898 O O . LEU A 1 364 ? -13.256 -13.782 9.673 1.00 89.00 364 LEU A O 1
ATOM 2902 N N . GLY A 1 365 ? -14.130 -12.983 7.749 1.00 91.81 365 GLY A N 1
ATOM 2903 C CA . GLY A 1 365 ? -13.062 -12.028 7.464 1.00 91.81 365 GLY A CA 1
ATOM 2904 C C . GLY A 1 365 ? -11.716 -12.717 7.209 1.00 91.81 365 GLY A C 1
ATOM 2905 O O . GLY A 1 365 ? -10.682 -12.278 7.710 1.00 91.81 365 GLY A O 1
ATOM 2906 N N . LYS A 1 366 ? -11.729 -13.860 6.506 1.00 95.19 366 LYS A N 1
ATOM 2907 C CA . LYS A 1 366 ? -10.541 -14.709 6.309 1.00 95.19 366 LYS A CA 1
ATOM 2908 C C . LYS A 1 366 ? -10.374 -15.170 4.873 1.00 95.19 366 LYS A C 1
ATOM 2910 O O . LYS A 1 366 ? -11.352 -15.437 4.178 1.00 95.19 366 LYS A O 1
ATOM 2915 N N . TYR A 1 367 ? -9.116 -15.339 4.484 1.00 97.31 367 TYR A N 1
ATOM 2916 C CA . TYR A 1 367 ? -8.727 -16.034 3.266 1.00 97.31 367 TYR A CA 1
ATOM 2917 C C . TYR A 1 367 ? -8.781 -17.550 3.511 1.00 97.31 367 TYR A C 1
ATOM 2919 O O . TYR A 1 367 ? -8.276 -18.046 4.523 1.00 97.31 367 TYR A O 1
ATOM 2927 N N . ILE A 1 368 ? -9.386 -18.293 2.593 1.00 96.12 368 ILE A N 1
ATOM 2928 C CA . ILE A 1 368 ? -9.588 -19.737 2.667 1.00 96.12 368 ILE A CA 1
ATOM 2929 C C . ILE A 1 368 ? -8.611 -20.422 1.714 1.00 96.12 368 ILE A C 1
ATOM 2931 O O . ILE A 1 368 ? -8.787 -20.414 0.497 1.00 96.12 368 ILE A O 1
ATOM 2935 N N . LEU A 1 369 ? -7.581 -21.048 2.281 1.00 93.88 369 LEU A N 1
ATOM 2936 C CA . LEU A 1 369 ? -6.600 -21.831 1.536 1.00 93.88 369 LEU A CA 1
ATOM 2937 C C . LEU A 1 369 ? -6.858 -23.318 1.782 1.00 93.88 369 LEU A C 1
ATOM 2939 O O . LEU A 1 369 ? -6.391 -23.881 2.770 1.00 93.88 369 LEU A O 1
ATOM 2943 N N . ALA A 1 370 ? -7.615 -23.956 0.888 1.00 89.81 370 ALA A N 1
ATOM 2944 C CA . ALA A 1 370 ? -8.080 -25.336 1.056 1.00 89.81 370 ALA A CA 1
ATOM 2945 C C . ALA A 1 370 ? -8.816 -25.545 2.400 1.00 89.81 370 ALA A C 1
ATOM 2947 O O . ALA A 1 370 ? -9.982 -25.176 2.517 1.00 89.81 370 ALA A O 1
ATOM 2948 N N . HIS A 1 371 ? -8.152 -26.116 3.410 1.00 86.12 371 HIS A N 1
ATOM 2949 C CA . HIS A 1 371 ? -8.709 -26.319 4.755 1.00 86.12 371 HIS A CA 1
ATOM 2950 C C . HIS A 1 371 ? -8.228 -25.284 5.785 1.00 86.12 371 HIS A C 1
ATOM 2952 O O . HIS A 1 371 ? -8.741 -25.245 6.905 1.00 86.12 371 HIS A O 1
ATOM 2958 N N . GLU A 1 372 ? -7.268 -24.431 5.425 1.00 94.50 372 GLU A N 1
ATOM 2959 C CA . GLU A 1 372 ? -6.737 -23.387 6.296 1.00 94.50 372 GLU A CA 1
ATOM 2960 C C . GLU A 1 372 ? -7.552 -22.094 6.194 1.00 94.50 372 GLU A C 1
ATOM 2962 O O . GLU A 1 372 ? -7.981 -21.676 5.117 1.00 94.50 372 GLU A O 1
ATOM 2967 N N . LYS A 1 373 ? -7.731 -21.431 7.341 1.00 94.69 373 LYS A N 1
ATOM 2968 C CA . LYS A 1 373 ? -8.377 -20.118 7.452 1.00 94.69 373 LYS A CA 1
ATOM 2969 C C . LYS A 1 373 ? -7.335 -19.095 7.880 1.00 94.69 373 LYS A C 1
ATOM 2971 O O . LYS A 1 373 ? -7.006 -19.003 9.064 1.00 94.69 373 LYS A O 1
ATOM 2976 N N . LEU A 1 374 ? -6.824 -18.337 6.925 1.00 96.31 374 LEU A N 1
ATOM 2977 C CA . LEU A 1 374 ? -5.772 -17.351 7.137 1.00 96.31 374 LEU A CA 1
ATOM 2978 C C . LEU A 1 374 ? -6.390 -15.982 7.424 1.00 96.31 374 LEU A C 1
ATOM 2980 O O . LEU A 1 374 ? -7.372 -15.596 6.788 1.00 96.31 374 LEU A O 1
ATOM 2984 N N . SER A 1 375 ? -5.821 -15.231 8.369 1.00 96.19 375 SER A N 1
ATOM 2985 C CA . SER A 1 375 ? -6.131 -13.801 8.450 1.00 96.19 375 SER A CA 1
ATOM 2986 C C . SER A 1 375 ? -5.632 -13.098 7.186 1.00 96.19 375 SER A C 1
ATOM 2988 O O . SER A 1 375 ? -4.739 -13.601 6.498 1.00 96.19 375 SER A O 1
ATOM 2990 N N . PHE A 1 376 ? -6.185 -11.929 6.868 1.00 96.75 376 PHE A N 1
ATOM 2991 C CA . PHE A 1 376 ? -5.732 -11.166 5.704 1.00 96.75 376 PHE A CA 1
ATOM 2992 C C . PHE A 1 376 ? -4.243 -10.795 5.797 1.00 96.75 376 PHE A C 1
ATOM 2994 O O . PHE A 1 376 ? -3.529 -10.869 4.797 1.00 96.75 376 PHE A O 1
ATOM 3001 N N . LEU A 1 377 ? -3.738 -10.492 6.999 1.00 94.94 377 LEU A N 1
ATOM 3002 C CA . LEU A 1 377 ? -2.315 -10.229 7.218 1.00 94.94 377 LEU A CA 1
ATOM 3003 C C . LEU A 1 377 ? -1.447 -11.457 6.926 1.00 94.94 377 LEU A C 1
ATOM 3005 O O . LEU A 1 377 ? -0.411 -11.334 6.275 1.00 94.94 377 LEU A O 1
ATOM 3009 N N . GLU A 1 378 ? -1.860 -12.639 7.384 1.00 95.56 378 GLU A N 1
ATOM 3010 C CA . GLU A 1 378 ? -1.125 -13.877 7.122 1.00 95.56 378 GLU A CA 1
ATOM 3011 C C . GLU A 1 378 ? -1.165 -14.249 5.636 1.00 95.56 378 GLU A C 1
ATOM 3013 O O . GLU A 1 378 ? -0.132 -14.570 5.050 1.00 95.56 378 GLU A O 1
ATOM 3018 N N . ALA A 1 379 ? -2.329 -14.127 4.993 1.00 96.50 379 ALA A N 1
ATOM 3019 C CA . ALA A 1 379 ? -2.469 -14.341 3.555 1.00 96.50 379 ALA A CA 1
ATOM 3020 C C . ALA A 1 379 ? -1.548 -13.403 2.759 1.00 96.50 379 ALA A C 1
ATOM 3022 O O . ALA A 1 379 ? -0.850 -13.839 1.844 1.00 96.50 379 ALA A O 1
ATOM 3023 N N . LYS A 1 380 ? -1.456 -12.132 3.161 1.00 95.25 380 LYS A N 1
ATOM 3024 C CA . LYS A 1 380 ? -0.508 -11.179 2.584 1.00 95.25 380 LYS A CA 1
ATOM 3025 C C . LYS A 1 380 ? 0.952 -11.579 2.799 1.00 95.25 380 LYS A C 1
ATOM 3027 O O . LYS A 1 380 ? 1.732 -11.531 1.853 1.00 95.25 380 LYS A O 1
ATOM 3032 N N . ARG A 1 381 ? 1.344 -11.980 4.016 1.00 94.19 381 ARG A N 1
ATOM 3033 C CA . ARG A 1 381 ? 2.719 -12.442 4.304 1.00 94.19 381 ARG A CA 1
ATOM 3034 C C . ARG A 1 381 ? 3.116 -13.626 3.426 1.00 94.19 381 ARG A C 1
ATOM 3036 O O . ARG A 1 381 ? 4.261 -13.697 2.991 1.00 94.19 381 ARG A O 1
ATOM 3043 N N . ARG A 1 382 ? 2.159 -14.505 3.122 1.00 94.25 382 ARG A N 1
ATOM 3044 C CA . ARG A 1 382 ? 2.315 -15.638 2.198 1.00 94.25 382 ARG A CA 1
ATOM 3045 C C . ARG A 1 382 ? 2.183 -15.263 0.714 1.00 94.25 382 ARG A C 1
ATOM 3047 O O . ARG A 1 382 ? 2.102 -16.160 -0.113 1.00 94.25 382 ARG A O 1
ATOM 3054 N N . GLN A 1 383 ? 2.152 -13.971 0.374 1.00 94.38 383 GLN A N 1
ATOM 3055 C CA . GLN A 1 383 ? 1.996 -13.458 -0.995 1.00 94.38 383 GLN A CA 1
ATOM 3056 C C . GLN A 1 383 ? 0.688 -13.890 -1.694 1.00 94.38 383 GLN A C 1
ATOM 3058 O O . GLN A 1 383 ? 0.603 -13.887 -2.917 1.00 94.38 383 GLN A O 1
ATOM 3063 N N . LEU A 1 384 ? -0.364 -14.214 -0.932 1.00 96.56 384 LEU A N 1
ATOM 3064 C CA . LEU A 1 384 ? -1.693 -14.553 -1.470 1.00 96.56 384 LEU A CA 1
ATOM 3065 C C . LEU A 1 384 ? -2.582 -13.318 -1.687 1.00 96.56 384 LEU A C 1
ATOM 3067 O O . LEU A 1 384 ? -3.573 -13.392 -2.410 1.00 96.56 384 LEU A O 1
ATOM 3071 N N . ILE A 1 385 ? -2.233 -12.189 -1.060 1.00 97.38 385 ILE A N 1
ATOM 3072 C CA . ILE A 1 385 ? -2.872 -10.879 -1.252 1.00 97.38 385 ILE A CA 1
ATOM 3073 C C . ILE A 1 385 ? -1.782 -9.883 -1.649 1.00 97.38 385 ILE A C 1
ATOM 3075 O O . ILE A 1 385 ? -1.030 -9.402 -0.798 1.00 97.38 385 ILE A O 1
ATOM 3079 N N . VAL A 1 386 ? -1.656 -9.622 -2.951 1.00 94.38 386 VAL A N 1
ATOM 3080 C CA . VAL A 1 386 ? -0.582 -8.817 -3.547 1.00 94.38 386 VAL A CA 1
ATOM 3081 C C . VAL A 1 386 ? -1.105 -8.085 -4.776 1.00 94.38 386 VAL A C 1
ATOM 3083 O O . VAL A 1 386 ? -1.498 -8.717 -5.760 1.00 94.38 386 VAL A O 1
ATOM 3086 N N . LYS A 1 387 ? -1.007 -6.753 -4.769 1.00 93.81 387 LYS A N 1
ATOM 3087 C CA . LYS A 1 387 ? -1.379 -5.908 -5.912 1.00 93.81 387 LYS A CA 1
ATOM 3088 C C . LYS A 1 387 ? -0.626 -6.296 -7.196 1.00 93.81 387 LYS A C 1
ATOM 3090 O O . LYS A 1 387 ? 0.467 -6.875 -7.120 1.00 93.81 387 LYS A O 1
ATOM 3095 N N . PRO A 1 388 ? -1.189 -6.000 -8.376 1.00 95.19 388 PRO A N 1
ATOM 3096 C CA . PRO A 1 388 ? -0.426 -5.986 -9.619 1.00 95.19 388 PRO A CA 1
ATOM 3097 C C . PRO A 1 388 ? 0.803 -5.071 -9.497 1.00 95.19 388 PRO A C 1
ATOM 3099 O O . PRO A 1 388 ? 0.774 -4.086 -8.759 1.00 95.19 388 PRO A O 1
ATOM 3102 N N . LYS A 1 389 ? 1.897 -5.434 -10.170 1.00 94.88 389 LYS A N 1
ATOM 3103 C CA . LYS A 1 389 ? 3.200 -4.759 -10.075 1.00 94.88 389 LYS A CA 1
ATOM 3104 C C . LYS A 1 389 ? 3.546 -4.028 -11.366 1.00 94.88 389 LYS A C 1
ATOM 3106 O O . LYS A 1 389 ? 3.254 -4.499 -12.460 1.00 94.88 389 LYS A O 1
ATOM 3111 N N . THR A 1 390 ? 4.242 -2.910 -11.260 1.00 95.88 390 THR A N 1
ATOM 3112 C CA . THR A 1 390 ? 4.915 -2.268 -12.395 1.00 95.88 390 THR A CA 1
ATOM 3113 C C . THR A 1 390 ? 6.103 -3.110 -12.870 1.00 95.88 390 THR A C 1
ATOM 3115 O O . THR A 1 390 ? 6.668 -3.910 -12.122 1.00 95.88 390 THR A O 1
ATOM 3118 N N . LEU A 1 391 ? 6.553 -2.893 -14.110 1.00 95.94 391 LEU A N 1
ATOM 3119 C CA . LEU A 1 391 ? 7.750 -3.562 -14.637 1.00 95.94 391 LEU A CA 1
ATOM 3120 C C . LEU A 1 391 ? 9.008 -3.281 -13.802 1.00 95.94 391 LEU A C 1
ATOM 3122 O O . LEU A 1 391 ? 9.859 -4.158 -13.678 1.00 95.94 391 LEU A O 1
ATOM 3126 N N . LYS A 1 392 ? 9.122 -2.090 -13.198 1.00 94.56 392 LYS A N 1
ATOM 3127 C CA . LYS A 1 392 ? 10.226 -1.790 -12.281 1.00 94.56 392 LYS A CA 1
ATOM 3128 C C . LYS A 1 392 ? 10.167 -2.660 -11.025 1.00 94.56 392 LYS A C 1
ATOM 3130 O O . LYS A 1 392 ? 11.186 -3.225 -10.657 1.00 94.56 392 LYS A O 1
ATOM 3135 N N . GLU A 1 393 ? 9.002 -2.798 -10.393 1.00 93.94 393 GLU A N 1
ATOM 3136 C CA . GLU A 1 393 ? 8.858 -3.638 -9.190 1.00 93.94 393 GLU A CA 1
ATOM 3137 C C . GLU A 1 393 ? 9.171 -5.107 -9.476 1.00 93.94 393 GLU A C 1
ATOM 3139 O O . GLU A 1 393 ? 9.784 -5.773 -8.652 1.00 93.94 393 GLU A O 1
ATOM 3144 N N . ILE A 1 394 ? 8.813 -5.606 -10.662 1.00 95.69 394 ILE A N 1
ATOM 3145 C CA . ILE A 1 394 ? 9.202 -6.951 -11.105 1.00 95.69 394 ILE A CA 1
ATOM 3146 C C . ILE A 1 394 ? 10.729 -7.108 -11.165 1.00 95.69 394 ILE A C 1
ATOM 3148 O O . ILE A 1 394 ? 11.242 -8.154 -10.774 1.00 95.69 394 ILE A O 1
ATOM 3152 N N . VAL A 1 395 ? 11.456 -6.090 -11.638 1.00 94.75 395 VAL A N 1
ATOM 3153 C CA . VAL A 1 395 ? 12.928 -6.098 -11.649 1.00 94.75 395 VAL A CA 1
ATOM 3154 C C . VAL A 1 395 ? 13.485 -6.020 -10.229 1.00 94.75 395 VAL A C 1
ATOM 3156 O O . VAL A 1 395 ? 14.339 -6.829 -9.879 1.00 94.75 395 VAL A O 1
ATOM 3159 N N . ASP A 1 396 ? 12.992 -5.087 -9.410 1.00 91.31 396 ASP A N 1
ATOM 3160 C CA . ASP A 1 396 ? 13.471 -4.878 -8.036 1.00 91.31 396 ASP A CA 1
ATOM 3161 C C . ASP A 1 396 ? 13.289 -6.140 -7.168 1.00 91.31 396 ASP A C 1
ATOM 3163 O O . ASP A 1 396 ? 14.170 -6.496 -6.385 1.00 91.31 396 ASP A O 1
ATOM 3167 N N . ASP A 1 397 ? 12.173 -6.853 -7.348 1.00 92.56 397 ASP A N 1
ATOM 3168 C CA . ASP A 1 397 ? 11.852 -8.089 -6.628 1.00 92.56 397 ASP A CA 1
ATOM 3169 C C . ASP A 1 397 ? 12.522 -9.342 -7.236 1.00 92.56 397 ASP A C 1
ATOM 3171 O O . ASP A 1 397 ? 12.294 -10.455 -6.762 1.00 92.56 397 ASP A O 1
ATOM 3175 N N . ASN A 1 398 ? 13.355 -9.186 -8.274 1.00 94.44 398 ASN A N 1
ATOM 3176 C CA . ASN A 1 398 ? 14.003 -10.273 -9.024 1.00 94.44 398 ASN A CA 1
ATOM 3177 C C . ASN A 1 398 ? 13.010 -11.307 -9.590 1.00 94.44 398 ASN A C 1
ATOM 3179 O O . ASN A 1 398 ? 13.260 -12.512 -9.583 1.00 94.44 398 ASN A O 1
ATOM 3183 N N . LEU A 1 399 ? 11.865 -10.833 -10.084 1.00 95.06 399 LEU A N 1
ATOM 3184 C CA . LEU A 1 399 ? 10.797 -11.670 -10.635 1.00 95.06 399 LEU A CA 1
ATOM 3185 C C . LEU A 1 399 ? 10.876 -11.840 -12.151 1.00 95.06 399 LEU A C 1
ATOM 3187 O O . LEU A 1 399 ? 10.017 -12.516 -12.715 1.00 95.06 399 LEU A O 1
ATOM 3191 N N . ILE A 1 400 ? 11.881 -11.252 -12.800 1.00 95.44 400 ILE A N 1
ATOM 3192 C CA . ILE A 1 400 ? 12.168 -11.399 -14.228 1.00 95.44 400 ILE A CA 1
ATOM 3193 C C . ILE A 1 400 ? 13.537 -12.047 -14.434 1.00 95.44 400 ILE A C 1
ATOM 3195 O O . ILE A 1 400 ? 14.505 -11.676 -13.774 1.00 95.44 400 ILE A O 1
ATOM 3199 N N . ASP A 1 401 ? 13.608 -13.022 -15.338 1.00 93.06 401 ASP A N 1
ATOM 3200 C CA . ASP A 1 401 ? 14.856 -13.695 -15.699 1.00 93.06 401 ASP A CA 1
ATOM 3201 C C . ASP A 1 401 ? 15.637 -12.947 -16.799 1.00 93.06 401 ASP A C 1
ATOM 3203 O O . ASP A 1 401 ? 15.164 -11.973 -17.390 1.00 93.06 401 ASP A O 1
ATOM 3207 N N . GLU A 1 402 ? 16.850 -13.417 -17.104 1.00 89.25 402 GLU A N 1
ATOM 3208 C CA . GLU A 1 402 ? 17.720 -12.835 -18.141 1.00 89.25 402 GLU A CA 1
ATOM 3209 C C . GLU A 1 402 ? 17.107 -12.883 -19.552 1.00 89.25 402 GLU A C 1
ATOM 3211 O O . GLU A 1 402 ? 17.476 -12.092 -20.419 1.00 89.25 402 GLU A O 1
ATOM 3216 N N . ASN A 1 403 ? 16.146 -13.784 -19.783 1.00 89.62 403 ASN A N 1
ATOM 3217 C CA . ASN A 1 403 ? 15.429 -13.928 -21.049 1.00 89.62 403 ASN A CA 1
ATOM 3218 C C . ASN A 1 403 ? 14.153 -13.070 -21.101 1.00 89.62 403 ASN A C 1
ATOM 3220 O O . ASN A 1 403 ? 13.395 -13.160 -22.067 1.00 89.62 403 ASN A O 1
ATOM 3224 N N . GLY A 1 404 ? 13.886 -12.266 -20.068 1.00 90.94 404 GLY A N 1
ATOM 3225 C CA . GLY A 1 404 ? 12.709 -11.411 -19.978 1.00 90.94 404 GLY A CA 1
ATOM 3226 C C . GLY A 1 404 ? 11.421 -12.137 -19.574 1.00 90.94 404 GLY A C 1
ATOM 3227 O O . GLY A 1 404 ? 10.337 -11.567 -19.725 1.00 90.94 404 GLY A O 1
ATOM 3228 N N . LYS A 1 405 ? 11.488 -13.376 -19.072 1.00 96.31 405 LYS A N 1
ATOM 3229 C CA . LYS A 1 405 ? 10.309 -14.087 -18.558 1.00 96.31 405 LYS A CA 1
ATOM 3230 C C . LYS A 1 405 ? 10.031 -13.718 -17.110 1.00 96.31 405 LYS A C 1
ATOM 3232 O O . LYS A 1 405 ? 10.946 -13.611 -16.303 1.00 96.31 405 LYS A O 1
ATOM 3237 N N . ILE A 1 406 ? 8.754 -13.571 -16.778 1.00 97.38 406 ILE A N 1
ATOM 3238 C CA . ILE A 1 406 ? 8.264 -13.083 -15.489 1.00 97.38 406 ILE A CA 1
ATOM 3239 C C . ILE A 1 406 ? 7.700 -14.247 -14.676 1.00 97.38 406 ILE A C 1
ATOM 3241 O O . ILE A 1 406 ? 7.010 -15.110 -15.208 1.00 97.38 406 ILE A O 1
ATOM 3245 N N . SER A 1 407 ? 7.966 -14.285 -13.379 1.00 96.94 407 SER A N 1
ATOM 3246 C CA . SER A 1 407 ? 7.417 -15.308 -12.489 1.00 96.94 407 SER A CA 1
ATOM 3247 C C . SER A 1 407 ? 5.895 -15.206 -12.366 1.00 96.94 407 SER A C 1
ATOM 3249 O O . SER A 1 407 ? 5.329 -14.114 -12.306 1.00 96.94 407 SER A O 1
ATOM 3251 N N . SER A 1 408 ? 5.226 -16.352 -12.282 1.00 96.50 408 SER A N 1
ATOM 3252 C CA . SER A 1 408 ? 3.796 -16.419 -11.988 1.00 96.50 408 SER A CA 1
ATOM 3253 C C . SER A 1 408 ? 3.469 -15.962 -10.554 1.00 96.50 408 SER A C 1
ATOM 3255 O O . SER A 1 408 ? 4.391 -15.827 -9.747 1.00 96.50 408 SER A O 1
ATOM 3257 N N . PRO A 1 409 ? 2.190 -15.700 -10.204 1.00 95.06 409 PRO A N 1
ATOM 3258 C CA . PRO A 1 409 ? 1.813 -15.198 -8.879 1.00 95.06 409 PRO A CA 1
ATOM 3259 C C . PRO A 1 409 ? 2.354 -16.017 -7.698 1.00 95.06 409 PRO A C 1
ATOM 3261 O O . PRO A 1 409 ? 2.787 -15.430 -6.712 1.00 95.06 409 PRO A O 1
ATOM 3264 N N . LEU A 1 410 ? 2.365 -17.350 -7.801 1.00 94.00 410 LEU A N 1
ATOM 3265 C CA . LEU A 1 410 ? 2.947 -18.259 -6.805 1.00 94.00 410 LEU A CA 1
ATOM 3266 C C . LEU A 1 410 ? 4.402 -18.659 -7.103 1.00 94.00 410 LEU A C 1
ATOM 3268 O O . LEU A 1 410 ? 4.925 -19.573 -6.467 1.00 94.00 410 LEU A O 1
ATOM 3272 N N . HIS A 1 411 ? 5.052 -18.020 -8.079 1.00 92.44 411 HIS A N 1
ATOM 3273 C CA . HIS A 1 411 ? 6.419 -18.314 -8.529 1.00 92.44 411 HIS A CA 1
ATOM 3274 C C . HIS A 1 411 ? 6.644 -19.769 -8.981 1.00 92.44 411 HIS A C 1
ATOM 3276 O O . HIS A 1 411 ? 7.763 -20.276 -8.943 1.00 92.44 411 HIS A O 1
ATOM 3282 N N . GLN A 1 412 ? 5.587 -20.458 -9.417 1.00 90.75 412 GLN A N 1
ATOM 3283 C CA . GLN A 1 412 ? 5.661 -21.861 -9.843 1.00 90.75 412 GLN A CA 1
ATOM 3284 C C . GLN A 1 412 ? 6.100 -22.012 -11.301 1.00 90.75 412 GLN A C 1
ATOM 3286 O O . GLN A 1 412 ? 6.653 -23.041 -11.686 1.00 90.75 412 GLN A O 1
ATOM 3291 N N . THR A 1 413 ? 5.823 -21.003 -12.129 1.00 94.56 413 THR A N 1
ATOM 3292 C CA . THR A 1 413 ? 6.091 -21.023 -13.573 1.00 94.56 413 THR A CA 1
ATOM 3293 C C . THR A 1 413 ? 6.641 -19.681 -14.044 1.00 94.56 413 THR A C 1
ATOM 3295 O O . THR A 1 413 ? 6.435 -18.659 -13.392 1.00 94.56 413 THR A O 1
ATOM 3298 N N . THR A 1 414 ? 7.343 -19.676 -15.179 1.00 96.00 414 THR A N 1
ATOM 3299 C CA . THR A 1 414 ? 7.779 -18.447 -15.857 1.00 96.00 414 THR A CA 1
ATOM 3300 C C . THR A 1 414 ? 6.861 -18.144 -17.036 1.00 96.00 414 THR A C 1
ATOM 3302 O O . THR A 1 414 ? 6.418 -19.045 -17.747 1.00 96.00 414 THR A O 1
ATOM 3305 N N . LEU A 1 415 ? 6.559 -16.866 -17.223 1.00 96.62 415 LEU A N 1
ATOM 3306 C CA . LEU A 1 415 ? 5.529 -16.339 -18.107 1.00 96.62 415 LEU A CA 1
ATOM 3307 C C . LEU A 1 415 ? 6.144 -15.341 -19.085 1.00 96.62 415 LEU A C 1
ATOM 3309 O O . LEU A 1 415 ? 7.061 -14.594 -18.748 1.00 96.62 415 LEU A O 1
ATOM 3313 N N . THR A 1 416 ? 5.607 -15.287 -20.294 1.00 96.31 416 THR A N 1
ATOM 3314 C CA . THR A 1 416 ? 5.814 -14.149 -21.197 1.00 96.31 416 THR A CA 1
ATOM 3315 C C . THR A 1 416 ? 5.151 -12.886 -20.639 1.00 96.31 416 THR A C 1
ATOM 3317 O O . THR A 1 416 ? 4.310 -12.956 -19.740 1.00 96.31 416 THR A O 1
ATOM 3320 N N . LEU A 1 417 ? 5.483 -11.719 -21.198 1.00 96.00 417 LEU A N 1
ATOM 3321 C CA . LEU A 1 417 ? 4.885 -10.447 -20.787 1.00 96.00 417 LEU A CA 1
ATOM 3322 C C . LEU A 1 417 ? 3.349 -10.481 -20.827 1.00 96.00 417 LEU A C 1
ATOM 3324 O O . LEU A 1 417 ? 2.690 -10.106 -19.861 1.00 96.00 417 LEU A O 1
ATOM 3328 N N . LEU A 1 418 ? 2.781 -10.973 -21.932 1.00 95.75 418 LEU A N 1
ATOM 3329 C CA . LEU A 1 418 ? 1.330 -11.030 -22.124 1.00 95.75 418 LEU A CA 1
ATOM 3330 C C . LEU A 1 418 ? 0.664 -12.061 -21.206 1.00 95.75 418 LEU A C 1
ATOM 3332 O O . LEU A 1 418 ? -0.434 -11.825 -20.708 1.00 95.75 418 LEU A O 1
ATOM 3336 N N . GLU A 1 419 ? 1.324 -13.186 -20.930 1.00 96.19 419 GLU A N 1
ATOM 3337 C CA . GLU A 1 419 ? 0.833 -14.152 -19.943 1.00 96.19 419 GLU A CA 1
ATOM 3338 C C . GLU A 1 419 ? 0.842 -13.557 -18.532 1.00 96.19 419 GLU A C 1
ATOM 3340 O O . GLU A 1 419 ? -0.141 -13.705 -17.813 1.00 96.19 419 GLU A O 1
ATOM 3345 N N . ALA A 1 420 ? 1.898 -12.836 -18.146 1.00 96.69 420 ALA A N 1
ATOM 3346 C CA . ALA A 1 420 ? 1.979 -12.159 -16.854 1.00 96.69 420 ALA A CA 1
ATOM 3347 C C . ALA A 1 420 ? 0.878 -11.095 -16.692 1.00 96.69 420 ALA A C 1
ATOM 3349 O O . ALA A 1 420 ? 0.251 -11.017 -15.632 1.00 96.69 420 ALA A O 1
ATOM 3350 N N . VAL A 1 421 ? 0.585 -10.338 -17.756 1.00 96.06 421 VAL A N 1
ATOM 3351 C CA . VAL A 1 421 ? -0.571 -9.430 -17.835 1.00 96.06 421 VAL A CA 1
ATOM 3352 C C . VAL A 1 421 ? -1.884 -10.194 -17.634 1.00 96.06 421 VAL A C 1
ATOM 3354 O O . VAL A 1 421 ? -2.673 -9.859 -16.749 1.00 96.06 421 VAL A O 1
ATOM 3357 N N . ASN A 1 422 ? -2.103 -11.275 -18.384 1.00 95.69 422 ASN A N 1
ATOM 3358 C CA . ASN A 1 422 ? -3.334 -12.063 -18.300 1.00 95.69 422 ASN A CA 1
ATOM 3359 C C . ASN A 1 422 ? -3.532 -12.710 -16.920 1.00 95.69 422 ASN A C 1
ATOM 3361 O O . ASN A 1 422 ? -4.662 -12.763 -16.426 1.00 95.69 422 ASN A O 1
ATOM 3365 N N . ARG A 1 423 ? -2.446 -13.139 -16.263 1.00 96.44 423 ARG A N 1
ATOM 3366 C CA . ARG A 1 423 ? -2.461 -13.673 -14.890 1.00 96.44 423 ARG A CA 1
ATOM 3367 C C . ARG A 1 423 ? -2.553 -12.588 -13.809 1.00 96.44 423 ARG A C 1
ATOM 3369 O O . ARG A 1 423 ? -2.626 -12.927 -12.631 1.00 96.44 423 ARG A O 1
ATOM 3376 N N . GLY A 1 424 ? -2.577 -11.307 -14.184 1.00 95.25 424 GLY A N 1
ATOM 3377 C CA . GLY A 1 424 ? -2.710 -10.164 -13.274 1.00 95.25 424 GLY A CA 1
ATOM 3378 C C . GLY A 1 424 ? -1.443 -9.834 -12.479 1.00 95.25 424 GLY A C 1
ATOM 3379 O O . GLY A 1 424 ? -1.507 -9.087 -11.507 1.00 95.25 424 GLY A O 1
ATOM 3380 N N . VAL A 1 425 ? -0.287 -10.391 -12.855 1.00 96.62 425 VAL A N 1
ATOM 3381 C CA . VAL A 1 425 ? 1.000 -10.115 -12.193 1.00 96.62 425 VAL A CA 1
ATOM 3382 C C . VAL A 1 425 ? 1.396 -8.650 -12.384 1.00 96.62 425 VAL A C 1
ATOM 3384 O O . VAL A 1 425 ? 1.902 -8.033 -11.445 1.00 96.62 425 VAL A O 1
ATOM 3387 N N . LEU A 1 426 ? 1.133 -8.104 -13.574 1.00 96.56 426 LEU A N 1
ATOM 3388 C CA . LEU A 1 426 ? 1.492 -6.746 -13.969 1.00 96.56 426 LEU A CA 1
ATOM 3389 C C . LEU A 1 426 ? 0.313 -5.776 -13.878 1.00 96.56 426 LEU A C 1
ATOM 3391 O O . LEU A 1 426 ? -0.809 -6.128 -14.241 1.00 96.56 426 LEU A O 1
ATOM 3395 N N . ASP A 1 427 ? 0.591 -4.551 -13.439 1.00 94.75 427 ASP A N 1
ATOM 3396 C CA . ASP A 1 427 ? -0.317 -3.411 -13.579 1.00 94.75 427 ASP A CA 1
ATOM 3397 C C . ASP A 1 427 ? -0.278 -2.910 -15.027 1.00 94.75 427 ASP A C 1
ATOM 3399 O O . ASP A 1 427 ? 0.789 -2.593 -15.560 1.00 94.75 427 ASP A O 1
ATOM 3403 N N . VAL A 1 428 ? -1.442 -2.899 -15.673 1.00 93.44 428 VAL A N 1
ATOM 3404 C CA . VAL A 1 428 ? -1.569 -2.630 -17.109 1.00 93.44 428 VAL A CA 1
ATOM 3405 C C . VAL A 1 428 ? -2.087 -1.224 -17.377 1.00 93.44 428 VAL A C 1
ATOM 3407 O O . VAL A 1 428 ? -1.554 -0.538 -18.250 1.00 93.44 428 VAL A O 1
ATOM 3410 N N . ASP A 1 429 ? -3.090 -0.793 -16.612 1.00 92.12 429 ASP A N 1
ATOM 3411 C CA . ASP A 1 429 ? -3.918 0.371 -16.932 1.00 92.12 429 ASP A CA 1
ATOM 3412 C C . ASP A 1 429 ? -3.966 1.424 -15.812 1.00 92.12 429 ASP A C 1
ATOM 3414 O O . ASP A 1 429 ? -4.349 2.562 -16.075 1.00 92.12 429 ASP A O 1
ATOM 3418 N N . LEU A 1 430 ? -3.594 1.091 -14.569 1.00 87.94 430 LEU A N 1
ATOM 3419 C CA . LEU A 1 430 ? -3.795 2.001 -13.434 1.00 87.94 430 LEU A CA 1
ATOM 3420 C C . LEU A 1 430 ? -2.614 2.957 -13.260 1.00 87.94 430 LEU A C 1
ATOM 3422 O O . LEU A 1 430 ? -2.803 4.134 -12.939 1.00 87.94 430 LEU A O 1
ATOM 3426 N N . VAL A 1 431 ? -1.391 2.458 -13.463 1.00 89.56 431 VAL A N 1
ATOM 3427 C CA . VAL A 1 431 ? -0.163 3.217 -13.208 1.00 89.56 431 VAL A CA 1
ATOM 3428 C C . VAL A 1 431 ? 0.524 3.643 -14.503 1.00 89.56 431 VAL A C 1
ATOM 3430 O O . VAL A 1 431 ? 0.850 2.833 -15.369 1.00 89.56 431 VAL A O 1
ATOM 3433 N N . LYS A 1 432 ? 0.838 4.938 -14.592 1.00 92.81 432 LYS A N 1
ATOM 3434 C CA . LYS A 1 432 ? 1.719 5.503 -15.620 1.00 92.81 432 LYS A CA 1
ATOM 3435 C C . LYS A 1 432 ? 3.180 5.303 -15.223 1.00 92.81 432 LYS A C 1
ATOM 3437 O O . LYS A 1 432 ? 3.730 6.088 -14.453 1.00 92.81 432 LYS A O 1
ATOM 3442 N N . SER A 1 433 ? 3.796 4.230 -15.708 1.00 94.88 433 SER A N 1
ATOM 3443 C CA . SER A 1 433 ? 5.145 3.810 -15.297 1.00 94.88 433 SER A CA 1
ATOM 3444 C C . SER A 1 433 ? 6.185 3.788 -16.415 1.00 94.88 433 SER A C 1
ATOM 3446 O O . SER A 1 433 ? 7.367 3.600 -16.130 1.00 94.88 433 SER A O 1
ATOM 3448 N N . VAL A 1 434 ? 5.783 3.930 -17.680 1.00 96.25 434 VAL A N 1
ATOM 3449 C CA . VAL A 1 434 ? 6.688 3.806 -18.834 1.00 96.25 434 VAL A CA 1
ATOM 3450 C C . VAL A 1 434 ? 6.842 5.161 -19.513 1.00 96.25 434 VAL A C 1
ATOM 3452 O O . VAL A 1 434 ? 5.847 5.793 -19.836 1.00 96.25 434 VAL A O 1
ATOM 3455 N N . LEU A 1 435 ? 8.073 5.621 -19.722 1.00 94.12 435 LEU A N 1
ATOM 3456 C CA . LEU A 1 435 ? 8.357 6.913 -20.348 1.00 94.12 435 LEU A CA 1
ATOM 3457 C C . LEU A 1 435 ? 8.234 6.832 -21.878 1.00 94.12 435 LEU A C 1
ATOM 3459 O O . LEU A 1 435 ? 9.003 6.109 -22.516 1.00 94.12 435 LEU A O 1
ATOM 3463 N N . ASP A 1 436 ? 7.347 7.633 -22.475 1.00 94.88 436 ASP A N 1
ATOM 3464 C CA . ASP A 1 436 ? 7.413 7.945 -23.906 1.00 94.88 436 ASP A CA 1
ATOM 3465 C C . ASP A 1 436 ? 8.432 9.069 -24.122 1.00 94.88 436 ASP A C 1
ATOM 3467 O O . ASP A 1 436 ? 8.212 10.228 -23.785 1.00 94.88 436 ASP A O 1
ATOM 3471 N N . LEU A 1 437 ? 9.580 8.723 -24.703 1.00 91.19 437 LEU A N 1
ATOM 3472 C CA . LEU A 1 437 ? 10.681 9.657 -24.947 1.00 91.19 437 LEU A CA 1
ATOM 3473 C C . LEU A 1 437 ? 10.375 10.710 -26.023 1.00 91.19 437 LEU A C 1
ATOM 3475 O O . LEU A 1 437 ? 11.107 11.692 -26.122 1.00 91.19 437 LEU A O 1
ATOM 3479 N N . ARG A 1 438 ? 9.322 10.535 -26.831 1.00 93.19 438 ARG A N 1
ATOM 3480 C CA . ARG A 1 438 ? 8.916 11.538 -27.830 1.00 93.19 438 ARG A CA 1
ATOM 3481 C C . ARG A 1 438 ? 8.150 12.684 -27.181 1.00 93.19 438 ARG A C 1
ATOM 3483 O O . ARG A 1 438 ? 8.329 13.833 -27.567 1.00 93.19 438 ARG A O 1
ATOM 3490 N N . THR A 1 439 ? 7.287 12.356 -26.221 1.00 92.75 439 THR A N 1
ATOM 3491 C CA . THR A 1 439 ? 6.442 13.318 -25.498 1.00 92.75 439 THR A CA 1
ATOM 3492 C C . THR A 1 439 ? 7.056 13.743 -24.168 1.00 92.75 439 THR A C 1
ATOM 3494 O O . THR A 1 439 ? 6.689 14.785 -23.643 1.00 92.75 439 THR A O 1
ATOM 3497 N N . SER A 1 440 ? 8.027 12.978 -23.656 1.00 89.88 440 SER A N 1
ATOM 3498 C CA . SER A 1 440 ? 8.583 13.084 -22.300 1.00 89.88 440 SER A CA 1
ATOM 3499 C C . SER A 1 440 ? 7.558 12.856 -21.181 1.00 89.88 440 SER A C 1
ATOM 3501 O O . SER A 1 440 ? 7.787 13.269 -20.048 1.00 89.88 440 SER A O 1
ATOM 3503 N N . GLU A 1 441 ? 6.467 12.152 -21.483 1.00 91.94 441 GLU A N 1
ATOM 3504 C CA . GLU A 1 441 ? 5.395 11.832 -20.538 1.00 91.94 441 GLU A CA 1
ATOM 3505 C C . GLU A 1 441 ? 5.420 10.351 -20.151 1.00 91.94 441 GLU A C 1
ATOM 3507 O O . GLU A 1 441 ? 5.784 9.486 -20.954 1.00 91.94 441 GLU A O 1
ATOM 3512 N N . TYR A 1 442 ? 4.999 10.042 -18.923 1.00 92.31 442 TYR A N 1
ATOM 3513 C CA . TYR A 1 442 ? 4.779 8.656 -18.513 1.00 92.31 442 TYR A CA 1
ATOM 3514 C C . TYR A 1 442 ? 3.387 8.184 -18.942 1.00 92.31 442 TYR A C 1
ATOM 3516 O O . TYR A 1 442 ? 2.385 8.868 -18.732 1.00 92.31 442 TYR A O 1
ATOM 3524 N N . ILE A 1 443 ? 3.334 6.981 -19.501 1.00 95.56 443 ILE A N 1
ATOM 3525 C CA . ILE A 1 443 ? 2.133 6.306 -19.993 1.00 95.56 443 ILE A CA 1
ATOM 3526 C C . ILE A 1 443 ? 1.962 4.948 -19.304 1.00 95.56 443 ILE A C 1
ATOM 3528 O O . ILE A 1 443 ? 2.880 4.450 -18.632 1.00 95.56 443 ILE A O 1
ATOM 3532 N N . THR A 1 444 ? 0.772 4.362 -19.420 1.00 97.00 444 THR A N 1
ATOM 3533 C CA . THR A 1 444 ? 0.482 3.041 -18.840 1.00 97.00 444 THR A CA 1
ATOM 3534 C C . THR A 1 444 ? 1.176 1.928 -19.626 1.00 97.00 444 THR A C 1
ATOM 3536 O O . THR A 1 444 ? 1.631 2.126 -20.757 1.00 97.00 444 THR A O 1
ATOM 3539 N N . LEU A 1 445 ? 1.279 0.729 -19.045 1.00 96.81 445 LEU A N 1
ATOM 3540 C CA . LEU A 1 445 ? 1.848 -0.421 -19.754 1.00 96.81 445 LEU A CA 1
ATOM 3541 C C . LEU A 1 445 ? 1.000 -0.797 -20.982 1.00 96.81 445 LEU A C 1
ATOM 3543 O O . LEU A 1 445 ? 1.557 -1.146 -22.019 1.00 96.81 445 LEU A O 1
ATOM 3547 N N . SER A 1 446 ? -0.324 -0.673 -20.888 1.00 96.88 446 SER A N 1
ATOM 3548 C CA . SER A 1 446 ? -1.272 -0.871 -21.992 1.00 96.88 446 SER A CA 1
ATOM 3549 C C . SER A 1 446 ? -0.986 0.056 -23.174 1.00 96.88 446 SER A C 1
ATOM 3551 O O . SER A 1 446 ? -0.832 -0.386 -24.316 1.00 96.88 446 SER A O 1
ATOM 3553 N N . GLU A 1 447 ? -0.835 1.352 -22.890 1.00 97.00 447 GLU A N 1
ATOM 3554 C CA . GLU A 1 447 ? -0.485 2.366 -23.883 1.00 97.00 447 GLU A CA 1
ATOM 3555 C C . GLU A 1 447 ? 0.905 2.088 -24.468 1.00 97.00 447 GLU A C 1
ATOM 3557 O O . GLU A 1 447 ? 1.080 2.097 -25.684 1.00 97.00 447 GLU A O 1
ATOM 3562 N N . ALA A 1 448 ? 1.885 1.743 -23.630 1.00 97.06 448 ALA A N 1
ATOM 3563 C CA . ALA A 1 448 ? 3.242 1.446 -24.077 1.00 97.06 448 ALA A CA 1
ATOM 3564 C C . ALA A 1 448 ? 3.335 0.196 -24.969 1.00 97.06 448 ALA A C 1
ATOM 3566 O O . ALA A 1 448 ? 4.135 0.179 -25.908 1.00 97.06 448 ALA A O 1
ATOM 3567 N N . LEU A 1 449 ? 2.523 -0.832 -24.701 1.00 96.88 449 LEU A N 1
ATOM 3568 C CA . LEU A 1 449 ? 2.380 -2.015 -25.554 1.00 96.88 449 LEU A CA 1
ATOM 3569 C C . LEU A 1 449 ? 1.769 -1.649 -26.910 1.00 96.88 449 LEU A C 1
ATOM 3571 O O . LEU A 1 449 ? 2.251 -2.094 -27.951 1.00 96.88 449 LEU A O 1
ATOM 3575 N N . LYS A 1 450 ? 0.728 -0.811 -26.904 1.00 96.81 450 LYS A N 1
ATOM 3576 C CA . LYS A 1 450 ? 0.036 -0.356 -28.116 1.00 96.81 450 LYS A CA 1
ATOM 3577 C C . LYS A 1 450 ? 0.930 0.505 -29.011 1.00 96.81 450 LYS A C 1
ATOM 3579 O O . LYS A 1 450 ? 0.940 0.313 -30.224 1.00 96.81 450 LYS A O 1
ATOM 3584 N N . GLU A 1 451 ? 1.691 1.420 -28.418 1.00 95.69 451 GLU A N 1
ATOM 3585 C CA . GLU A 1 451 ? 2.620 2.308 -29.130 1.00 95.69 451 GLU A CA 1
ATOM 3586 C C . GLU A 1 451 ? 3.943 1.609 -29.510 1.00 95.69 451 GLU A C 1
ATOM 3588 O O . GLU A 1 451 ? 4.776 2.176 -30.218 1.00 95.69 451 GLU A O 1
ATOM 3593 N N . GLY A 1 452 ? 4.163 0.368 -29.057 1.00 95.50 452 GLY A N 1
ATOM 3594 C CA . GLY A 1 452 ? 5.375 -0.403 -29.346 1.00 95.50 452 GLY A CA 1
ATOM 3595 C C . GLY A 1 452 ? 6.628 0.103 -28.623 1.00 95.50 452 GLY A C 1
ATOM 3596 O O . GLY A 1 452 ? 7.743 -0.161 -29.080 1.00 95.50 452 GLY A O 1
ATOM 3597 N N . ILE A 1 453 ? 6.448 0.828 -27.513 1.00 97.38 453 ILE A N 1
ATOM 3598 C CA . ILE A 1 453 ? 7.516 1.217 -26.579 1.00 97.38 453 ILE A CA 1
ATOM 3599 C C . ILE A 1 453 ? 7.907 0.018 -25.714 1.00 97.38 453 ILE A C 1
ATOM 3601 O O . ILE A 1 453 ? 9.086 -0.190 -25.445 1.00 97.38 453 ILE A O 1
ATOM 3605 N N . ILE A 1 454 ? 6.932 -0.800 -25.313 1.00 97.50 454 ILE A N 1
ATOM 3606 C CA . ILE A 1 454 ? 7.172 -2.122 -24.733 1.00 97.50 454 ILE A CA 1
ATOM 3607 C C . ILE A 1 454 ? 6.784 -3.172 -25.772 1.00 97.50 454 ILE A C 1
ATOM 3609 O O . ILE A 1 454 ? 5.686 -3.150 -26.321 1.00 97.50 454 ILE A O 1
ATOM 3613 N N . LEU A 1 455 ? 7.703 -4.088 -26.058 1.00 95.62 455 LEU A N 1
ATOM 3614 C CA . LEU A 1 455 ? 7.521 -5.173 -27.016 1.00 95.62 455 LEU A CA 1
ATOM 3615 C C . LEU A 1 455 ? 6.976 -6.427 -26.319 1.00 95.62 455 LEU A C 1
ATOM 3617 O O . LEU A 1 455 ? 7.214 -6.649 -25.131 1.00 95.62 455 LEU A O 1
ATOM 3621 N N . SER A 1 456 ? 6.284 -7.288 -27.070 1.00 90.94 456 SER A N 1
ATOM 3622 C CA . SER A 1 456 ? 5.682 -8.529 -26.551 1.00 90.94 456 SER A CA 1
ATOM 3623 C C . SER A 1 456 ? 6.695 -9.529 -25.979 1.00 90.94 456 SER A C 1
ATOM 3625 O O . SER A 1 456 ? 6.316 -10.416 -25.219 1.00 90.94 456 SER A O 1
ATOM 3627 N N . ASP A 1 457 ? 7.969 -9.401 -26.348 1.00 90.75 457 ASP A N 1
ATOM 3628 C CA . ASP A 1 457 ? 9.086 -10.222 -25.879 1.00 90.75 457 ASP A CA 1
ATOM 3629 C C . ASP A 1 457 ? 9.825 -9.615 -24.672 1.00 90.75 457 ASP A C 1
ATOM 3631 O O . ASP A 1 457 ? 10.990 -9.929 -24.439 1.00 90.75 457 ASP A O 1
ATOM 3635 N N . SER A 1 458 ? 9.149 -8.756 -23.900 1.00 93.06 458 SER A N 1
ATOM 3636 C CA . SER A 1 458 ? 9.686 -8.122 -22.688 1.00 93.06 458 SER A CA 1
ATOM 3637 C C . SER A 1 458 ? 10.925 -7.260 -22.953 1.00 93.06 458 SER A C 1
ATOM 3639 O O . SER A 1 458 ? 11.930 -7.345 -22.244 1.00 93.06 458 SER A O 1
ATOM 3641 N N . ARG A 1 459 ? 10.869 -6.399 -23.971 1.00 95.44 459 ARG A N 1
ATOM 3642 C CA . ARG A 1 459 ? 11.928 -5.421 -24.263 1.00 95.44 459 ARG A CA 1
ATOM 3643 C C . ARG A 1 459 ? 11.369 -4.015 -24.399 1.00 95.44 459 ARG A C 1
ATOM 3645 O O . ARG A 1 459 ? 10.245 -3.823 -24.849 1.00 95.44 459 ARG A O 1
ATOM 3652 N N . PHE A 1 460 ? 12.170 -3.032 -24.014 1.00 96.75 460 PHE A N 1
ATOM 3653 C CA . PHE A 1 460 ? 11.868 -1.618 -24.187 1.00 96.75 460 PHE A CA 1
ATOM 3654 C C . PHE A 1 460 ? 12.465 -1.128 -25.504 1.00 96.75 460 PHE A C 1
ATOM 3656 O O . PHE A 1 460 ? 13.631 -1.388 -25.791 1.00 96.75 460 PHE A O 1
ATOM 3663 N N . ARG A 1 461 ? 11.700 -0.378 -26.290 1.00 97.12 461 ARG A N 1
ATOM 3664 C CA . ARG A 1 461 ? 12.145 0.250 -27.529 1.00 97.12 461 ARG A CA 1
ATOM 3665 C C . ARG A 1 461 ? 12.074 1.762 -27.391 1.00 97.12 461 ARG A C 1
ATOM 3667 O O . ARG A 1 461 ? 11.005 2.347 -27.243 1.00 97.12 461 ARG A O 1
ATOM 3674 N N . ASN A 1 462 ? 13.220 2.410 -27.533 1.00 93.75 462 ASN A N 1
ATOM 3675 C CA . ASN A 1 462 ? 13.286 3.850 -27.684 1.00 93.75 462 ASN A CA 1
ATOM 3676 C C . ASN A 1 462 ? 12.817 4.226 -29.098 1.00 93.75 462 ASN A C 1
ATOM 3678 O O . ASN A 1 462 ? 13.510 3.964 -30.079 1.00 93.75 462 ASN A O 1
ATOM 3682 N N . LEU A 1 463 ? 11.643 4.847 -29.219 1.00 92.12 463 LEU A N 1
ATOM 3683 C CA . LEU A 1 463 ? 11.087 5.238 -30.520 1.00 92.12 463 LEU A CA 1
ATOM 3684 C C . LEU A 1 463 ? 11.833 6.405 -31.190 1.00 92.12 463 LEU A C 1
ATOM 3686 O O . LEU A 1 463 ? 11.670 6.607 -32.389 1.00 92.12 463 LEU A O 1
ATOM 3690 N N . VAL A 1 464 ? 12.653 7.156 -30.446 1.00 92.00 464 VAL A N 1
ATOM 3691 C CA . VAL A 1 464 ? 13.461 8.265 -30.981 1.00 92.00 464 VAL A CA 1
ATOM 3692 C C . VAL A 1 464 ? 14.763 7.746 -31.590 1.00 92.00 464 VAL A C 1
ATOM 3694 O O . VAL A 1 464 ? 15.116 8.124 -32.703 1.00 92.00 464 VAL A O 1
ATOM 3697 N N . THR A 1 465 ? 15.484 6.875 -30.877 1.00 91.75 465 THR A N 1
ATOM 3698 C CA . THR A 1 465 ? 16.793 6.359 -31.325 1.00 91.75 465 THR A CA 1
ATOM 3699 C C . THR A 1 465 ? 16.705 5.022 -32.060 1.00 91.75 465 THR A C 1
ATOM 3701 O O . THR A 1 465 ? 17.657 4.626 -32.727 1.00 91.75 465 THR A O 1
ATOM 3704 N N . GLY A 1 466 ? 15.590 4.301 -31.922 1.00 90.62 466 GLY A N 1
ATOM 3705 C CA . GLY A 1 466 ? 15.428 2.923 -32.389 1.00 90.62 466 GLY A CA 1
ATOM 3706 C C . GLY A 1 466 ? 16.107 1.871 -31.504 1.00 90.62 466 GLY A C 1
ATOM 3707 O O . GLY A 1 466 ? 15.998 0.684 -31.804 1.00 90.62 466 GLY A O 1
ATOM 3708 N N . GLU A 1 467 ? 16.790 2.279 -30.429 1.00 94.00 467 GLU A N 1
ATOM 3709 C CA . GLU A 1 467 ? 17.494 1.381 -29.507 1.00 94.00 467 GLU A CA 1
ATOM 3710 C C . GLU A 1 467 ? 16.510 0.443 -28.794 1.00 94.00 467 GLU A C 1
ATOM 3712 O O . GLU A 1 467 ? 15.462 0.878 -28.312 1.00 94.00 467 GLU A O 1
ATOM 3717 N N . ILE A 1 468 ? 16.865 -0.840 -28.709 1.00 96.12 468 ILE A N 1
ATOM 3718 C CA . ILE A 1 468 ? 16.107 -1.855 -27.974 1.00 96.12 468 ILE A CA 1
ATOM 3719 C C . ILE A 1 468 ? 16.922 -2.262 -26.750 1.00 96.12 468 ILE A C 1
ATOM 3721 O O . ILE A 1 468 ? 18.095 -2.607 -26.871 1.00 96.12 468 ILE A O 1
ATOM 3725 N N . LEU A 1 469 ? 16.281 -2.233 -25.589 1.00 94.94 469 LEU A N 1
ATOM 3726 C CA . LEU A 1 469 ? 16.858 -2.510 -24.282 1.00 94.94 469 LEU A CA 1
ATOM 3727 C C . LEU A 1 469 ? 16.086 -3.631 -23.596 1.00 94.94 469 LEU A C 1
ATOM 3729 O O . LEU A 1 469 ? 14.880 -3.791 -23.805 1.00 94.94 469 LEU A O 1
ATOM 3733 N N . SER A 1 470 ? 16.757 -4.373 -22.722 1.00 95.81 470 SER A N 1
ATOM 3734 C CA . SER A 1 470 ? 16.042 -5.233 -21.774 1.00 95.81 470 SER A CA 1
ATOM 3735 C C . SER A 1 470 ? 15.246 -4.383 -20.768 1.00 95.81 470 SER A C 1
ATOM 3737 O O . SER A 1 470 ? 15.567 -3.211 -20.537 1.00 95.81 470 SER A O 1
ATOM 3739 N N . ILE A 1 471 ? 14.207 -4.949 -20.139 1.00 96.12 471 ILE A N 1
ATOM 3740 C CA . ILE A 1 471 ? 13.475 -4.240 -19.071 1.00 96.12 471 ILE A CA 1
ATOM 3741 C C . ILE A 1 471 ? 14.414 -3.801 -17.930 1.00 96.12 471 ILE A C 1
ATOM 3743 O O . ILE A 1 471 ? 14.349 -2.625 -17.565 1.00 96.12 471 ILE A O 1
ATOM 3747 N N . PRO A 1 472 ? 15.331 -4.646 -17.406 1.00 94.00 472 PRO A N 1
ATOM 3748 C CA . PRO A 1 472 ? 16.292 -4.211 -16.391 1.00 94.00 472 PRO A CA 1
ATOM 3749 C C . PRO A 1 472 ? 17.167 -3.031 -16.836 1.00 94.00 472 PRO A C 1
ATOM 3751 O O . PRO A 1 472 ? 17.394 -2.095 -16.067 1.00 94.00 472 PRO A O 1
ATOM 3754 N N . GLU A 1 473 ? 17.624 -3.013 -18.091 1.00 92.81 473 GLU A N 1
ATOM 3755 C CA . GLU A 1 473 ? 18.398 -1.889 -18.625 1.00 92.81 473 GLU A CA 1
ATOM 3756 C C . GLU A 1 473 ? 17.564 -0.609 -18.702 1.00 92.81 473 GLU A C 1
ATOM 3758 O O . GLU A 1 473 ? 18.030 0.446 -18.265 1.00 92.81 473 GLU A O 1
ATOM 3763 N N . ALA A 1 474 ? 16.330 -0.689 -19.202 1.00 93.06 474 ALA A N 1
ATOM 3764 C CA . ALA A 1 474 ? 15.418 0.450 -19.279 1.00 93.06 474 ALA A CA 1
ATOM 3765 C C . ALA A 1 474 ? 15.058 1.005 -17.890 1.00 93.06 474 ALA A C 1
ATOM 3767 O O . ALA A 1 474 ? 15.020 2.225 -17.707 1.00 93.06 474 ALA A O 1
ATOM 3768 N N . VAL A 1 475 ? 14.882 0.131 -16.893 1.00 92.31 475 VAL A N 1
ATOM 3769 C CA . VAL A 1 475 ? 14.747 0.512 -15.478 1.00 92.31 475 VAL A CA 1
ATOM 3770 C C . VAL A 1 475 ? 16.009 1.224 -14.994 1.00 92.31 475 VAL A C 1
ATOM 3772 O O . VAL A 1 475 ? 15.914 2.306 -14.423 1.00 92.31 475 VAL A O 1
ATOM 3775 N N . SER A 1 476 ? 17.198 0.683 -15.278 1.00 88.62 476 SER A N 1
ATOM 3776 C CA . SER A 1 476 ? 18.475 1.269 -14.839 1.00 88.62 476 SER A CA 1
ATOM 3777 C C . SER A 1 476 ? 18.779 2.639 -15.461 1.00 88.62 476 SER A C 1
ATOM 3779 O O . SER A 1 476 ? 19.464 3.462 -14.852 1.00 88.62 476 SER A O 1
ATOM 3781 N N . ARG A 1 477 ? 18.265 2.896 -16.672 1.00 87.50 477 ARG A N 1
ATOM 3782 C CA . ARG A 1 477 ? 18.305 4.205 -17.347 1.00 87.50 477 ARG A CA 1
ATOM 3783 C C . ARG A 1 477 ? 17.160 5.127 -16.909 1.00 87.50 477 ARG A C 1
ATOM 3785 O O . ARG A 1 477 ? 17.122 6.293 -17.297 1.00 87.50 477 ARG A O 1
ATOM 3792 N N . GLY A 1 478 ? 16.235 4.610 -16.102 1.00 87.19 478 GLY A N 1
ATOM 3793 C CA . GLY A 1 478 ? 15.097 5.332 -15.555 1.00 87.19 478 GLY A CA 1
ATOM 3794 C C . GLY A 1 478 ? 14.041 5.714 -16.598 1.00 87.19 478 GLY A C 1
ATOM 3795 O O . GLY A 1 478 ? 13.388 6.750 -16.456 1.00 87.19 478 GLY A O 1
ATOM 3796 N N . TYR A 1 479 ? 13.896 4.901 -17.649 1.00 92.69 479 TYR A N 1
ATOM 3797 C CA . TYR A 1 479 ? 12.780 4.969 -18.605 1.00 92.69 479 TYR A CA 1
ATOM 3798 C C . TYR A 1 479 ? 11.536 4.245 -18.087 1.00 92.69 479 TYR A C 1
ATOM 3800 O O . TYR A 1 479 ? 10.428 4.516 -18.536 1.00 92.69 479 TYR A O 1
ATOM 3808 N N . ILE A 1 480 ? 11.719 3.333 -17.134 1.00 94.38 480 ILE A N 1
ATOM 3809 C CA . ILE A 1 480 ? 10.641 2.633 -16.444 1.00 94.38 480 ILE A CA 1
ATOM 3810 C C . ILE A 1 480 ? 10.774 2.947 -14.956 1.00 94.38 480 ILE A C 1
ATOM 3812 O O . ILE A 1 480 ? 11.842 2.767 -14.365 1.00 94.38 480 ILE A O 1
ATOM 3816 N N . ILE A 1 481 ? 9.691 3.439 -14.369 1.00 91.38 481 ILE A N 1
ATOM 3817 C CA . ILE A 1 481 ? 9.599 3.815 -12.958 1.00 91.38 481 ILE A CA 1
ATOM 3818 C C . ILE A 1 481 ? 8.611 2.899 -12.234 1.00 91.38 481 ILE A C 1
ATOM 3820 O O . ILE A 1 481 ? 7.862 2.155 -12.860 1.00 91.38 481 ILE A O 1
ATOM 3824 N N . SER A 1 482 ? 8.605 2.949 -10.909 1.00 89.56 482 SER A N 1
ATOM 3825 C CA . SER A 1 482 ? 7.521 2.387 -10.098 1.00 89.56 482 SER A CA 1
ATOM 3826 C C . SER A 1 482 ? 6.751 3.537 -9.472 1.00 89.56 482 SER A C 1
ATOM 3828 O O . SER A 1 482 ? 7.370 4.540 -9.125 1.00 89.56 482 SER A O 1
ATOM 3830 N N . VAL A 1 483 ? 5.434 3.408 -9.318 1.00 86.44 483 VAL A N 1
ATOM 3831 C CA . VAL A 1 483 ? 4.605 4.361 -8.571 1.00 86.44 483 VAL A CA 1
ATOM 3832 C C . VAL A 1 483 ? 3.854 3.589 -7.499 1.00 86.44 483 VAL A C 1
ATOM 3834 O O . VAL A 1 483 ? 3.007 2.756 -7.807 1.00 86.44 483 VAL A O 1
ATOM 3837 N N . VAL A 1 484 ? 4.161 3.872 -6.235 1.00 82.12 484 VAL A N 1
ATOM 3838 C CA . VAL A 1 484 ? 3.586 3.164 -5.087 1.00 82.12 484 VAL A CA 1
ATOM 3839 C C . VAL A 1 484 ? 2.887 4.156 -4.176 1.00 82.12 484 VAL A C 1
ATOM 3841 O O . VAL A 1 484 ? 3.451 5.188 -3.818 1.00 82.12 484 VAL A O 1
ATOM 3844 N N . ARG A 1 485 ? 1.666 3.823 -3.754 1.00 81.19 485 ARG A N 1
ATOM 3845 C CA . ARG A 1 485 ? 0.957 4.576 -2.718 1.00 81.19 485 ARG A CA 1
ATOM 3846 C C . ARG A 1 485 ? 1.569 4.272 -1.347 1.00 81.19 485 ARG A C 1
ATOM 3848 O O . ARG A 1 485 ? 1.593 3.111 -0.939 1.00 81.19 485 ARG A O 1
ATOM 3855 N N . LYS A 1 486 ? 2.064 5.290 -0.644 1.00 84.44 486 LYS A N 1
ATOM 3856 C CA . LYS A 1 486 ? 2.676 5.174 0.690 1.00 84.44 486 LYS A CA 1
ATOM 3857 C C . LYS A 1 486 ? 2.211 6.301 1.614 1.00 84.44 486 LYS A C 1
ATOM 3859 O O . LYS A 1 486 ? 1.879 7.392 1.158 1.00 84.44 486 LYS A O 1
ATOM 3864 N N . SER A 1 487 ? 2.229 6.040 2.918 1.00 89.12 487 SER A N 1
ATOM 3865 C CA . SER A 1 487 ? 2.177 7.103 3.925 1.00 89.12 487 SER A CA 1
ATOM 3866 C C . SER A 1 487 ? 3.480 7.897 3.897 1.00 89.12 487 SER A C 1
ATOM 3868 O O . SER A 1 487 ? 4.536 7.297 3.707 1.00 89.12 487 SER A O 1
ATOM 3870 N N . ILE A 1 488 ? 3.437 9.210 4.147 1.00 92.06 488 ILE A N 1
ATOM 3871 C CA . ILE A 1 488 ? 4.630 10.061 4.275 1.00 92.06 488 ILE A CA 1
ATOM 3872 C C . ILE A 1 488 ? 5.637 9.497 5.289 1.00 92.06 488 ILE A C 1
ATOM 3874 O O . ILE A 1 488 ? 6.847 9.604 5.098 1.00 92.06 488 ILE A O 1
ATOM 3878 N N . PHE A 1 489 ? 5.154 8.818 6.333 1.00 94.00 4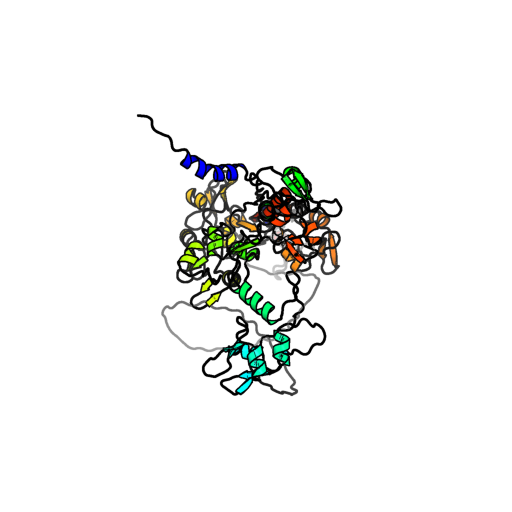89 PHE A N 1
ATOM 3879 C CA . PHE A 1 489 ? 6.002 8.190 7.348 1.00 94.00 489 PHE A CA 1
ATOM 3880 C C . PHE A 1 489 ? 6.729 6.929 6.848 1.00 94.00 489 PHE A C 1
ATOM 3882 O O . PHE A 1 489 ? 7.709 6.501 7.462 1.00 94.00 489 PHE A O 1
ATOM 3889 N N . ASP A 1 490 ? 6.290 6.369 5.719 1.00 92.12 490 ASP A N 1
ATOM 3890 C CA . ASP A 1 490 ? 6.865 5.201 5.044 1.00 92.12 490 ASP A CA 1
ATOM 3891 C C . ASP A 1 490 ? 7.660 5.573 3.776 1.00 92.12 490 ASP A C 1
ATOM 3893 O O . ASP A 1 490 ? 8.123 4.695 3.043 1.00 92.12 490 ASP A O 1
ATOM 3897 N N . VAL A 1 491 ? 7.845 6.872 3.519 1.00 90.69 491 VAL A N 1
ATOM 3898 C CA . VAL A 1 491 ? 8.673 7.392 2.425 1.00 90.69 491 VAL A CA 1
ATOM 3899 C C . VAL A 1 491 ? 10.133 7.489 2.862 1.00 90.69 491 VAL A C 1
ATOM 3901 O O . VAL A 1 491 ? 10.442 8.056 3.909 1.00 90.69 491 VAL A O 1
ATOM 3904 N N . ASP A 1 492 ? 11.042 6.952 2.047 1.00 91.19 492 ASP A N 1
ATOM 3905 C CA . ASP A 1 492 ? 12.468 6.868 2.369 1.00 91.19 492 ASP A CA 1
ATOM 3906 C C . ASP A 1 492 ? 13.168 8.231 2.293 1.00 91.19 492 ASP A C 1
ATOM 3908 O O . ASP A 1 492 ? 13.480 8.742 1.212 1.00 91.19 492 ASP A O 1
ATOM 3912 N N . GLY A 1 493 ? 13.451 8.814 3.456 1.00 92.75 493 GLY A N 1
ATOM 3913 C CA . GLY A 1 493 ? 13.971 10.177 3.563 1.00 92.75 493 GLY A CA 1
ATOM 3914 C C . GLY A 1 493 ? 15.093 10.371 4.571 1.00 92.75 493 GLY A C 1
ATOM 3915 O O . GLY A 1 493 ? 15.666 11.452 4.590 1.00 92.75 493 GLY A O 1
ATOM 3916 N N . PHE A 1 494 ? 15.436 9.365 5.378 1.00 94.69 494 PHE A N 1
ATOM 3917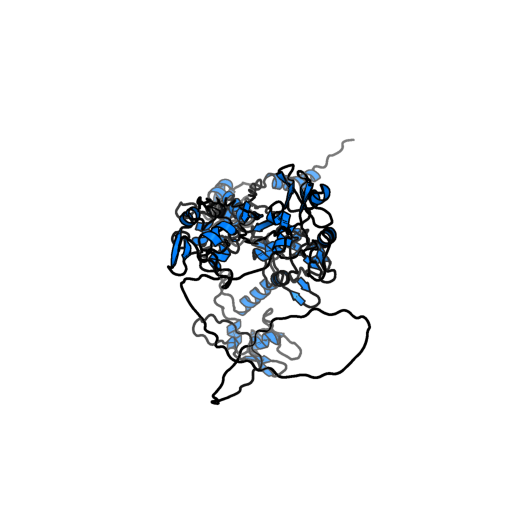 C CA . PHE A 1 494 ? 16.359 9.508 6.507 1.00 94.69 494 PHE A CA 1
ATOM 3918 C C . PHE A 1 494 ? 17.543 8.555 6.369 1.00 94.69 494 PHE A C 1
ATOM 3920 O O . PHE A 1 494 ? 17.357 7.342 6.341 1.00 94.69 494 PHE A O 1
ATOM 3927 N N . GLN A 1 495 ? 18.761 9.084 6.298 1.00 95.12 495 GLN A N 1
ATOM 3928 C CA . GLN A 1 495 ? 19.974 8.290 6.162 1.00 95.12 495 GLN A CA 1
ATOM 3929 C C . GLN A 1 495 ? 20.390 7.704 7.519 1.00 95.12 495 GLN A C 1
ATOM 3931 O O . GLN A 1 495 ? 20.584 8.451 8.484 1.00 95.12 495 GLN A O 1
ATOM 3936 N N . PRO A 1 496 ? 20.564 6.379 7.627 1.00 93.56 496 PRO A N 1
ATOM 3937 C CA . PRO A 1 496 ? 21.066 5.759 8.845 1.00 93.56 496 PRO A CA 1
ATOM 3938 C C . PRO A 1 496 ? 22.504 6.186 9.224 1.00 93.56 496 PRO A C 1
ATOM 3940 O O . PRO A 1 496 ? 23.288 6.597 8.364 1.00 93.56 496 PRO A O 1
ATOM 3943 N N . PRO A 1 497 ? 22.922 5.994 10.495 1.00 92.50 497 PRO A N 1
ATOM 3944 C CA . PRO A 1 497 ? 24.284 6.303 10.954 1.00 92.50 497 PRO A CA 1
ATOM 3945 C C . PRO A 1 497 ? 25.405 5.524 10.250 1.00 92.50 497 PRO A C 1
ATOM 3947 O O . PRO A 1 497 ? 26.567 5.912 10.324 1.00 92.50 497 PRO A O 1
ATOM 3950 N N . ASP A 1 498 ? 25.081 4.378 9.651 1.00 91.31 498 ASP A N 1
ATOM 3951 C CA . ASP A 1 498 ? 26.023 3.544 8.893 1.00 91.31 498 ASP A CA 1
ATOM 3952 C C . ASP A 1 498 ? 26.186 4.010 7.437 1.00 91.31 498 ASP A C 1
ATOM 3954 O O . ASP A 1 498 ? 26.921 3.380 6.682 1.00 91.31 498 ASP A O 1
ATOM 3958 N N . LYS A 1 499 ? 25.542 5.129 7.067 1.00 89.12 499 LYS A N 1
ATOM 3959 C CA . LYS A 1 499 ? 25.570 5.726 5.727 1.00 89.12 499 LYS A CA 1
ATOM 3960 C C . LYS A 1 499 ? 25.043 4.798 4.625 1.00 89.12 499 LYS A C 1
ATOM 3962 O O . LYS A 1 499 ? 25.333 5.029 3.456 1.00 89.12 499 LYS A O 1
ATOM 3967 N N . SER A 1 500 ? 24.234 3.800 4.992 1.00 89.81 500 SER A N 1
ATOM 3968 C CA . SER A 1 500 ? 23.409 3.048 4.042 1.00 89.81 500 SER A CA 1
ATOM 3969 C C . SER A 1 500 ? 22.321 3.929 3.412 1.00 89.81 500 SER A C 1
ATOM 3971 O O . SER A 1 500 ? 22.179 5.107 3.761 1.00 89.81 500 SER A O 1
ATOM 3973 N N . ASP A 1 501 ? 21.572 3.361 2.466 1.00 88.56 501 ASP A N 1
ATOM 3974 C CA . ASP A 1 501 ? 20.480 4.045 1.774 1.00 88.56 501 ASP A CA 1
ATOM 3975 C C . ASP A 1 501 ? 19.465 4.658 2.748 1.00 88.56 501 ASP A C 1
ATOM 3977 O O . ASP A 1 501 ? 19.226 4.146 3.850 1.00 88.56 501 ASP A O 1
ATOM 3981 N N . HIS A 1 502 ? 18.850 5.772 2.335 1.00 91.38 502 HIS A N 1
ATOM 3982 C CA . HIS A 1 502 ? 17.785 6.405 3.111 1.00 91.38 502 HIS A CA 1
ATOM 3983 C C . HIS A 1 502 ? 16.662 5.406 3.393 1.00 91.38 502 HIS A C 1
ATOM 3985 O O . HIS A 1 502 ? 16.247 4.648 2.522 1.00 91.38 502 HIS A O 1
ATOM 3991 N N . ILE A 1 503 ? 16.143 5.461 4.614 1.00 93.69 503 ILE A N 1
ATOM 3992 C CA . ILE A 1 503 ? 15.004 4.676 5.079 1.00 93.69 503 ILE A CA 1
ATOM 3993 C C . ILE A 1 503 ? 13.865 5.602 5.501 1.00 93.69 503 ILE A C 1
ATOM 3995 O O . ILE A 1 503 ? 14.046 6.813 5.683 1.00 93.69 503 ILE A O 1
ATOM 3999 N N . SER A 1 504 ? 12.676 5.034 5.662 1.00 95.06 504 SER A N 1
ATOM 4000 C CA . SER A 1 504 ? 11.502 5.781 6.096 1.00 95.06 504 SER A CA 1
ATOM 4001 C C . SER A 1 504 ? 11.573 6.277 7.540 1.00 95.06 504 SER A C 1
ATOM 4003 O O . SER A 1 504 ? 12.349 5.771 8.357 1.00 95.06 504 SER A O 1
ATOM 4005 N N . PHE A 1 505 ? 10.718 7.249 7.879 1.00 95.38 505 PHE A N 1
ATOM 4006 C CA . PHE A 1 505 ? 10.570 7.738 9.252 1.00 95.38 505 PHE A CA 1
ATOM 4007 C C . PHE A 1 505 ? 10.228 6.592 10.213 1.00 95.38 505 PHE A C 1
ATOM 4009 O O . PHE A 1 505 ? 10.887 6.424 11.240 1.00 95.38 505 PHE A O 1
ATOM 4016 N N . ASN A 1 506 ? 9.250 5.752 9.859 1.00 94.81 506 ASN A N 1
ATOM 4017 C CA . ASN A 1 506 ? 8.838 4.609 10.674 1.00 94.81 506 ASN A CA 1
ATOM 4018 C C . ASN A 1 506 ? 9.969 3.585 10.852 1.00 94.81 506 ASN A C 1
ATOM 4020 O O . ASN A 1 506 ? 10.180 3.089 11.964 1.00 94.81 506 ASN A O 1
ATOM 4024 N N . ALA A 1 507 ? 10.741 3.305 9.797 1.00 94.50 507 ALA A N 1
ATOM 4025 C CA . ALA A 1 507 ? 11.885 2.400 9.868 1.00 94.50 507 ALA A CA 1
ATOM 4026 C C . ALA A 1 507 ? 13.021 2.968 10.737 1.00 94.50 507 ALA A C 1
ATOM 4028 O O . ALA A 1 507 ? 13.596 2.248 11.558 1.00 94.50 507 ALA A O 1
ATOM 4029 N N . ALA A 1 508 ? 13.330 4.258 10.593 1.00 94.81 508 ALA A N 1
ATOM 4030 C CA . ALA A 1 508 ? 14.336 4.943 11.399 1.00 94.81 508 ALA A CA 1
ATOM 4031 C C . ALA A 1 508 ? 13.924 5.015 12.877 1.00 94.81 508 ALA A C 1
ATOM 4033 O O . ALA A 1 508 ? 14.746 4.753 13.757 1.00 94.81 508 ALA A O 1
ATOM 4034 N N . ASN A 1 509 ? 12.649 5.292 13.156 1.00 94.06 509 ASN A N 1
ATOM 4035 C CA . ASN A 1 509 ? 12.097 5.299 14.506 1.00 94.06 509 ASN A CA 1
ATOM 4036 C C . ASN A 1 509 ? 12.170 3.904 15.152 1.00 94.06 509 ASN A C 1
ATOM 4038 O O . ASN A 1 509 ? 12.670 3.764 16.266 1.00 94.06 509 ASN A O 1
ATOM 4042 N N . ALA A 1 510 ? 11.774 2.849 14.429 1.00 93.94 510 ALA A N 1
ATOM 4043 C CA . ALA A 1 510 ? 11.854 1.468 14.915 1.00 93.94 510 ALA A CA 1
ATOM 4044 C C . ALA A 1 510 ? 13.297 1.009 15.207 1.00 93.94 510 ALA A C 1
ATOM 4046 O O . ALA A 1 510 ? 13.518 0.221 16.124 1.00 93.94 510 ALA A O 1
ATOM 4047 N N . LYS A 1 511 ? 14.284 1.519 14.457 1.00 94.31 511 LYS A N 1
ATOM 4048 C CA . LYS A 1 511 ? 15.720 1.264 14.680 1.00 94.31 511 LYS A CA 1
ATOM 4049 C C . LYS A 1 511 ? 16.355 2.176 15.745 1.00 94.31 511 LYS A C 1
ATOM 4051 O O . LYS A 1 511 ? 17.546 2.035 16.019 1.00 94.31 511 LYS A O 1
ATOM 4056 N N . GLY A 1 512 ? 15.596 3.101 16.340 1.00 92.81 512 GLY A N 1
ATOM 4057 C CA . GLY A 1 512 ? 16.082 4.032 17.364 1.00 92.81 512 GLY A CA 1
ATOM 4058 C C . GLY A 1 512 ? 16.972 5.157 16.826 1.00 92.81 512 GLY A C 1
ATOM 4059 O O . GLY A 1 512 ? 17.773 5.719 17.569 1.00 92.81 512 GLY A O 1
ATOM 4060 N N . TYR A 1 513 ? 16.872 5.477 15.533 1.00 94.88 513 TYR A N 1
ATOM 4061 C CA . TYR A 1 513 ? 17.642 6.560 14.909 1.00 94.88 513 TYR A CA 1
ATOM 4062 C C . TYR A 1 513 ? 16.963 7.923 15.041 1.00 94.88 513 TYR A C 1
ATOM 4064 O O . TYR A 1 513 ? 17.608 8.941 14.811 1.00 94.88 513 TYR A O 1
ATOM 4072 N N . ILE A 1 514 ? 15.690 7.956 15.432 1.00 94.56 514 ILE A N 1
ATOM 4073 C CA . ILE A 1 514 ? 14.938 9.190 15.655 1.00 94.56 514 ILE A CA 1
ATOM 4074 C C . ILE A 1 514 ? 14.812 9.447 17.153 1.00 94.56 514 ILE A C 1
ATOM 4076 O O . ILE A 1 514 ? 14.403 8.579 17.922 1.00 94.56 514 ILE A O 1
ATOM 4080 N N . SER A 1 515 ? 15.146 10.666 17.567 1.00 91.00 515 SER A N 1
ATOM 4081 C CA . SER A 1 515 ? 14.932 11.161 18.922 1.00 91.00 515 SER A CA 1
ATOM 4082 C C . SER A 1 515 ? 13.868 12.251 18.926 1.00 91.00 515 SER A C 1
ATOM 4084 O O . SER A 1 515 ? 13.880 13.122 18.061 1.00 91.00 515 SER A O 1
ATOM 4086 N N . LYS A 1 516 ? 12.995 12.252 19.943 1.00 87.38 516 LYS A N 1
ATOM 4087 C CA . LYS A 1 516 ? 12.005 13.323 20.163 1.00 87.38 516 LYS A CA 1
ATOM 4088 C C . LYS A 1 516 ? 12.624 14.649 20.632 1.00 87.38 516 LYS A C 1
ATOM 4090 O O . LYS A 1 516 ? 11.927 15.652 20.727 1.00 87.38 516 LYS A O 1
ATOM 4095 N N . LYS A 1 517 ? 13.917 14.663 20.980 1.00 81.50 517 LYS A N 1
ATOM 4096 C CA . LYS A 1 517 ? 14.612 15.880 21.427 1.00 81.50 517 LYS A CA 1
ATOM 4097 C C . LYS A 1 517 ? 14.569 16.949 20.330 1.00 81.50 517 LYS A C 1
ATOM 4099 O O . LYS A 1 517 ? 14.684 16.618 19.153 1.00 81.50 517 LYS A O 1
ATOM 4104 N N . ASN A 1 518 ? 14.442 18.215 20.732 1.00 78.25 518 ASN A N 1
ATOM 4105 C CA . ASN A 1 518 ? 14.448 19.382 19.839 1.00 78.25 518 ASN A CA 1
ATOM 4106 C C . ASN A 1 518 ? 13.411 19.303 18.698 1.00 78.25 518 ASN A C 1
ATOM 4108 O O . ASN A 1 518 ? 13.735 19.637 17.564 1.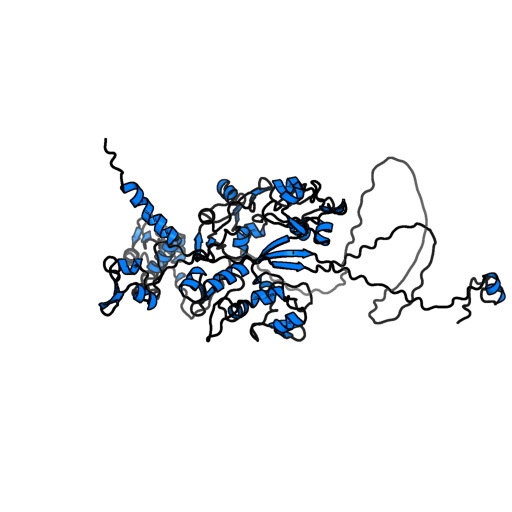00 78.25 518 ASN A O 1
ATOM 4112 N N . ASN A 1 519 ? 12.192 18.825 18.980 1.00 76.62 519 ASN A N 1
ATOM 4113 C CA . ASN A 1 519 ? 11.140 18.590 17.975 1.00 76.62 519 ASN A CA 1
ATOM 4114 C C . ASN A 1 519 ? 11.567 17.649 16.830 1.00 76.62 519 ASN A C 1
ATOM 4116 O O . ASN A 1 519 ? 11.068 17.752 15.712 1.00 76.62 519 ASN A O 1
ATOM 4120 N N . GLY A 1 520 ? 12.483 16.719 17.116 1.00 85.62 520 GLY A N 1
ATOM 4121 C CA . GLY A 1 520 ? 12.979 15.737 16.159 1.00 85.62 520 GLY A CA 1
ATOM 4122 C C . GLY A 1 520 ? 14.459 15.903 15.865 1.00 85.62 520 GLY A C 1
ATOM 4123 O O . GLY A 1 520 ? 14.925 16.948 15.417 1.00 85.62 520 GLY A O 1
ATOM 4124 N N . SER A 1 521 ? 15.228 14.848 16.101 1.00 91.81 521 SER A N 1
ATOM 4125 C CA . SER A 1 521 ? 16.647 14.802 15.753 1.00 91.81 521 SER A CA 1
ATOM 4126 C C . SER A 1 521 ? 17.027 13.415 15.247 1.00 91.81 521 SER A C 1
ATOM 4128 O O . SER A 1 521 ? 16.543 12.404 15.763 1.00 91.81 521 SER A O 1
ATOM 4130 N N . LEU A 1 522 ? 17.910 13.374 14.252 1.00 94.12 522 LEU A N 1
ATOM 4131 C CA . LEU A 1 522 ? 18.441 12.160 13.647 1.00 94.12 522 LEU A CA 1
ATOM 4132 C C . LEU A 1 522 ? 19.776 11.779 14.291 1.00 94.12 522 LEU A C 1
ATOM 4134 O O . LEU A 1 522 ? 20.672 12.609 14.453 1.00 94.12 522 LEU A O 1
ATOM 4138 N N . LEU A 1 523 ? 19.929 10.503 14.625 1.00 93.88 523 LEU A N 1
ATOM 4139 C CA . LEU A 1 523 ? 21.206 9.915 15.002 1.00 93.88 523 LEU A CA 1
ATOM 4140 C C . LEU A 1 523 ? 22.068 9.728 13.756 1.00 93.88 523 LEU A C 1
ATOM 4142 O O . LEU A 1 523 ? 21.703 8.975 12.860 1.00 93.88 523 LEU A O 1
ATOM 4146 N N . VAL A 1 524 ? 23.244 10.353 13.741 1.00 90.94 524 VAL A N 1
ATOM 4147 C CA . VAL A 1 524 ? 24.189 10.261 12.610 1.00 90.94 524 VAL A CA 1
ATOM 4148 C C . VAL A 1 524 ? 25.457 9.489 12.936 1.00 90.94 524 VAL A C 1
ATOM 4150 O O . VAL A 1 524 ? 26.202 9.107 12.041 1.00 90.94 524 VAL A O 1
ATOM 4153 N N . SER A 1 525 ? 25.716 9.215 14.215 1.00 89.62 525 SER A N 1
ATOM 4154 C CA . SER A 1 525 ? 26.857 8.403 14.636 1.00 89.62 525 SER A CA 1
ATOM 4155 C C . SER A 1 525 ? 26.514 7.589 15.874 1.00 89.62 525 SER A C 1
ATOM 4157 O O . SER A 1 525 ? 26.293 8.140 16.951 1.00 89.62 525 SER A O 1
ATOM 4159 N N . LYS A 1 526 ? 26.540 6.256 15.739 1.00 88.06 526 LYS A N 1
ATOM 4160 C CA . LYS A 1 526 ? 26.354 5.329 16.870 1.00 88.06 526 LYS A CA 1
ATOM 4161 C C . LYS A 1 526 ? 27.492 5.420 17.888 1.00 88.06 526 LYS A C 1
ATOM 4163 O O . LYS A 1 526 ? 27.250 5.270 19.076 1.00 88.06 526 LYS A O 1
ATOM 4168 N N . LYS A 1 527 ? 28.723 5.676 17.426 1.00 87.50 527 LYS A N 1
ATOM 4169 C CA . LYS A 1 527 ? 29.920 5.708 18.284 1.00 87.50 527 LYS A CA 1
ATOM 4170 C C . LYS A 1 527 ? 29.947 6.932 19.194 1.00 87.50 527 LYS A C 1
ATOM 4172 O O . LYS A 1 527 ? 30.302 6.812 20.357 1.00 87.50 527 LYS A O 1
ATOM 4177 N N . SER A 1 528 ? 29.590 8.099 18.659 1.00 88.31 528 SER A N 1
ATOM 4178 C CA . SER A 1 528 ? 29.591 9.354 19.421 1.00 88.31 528 SER A CA 1
ATOM 4179 C C . SER A 1 528 ? 28.225 9.719 20.001 1.00 88.31 528 SER A C 1
ATOM 4181 O O . SER A 1 528 ? 28.136 10.673 20.764 1.00 88.31 528 SER A O 1
ATOM 4183 N N . GLY A 1 529 ? 27.155 9.015 19.615 1.00 87.88 529 GLY A N 1
ATOM 4184 C CA . GLY A 1 529 ? 25.787 9.385 19.977 1.00 87.88 529 GLY A CA 1
ATOM 4185 C C . GLY A 1 529 ? 25.352 10.734 19.392 1.00 87.88 529 GLY A C 1
ATOM 4186 O O . GLY A 1 529 ? 24.417 11.342 19.909 1.00 87.88 529 GLY A O 1
ATOM 4187 N N . LYS A 1 530 ? 26.041 11.234 18.351 1.00 91.69 530 LYS A N 1
ATOM 4188 C CA . LYS A 1 530 ? 25.765 12.555 17.773 1.00 91.69 530 LYS A CA 1
ATOM 4189 C C . LYS A 1 530 ? 24.355 12.569 17.180 1.00 91.69 530 LYS A C 1
ATOM 4191 O O . LYS A 1 530 ? 24.063 11.807 16.255 1.00 91.69 530 LYS A O 1
ATOM 4196 N N . LEU A 1 531 ? 23.529 13.468 17.707 1.00 94.12 531 LEU A N 1
ATOM 4197 C CA . LEU A 1 531 ? 22.209 13.811 17.195 1.00 94.12 531 LEU A CA 1
ATOM 4198 C C . LEU A 1 531 ? 22.300 15.145 16.458 1.00 94.12 531 LEU A C 1
ATOM 4200 O O . LEU A 1 531 ? 22.927 16.074 16.969 1.00 94.12 531 LEU A O 1
ATOM 4204 N N . ILE A 1 532 ? 21.662 15.235 15.297 1.00 93.81 532 ILE A N 1
ATOM 4205 C CA . ILE A 1 532 ? 21.479 16.495 14.574 1.00 93.81 532 ILE A CA 1
ATOM 4206 C C . ILE A 1 532 ? 19.983 16.766 14.380 1.00 93.81 532 ILE A C 1
ATOM 4208 O O . ILE A 1 532 ? 19.230 15.817 14.139 1.00 93.81 532 ILE A O 1
ATOM 4212 N N . PRO A 1 533 ? 19.517 18.020 14.484 1.00 94.50 533 PRO A N 1
ATOM 4213 C CA . PRO A 1 533 ? 18.161 18.379 14.081 1.00 94.50 533 PRO A CA 1
ATOM 4214 C C . PRO A 1 533 ? 17.921 18.029 12.609 1.00 94.50 533 PRO A C 1
ATOM 4216 O O . PRO A 1 533 ? 18.847 18.077 11.798 1.00 94.50 533 PRO A O 1
ATOM 4219 N N . PHE A 1 534 ? 16.679 17.724 12.229 1.00 93.31 534 PHE A N 1
ATOM 4220 C CA . PHE A 1 534 ? 16.380 17.394 10.829 1.00 93.31 534 PHE A CA 1
ATOM 4221 C C . PHE A 1 534 ? 16.705 18.530 9.857 1.00 93.31 534 PHE A C 1
ATOM 4223 O O . PHE A 1 534 ? 17.126 18.259 8.740 1.00 93.31 534 PHE A O 1
ATOM 4230 N N . THR A 1 535 ? 16.604 19.787 10.289 1.00 93.00 535 THR A N 1
ATOM 4231 C CA . THR A 1 535 ? 17.012 20.953 9.493 1.00 93.00 535 THR A CA 1
ATOM 4232 C C . THR A 1 535 ? 18.505 20.942 9.151 1.00 93.00 535 THR A C 1
ATOM 4234 O O . THR A 1 535 ? 18.867 21.214 8.009 1.00 93.00 535 THR A O 1
ATOM 4237 N N . GLU A 1 536 ? 19.373 20.577 10.102 1.00 93.81 536 GLU A N 1
ATOM 4238 C CA . GLU A 1 536 ? 20.809 20.371 9.853 1.00 93.81 536 GLU A CA 1
ATOM 4239 C C . GLU A 1 536 ? 21.021 19.145 8.957 1.00 93.81 536 GLU A C 1
ATOM 4241 O O . GLU A 1 536 ? 21.818 19.198 8.023 1.00 93.81 536 GLU A O 1
ATOM 4246 N N . GLY A 1 537 ? 20.254 18.072 9.178 1.00 92.50 537 GLY A N 1
ATOM 4247 C CA . GLY A 1 537 ? 20.280 16.867 8.344 1.00 92.50 537 GLY A CA 1
ATOM 4248 C C . GLY A 1 537 ? 19.910 17.121 6.882 1.00 92.50 537 GLY A C 1
ATOM 4249 O O . GLY A 1 537 ? 20.486 16.501 5.995 1.00 92.50 537 GLY A O 1
ATOM 4250 N N . VAL A 1 538 ? 19.014 18.069 6.598 1.00 93.69 538 VAL A N 1
ATOM 4251 C CA . VAL A 1 538 ? 18.714 18.485 5.217 1.00 93.69 538 VAL A CA 1
ATOM 4252 C C . VAL A 1 538 ? 19.916 19.182 4.579 1.00 93.69 538 VAL A C 1
ATOM 4254 O O . VAL A 1 538 ? 20.240 18.920 3.425 1.00 93.69 538 VAL A O 1
ATOM 4257 N N . GLN A 1 539 ? 20.613 20.039 5.329 1.00 93.06 539 GLN A N 1
ATOM 4258 C CA . GLN A 1 539 ? 21.800 20.747 4.832 1.00 93.06 539 GLN A CA 1
ATOM 4259 C C . GLN A 1 539 ? 22.994 19.811 4.610 1.00 93.06 539 GLN A C 1
ATOM 4261 O O . GLN A 1 539 ? 23.797 20.042 3.710 1.00 93.06 539 GLN A O 1
ATOM 4266 N N . SER A 1 540 ? 23.117 18.771 5.436 1.00 91.56 540 SER A N 1
ATOM 4267 C CA . SER A 1 540 ? 24.223 17.809 5.389 1.00 91.56 540 SER A CA 1
ATOM 4268 C C . SER A 1 540 ? 23.946 16.575 4.509 1.00 91.56 540 SER A C 1
ATOM 4270 O O . SER A 1 540 ? 24.887 15.879 4.124 1.00 91.56 540 SER A O 1
ATOM 4272 N N . GLY A 1 541 ? 22.695 16.380 4.071 1.00 90.81 541 GLY A N 1
ATOM 4273 C CA . GLY A 1 541 ? 22.269 15.340 3.124 1.00 90.81 541 GLY A CA 1
ATOM 4274 C C . GLY A 1 541 ? 21.711 14.067 3.775 1.00 90.81 541 GLY A C 1
ATOM 4275 O O . GLY A 1 541 ? 21.195 13.183 3.084 1.00 90.81 541 GLY A O 1
ATOM 4276 N N . GLU A 1 542 ? 21.756 13.962 5.102 1.00 94.38 542 GLU A N 1
ATOM 4277 C CA . GLU A 1 542 ? 21.173 12.859 5.863 1.00 94.38 542 GLU A CA 1
ATOM 4278 C C . GLU A 1 542 ? 19.642 12.851 5.836 1.00 94.38 542 GLU A C 1
ATOM 4280 O O . GLU A 1 542 ? 19.040 11.809 6.086 1.00 94.38 542 GLU A O 1
ATOM 4285 N N . VAL A 1 543 ? 18.993 13.975 5.534 1.00 94.44 543 VAL A N 1
ATOM 4286 C CA . VAL A 1 543 ? 17.536 14.053 5.383 1.00 94.44 543 VAL A CA 1
ATOM 4287 C C . VAL A 1 543 ? 17.195 14.595 4.000 1.00 94.44 543 VAL A C 1
ATOM 4289 O O . VAL A 1 543 ? 17.695 15.642 3.601 1.00 94.44 543 VAL A O 1
ATOM 4292 N N . LYS A 1 544 ? 16.327 13.902 3.259 1.00 91.38 544 LYS A N 1
ATOM 4293 C CA . LYS A 1 544 ? 15.866 14.387 1.953 1.00 91.38 544 LYS A CA 1
ATOM 4294 C C . LYS A 1 544 ? 14.984 15.631 2.127 1.00 91.38 544 LYS A C 1
ATOM 4296 O O . LYS A 1 544 ? 14.009 15.558 2.887 1.00 91.38 544 LYS A O 1
ATOM 4301 N N . PRO A 1 545 ? 15.282 16.750 1.441 1.00 90.81 545 PRO A N 1
ATOM 4302 C CA . PRO A 1 545 ? 14.544 17.999 1.606 1.00 90.81 545 PRO A CA 1
ATOM 4303 C C . PRO A 1 545 ? 13.060 17.846 1.270 1.00 90.81 545 PRO A C 1
ATOM 4305 O O . PRO A 1 545 ? 12.223 18.384 1.988 1.00 90.81 545 PRO A O 1
ATOM 4308 N N . GLU A 1 546 ? 12.721 17.061 0.246 1.00 89.00 546 GLU A N 1
ATOM 4309 C CA . GLU A 1 546 ? 11.344 16.873 -0.216 1.00 89.00 546 GLU A CA 1
ATOM 4310 C C . GLU A 1 546 ? 10.495 16.138 0.834 1.00 89.00 546 GLU A C 1
ATOM 4312 O O . GLU A 1 546 ? 9.343 16.490 1.079 1.00 89.00 546 GLU A O 1
ATOM 4317 N N . VAL A 1 547 ? 11.079 15.142 1.512 1.00 91.06 547 VAL A N 1
ATOM 4318 C CA . VAL A 1 547 ? 10.405 14.400 2.592 1.00 91.06 547 VAL A CA 1
ATOM 4319 C C . VAL A 1 547 ? 10.241 15.286 3.827 1.00 91.06 547 VAL A C 1
ATOM 4321 O O . VAL A 1 547 ? 9.178 15.297 4.451 1.00 91.06 547 VAL A O 1
ATOM 4324 N N . PHE A 1 548 ? 11.276 16.056 4.175 1.00 93.19 548 PHE A N 1
ATOM 4325 C CA . PHE A 1 548 ? 11.219 16.967 5.315 1.00 93.19 548 PHE A CA 1
ATOM 4326 C C . PHE A 1 548 ? 10.211 18.104 5.111 1.00 93.19 548 PHE A C 1
ATOM 4328 O O . PHE A 1 548 ? 9.490 18.438 6.051 1.00 93.19 548 PHE A O 1
ATOM 4335 N N . GLU A 1 549 ? 10.112 18.662 3.901 1.00 91.44 549 GLU A N 1
ATOM 4336 C CA . GLU A 1 549 ? 9.112 19.679 3.559 1.00 91.44 549 GLU A CA 1
ATOM 4337 C C . GLU A 1 549 ? 7.693 19.158 3.816 1.00 91.44 549 GLU A C 1
ATOM 4339 O O . GLU A 1 549 ? 6.908 19.820 4.491 1.00 91.44 549 GLU A O 1
ATOM 4344 N N . MET A 1 550 ? 7.376 17.947 3.344 1.00 90.44 550 MET A N 1
ATOM 4345 C CA . MET A 1 550 ? 6.058 17.331 3.529 1.00 90.44 550 MET A CA 1
ATOM 4346 C C . MET A 1 550 ? 5.725 17.059 4.998 1.00 90.44 550 MET A C 1
ATOM 4348 O O . MET A 1 550 ? 4.613 17.348 5.439 1.00 90.44 550 MET A O 1
ATOM 4352 N N . LEU A 1 551 ? 6.689 16.551 5.768 1.00 92.81 551 LEU A N 1
ATOM 4353 C CA . LEU A 1 551 ? 6.542 16.335 7.211 1.00 92.81 551 LEU A CA 1
ATOM 4354 C C . LEU A 1 551 ? 6.435 17.649 8.003 1.00 92.81 551 LEU A C 1
ATOM 4356 O O . LEU A 1 551 ? 5.895 17.663 9.107 1.00 92.81 551 LEU A O 1
ATOM 4360 N N . SER A 1 552 ? 6.915 18.758 7.442 1.00 93.38 552 SER A N 1
ATOM 4361 C CA . SER A 1 552 ? 6.865 20.086 8.063 1.00 93.38 552 SER A CA 1
ATOM 4362 C C . SER A 1 552 ? 5.627 20.894 7.664 1.00 93.38 552 SER A C 1
ATOM 4364 O O . SER A 1 552 ? 5.517 22.062 8.043 1.00 93.38 552 SER A O 1
ATOM 4366 N N . ARG A 1 553 ? 4.673 20.304 6.928 1.00 91.50 553 ARG A N 1
ATOM 4367 C CA . ARG A 1 553 ? 3.436 20.996 6.545 1.00 91.50 553 ARG A CA 1
ATOM 4368 C C . ARG A 1 553 ? 2.509 21.200 7.748 1.00 91.50 553 ARG A C 1
ATOM 4370 O O . ARG A 1 553 ? 2.305 20.249 8.507 1.00 91.50 553 ARG A O 1
ATOM 4377 N N . PRO A 1 554 ? 1.939 22.405 7.922 1.00 92.12 554 PRO A N 1
ATOM 4378 C CA . PRO A 1 554 ? 0.924 22.657 8.937 1.00 92.12 554 PRO A CA 1
ATOM 4379 C C . PRO A 1 554 ? -0.341 21.846 8.638 1.00 92.12 554 PRO A C 1
ATOM 4381 O O . PRO A 1 554 ? -0.685 21.624 7.474 1.00 92.12 554 PRO A O 1
ATOM 4384 N N . ILE A 1 555 ? -1.009 21.382 9.693 1.00 91.00 555 ILE A N 1
ATOM 4385 C CA . ILE A 1 555 ? -2.213 20.545 9.584 1.00 91.00 555 ILE A CA 1
ATOM 4386 C C . ILE A 1 555 ? -3.387 21.067 10.408 1.00 91.00 555 ILE A C 1
ATOM 4388 O O . ILE A 1 555 ? -4.329 20.325 10.635 1.00 91.00 555 ILE A O 1
ATOM 4392 N N . GLY A 1 556 ? -3.372 22.315 10.870 1.00 86.75 556 GLY A N 1
ATOM 4393 C CA . GLY A 1 556 ? -4.518 22.908 11.558 1.00 86.75 556 GLY A CA 1
ATOM 4394 C C . GLY A 1 556 ? -4.762 22.426 12.986 1.00 86.75 556 GLY A C 1
ATOM 4395 O O . GLY A 1 556 ? -5.790 22.778 13.556 1.00 86.75 556 GLY A O 1
ATOM 4396 N N . ILE A 1 557 ? -3.855 21.639 13.572 1.00 90.44 557 ILE A N 1
ATOM 4397 C CA . ILE A 1 557 ? -3.874 21.328 15.009 1.00 90.44 557 ILE A CA 1
ATOM 4398 C C . ILE A 1 557 ? -3.188 22.482 15.734 1.00 90.44 557 ILE A C 1
ATOM 4400 O O . ILE A 1 557 ? -2.036 22.789 15.432 1.00 90.44 557 ILE A O 1
ATOM 4404 N N . VAL A 1 558 ? -3.870 23.126 16.681 1.00 88.12 558 VAL A N 1
ATOM 4405 C CA . VAL A 1 558 ? -3.331 24.285 17.407 1.00 88.12 558 VAL A CA 1
ATOM 4406 C C . VAL A 1 558 ? -3.086 23.930 18.868 1.00 88.12 558 VAL A C 1
ATOM 4408 O O . VAL A 1 558 ? -4.004 23.556 19.590 1.00 88.12 558 VAL A O 1
ATOM 4411 N N . GLU A 1 559 ? -1.852 24.122 19.324 1.00 86.69 559 GLU A N 1
ATOM 4412 C CA . GLU A 1 559 ? -1.454 23.976 20.722 1.00 86.69 559 GLU A CA 1
ATOM 4413 C C . GLU A 1 559 ? -0.760 25.265 21.178 1.00 86.69 559 GLU A C 1
ATOM 4415 O O . GLU A 1 559 ? 0.124 25.781 20.496 1.00 86.69 559 GLU A O 1
ATOM 4420 N N . ASN A 1 560 ? -1.158 25.827 22.324 1.00 86.62 560 ASN A N 1
ATOM 4421 C CA . ASN A 1 560 ? -0.580 27.071 22.860 1.00 86.62 560 ASN A CA 1
ATOM 4422 C C . ASN A 1 560 ? -0.555 28.240 21.848 1.00 86.62 560 ASN A C 1
ATOM 4424 O O . ASN A 1 560 ? 0.420 28.985 21.778 1.00 86.62 560 ASN A O 1
ATOM 4428 N N . GLN A 1 561 ? -1.627 28.399 21.060 1.00 86.31 561 GLN A N 1
ATOM 4429 C CA . GLN A 1 561 ? -1.759 29.395 19.976 1.00 86.31 561 GLN A CA 1
ATOM 4430 C C . GLN A 1 561 ? -0.789 29.209 18.796 1.00 86.31 561 GLN A C 1
ATOM 4432 O O . GLN A 1 561 ? -0.730 30.064 17.912 1.00 86.31 561 GLN A O 1
ATOM 4437 N N . LYS A 1 562 ? -0.048 28.099 18.748 1.00 89.81 562 LYS A N 1
ATOM 4438 C CA . LYS A 1 562 ? 0.814 27.740 17.626 1.00 89.81 562 LYS A CA 1
ATOM 4439 C C . LYS A 1 562 ? 0.188 26.585 16.856 1.00 89.81 562 LYS A C 1
ATOM 4441 O O . LYS A 1 562 ? -0.172 25.562 17.433 1.00 89.81 562 LYS A O 1
ATOM 4446 N N . GLU A 1 563 ? 0.085 26.745 15.546 1.00 92.56 563 GLU A N 1
ATOM 4447 C CA . GLU A 1 563 ? -0.272 25.643 14.661 1.00 92.56 563 GLU A CA 1
ATOM 4448 C C . GLU A 1 563 ? 0.901 24.663 14.545 1.00 92.56 563 GLU A C 1
ATOM 4450 O O . GLU A 1 563 ? 2.041 25.057 14.278 1.00 92.56 563 GLU A O 1
ATOM 4455 N N . LEU A 1 564 ? 0.612 23.386 14.769 1.00 93.19 564 LEU A N 1
ATOM 4456 C CA . LEU A 1 564 ? 1.564 22.297 14.654 1.00 93.19 564 LEU A CA 1
ATOM 4457 C C . LEU A 1 564 ? 1.634 21.806 13.207 1.00 93.19 564 LEU A C 1
ATOM 4459 O O . LEU A 1 564 ? 0.629 21.712 12.493 1.00 93.19 564 LEU A O 1
ATOM 4463 N N . ASN A 1 565 ? 2.840 21.431 12.790 1.00 93.56 565 ASN A N 1
ATOM 4464 C CA . ASN A 1 565 ? 3.026 20.631 11.584 1.00 93.56 565 ASN A CA 1
ATOM 4465 C C . ASN A 1 565 ? 2.866 19.128 11.863 1.00 93.56 565 ASN A C 1
ATOM 4467 O O . ASN A 1 565 ? 2.799 18.704 13.017 1.00 93.56 565 ASN A O 1
ATOM 4471 N N . VAL A 1 566 ? 2.811 18.317 10.802 1.00 94.25 566 VAL A N 1
ATOM 4472 C CA . VAL A 1 566 ? 2.648 16.851 10.891 1.00 94.25 566 VAL A CA 1
ATOM 4473 C C . VAL A 1 566 ? 3.662 16.220 11.843 1.00 94.25 566 VAL A C 1
ATOM 4475 O O . VAL A 1 566 ? 3.310 15.390 12.679 1.00 94.25 566 VAL A O 1
ATOM 4478 N N . LEU A 1 567 ? 4.930 16.605 11.722 1.00 93.00 567 LEU A N 1
ATOM 4479 C CA . LEU A 1 567 ? 6.012 16.038 12.510 1.00 93.00 567 LEU A CA 1
ATOM 4480 C C . LEU A 1 567 ? 5.940 16.450 13.989 1.00 93.00 567 LEU A C 1
ATOM 4482 O O . LEU A 1 567 ? 6.132 15.615 14.873 1.00 93.00 567 LEU A O 1
ATOM 4486 N N . GLU A 1 568 ? 5.635 17.717 14.268 1.00 93.06 568 GLU A N 1
ATOM 4487 C CA . GLU A 1 568 ? 5.398 18.222 15.622 1.00 93.06 568 GLU A CA 1
ATOM 4488 C C . GLU A 1 568 ? 4.213 17.490 16.263 1.00 93.06 568 GLU A C 1
ATOM 4490 O O . GLU A 1 568 ? 4.344 16.980 17.375 1.00 93.06 568 GLU A O 1
ATOM 4495 N N . ALA A 1 569 ? 3.106 17.320 15.535 1.00 93.38 569 ALA A N 1
ATOM 4496 C CA . ALA A 1 569 ? 1.949 16.562 16.003 1.00 93.38 569 ALA A CA 1
ATOM 4497 C C . ALA A 1 569 ? 2.298 15.098 16.339 1.00 93.38 569 ALA A C 1
ATOM 4499 O O . ALA A 1 569 ? 1.833 14.573 17.351 1.00 93.38 569 ALA A O 1
ATOM 4500 N N . VAL A 1 570 ? 3.181 14.451 15.567 1.00 94.44 570 VAL A N 1
ATOM 4501 C CA . VAL A 1 570 ? 3.707 13.112 15.893 1.00 94.44 570 VAL A CA 1
ATOM 4502 C C . VAL A 1 570 ? 4.542 13.121 17.175 1.00 94.44 570 VAL A C 1
ATOM 4504 O O . VAL A 1 570 ? 4.388 12.243 18.029 1.00 94.44 570 VAL A O 1
ATOM 4507 N N . PHE A 1 571 ? 5.438 14.094 17.353 1.00 92.06 571 PHE A N 1
ATOM 4508 C CA . PHE A 1 571 ? 6.291 14.136 18.545 1.00 92.06 571 PHE A CA 1
ATOM 4509 C C . PHE A 1 571 ? 5.524 14.463 19.825 1.00 92.06 571 PHE A C 1
ATOM 4511 O O . PHE A 1 571 ? 5.838 13.875 20.868 1.00 92.06 571 PHE A O 1
ATOM 4518 N N . HIS A 1 572 ? 4.508 15.319 19.721 1.00 90.44 572 HIS A N 1
ATOM 4519 C CA . HIS A 1 572 ? 3.578 15.654 20.799 1.00 90.44 572 HIS A CA 1
ATOM 4520 C C . HIS A 1 572 ? 2.577 14.520 21.084 1.00 90.44 572 HIS A C 1
ATOM 4522 O O . HIS A 1 572 ? 1.986 14.484 22.157 1.00 90.44 572 HIS A O 1
ATOM 4528 N N . GLY A 1 573 ? 2.451 13.545 20.177 1.00 90.31 573 GLY A N 1
ATOM 4529 C CA . GLY A 1 573 ? 1.630 12.346 20.360 1.00 90.31 573 GLY A CA 1
ATOM 4530 C C . GLY A 1 573 ? 0.201 12.466 19.836 1.00 90.31 573 GLY A C 1
ATOM 4531 O O . GLY A 1 573 ? -0.561 11.524 20.002 1.00 90.31 573 GLY A O 1
ATOM 4532 N N . TYR A 1 574 ? -0.147 13.573 19.177 1.00 91.56 574 TYR A N 1
ATOM 4533 C CA . TYR A 1 574 ? -1.452 13.764 18.542 1.00 91.56 574 TYR A CA 1
ATOM 4534 C C . TYR A 1 574 ? -1.655 12.870 17.319 1.00 91.56 574 TYR A C 1
ATOM 4536 O O . TYR A 1 574 ? -2.797 12.628 16.953 1.00 91.56 574 TYR A O 1
ATOM 4544 N N . ILE A 1 575 ? -0.582 12.393 16.676 1.00 93.06 575 ILE A N 1
ATOM 4545 C CA . ILE A 1 575 ? -0.644 11.482 15.523 1.00 93.06 575 ILE A CA 1
ATOM 4546 C C . ILE A 1 575 ? 0.206 10.245 15.795 1.00 93.06 575 ILE A C 1
ATOM 4548 O O . ILE A 1 575 ? 1.384 10.354 16.141 1.00 93.06 575 ILE A O 1
ATOM 4552 N N . ASP A 1 576 ? -0.361 9.066 15.549 1.00 91.25 576 ASP A N 1
ATOM 4553 C CA . ASP A 1 576 ? 0.424 7.840 15.425 1.00 91.25 576 ASP A CA 1
ATOM 4554 C C . ASP A 1 576 ? 1.010 7.737 14.006 1.00 91.25 576 ASP A C 1
ATOM 4556 O O . ASP A 1 576 ? 0.257 7.555 13.050 1.00 91.25 576 ASP A O 1
ATOM 4560 N N . PRO A 1 577 ? 2.341 7.795 13.820 1.00 92.00 577 PRO A N 1
ATOM 4561 C CA . PRO A 1 577 ? 2.952 7.736 12.493 1.00 92.00 577 PRO A CA 1
ATOM 4562 C C . PRO A 1 577 ? 2.802 6.368 11.806 1.00 92.00 577 PRO A C 1
ATOM 4564 O O . PRO A 1 577 ? 3.009 6.267 10.595 1.00 92.00 577 PRO A O 1
ATOM 4567 N N . LYS A 1 578 ? 2.446 5.303 12.541 1.00 88.56 578 LYS A N 1
ATOM 4568 C CA . LYS A 1 578 ? 2.212 3.974 11.953 1.00 88.56 578 LYS A CA 1
ATOM 4569 C C . LYS A 1 578 ? 0.839 3.861 11.309 1.00 88.56 578 LYS A C 1
ATOM 4571 O O . LYS A 1 578 ? 0.723 3.314 10.219 1.00 88.56 578 LYS A O 1
ATOM 4576 N N . THR A 1 579 ? -0.193 4.342 11.996 1.00 85.38 579 THR A N 1
ATOM 4577 C CA . THR A 1 579 ? -1.586 4.239 11.531 1.00 85.38 579 THR A CA 1
ATOM 4578 C C . THR A 1 579 ? -2.069 5.507 10.826 1.00 85.38 579 THR A C 1
ATOM 4580 O O . THR A 1 579 ? -3.009 5.460 10.038 1.00 85.38 579 THR A O 1
ATOM 4583 N N . GLY A 1 580 ? -1.419 6.644 11.081 1.00 87.12 580 GLY A N 1
ATOM 4584 C CA . GLY A 1 580 ? -1.840 7.967 10.624 1.00 87.12 580 GLY A CA 1
ATOM 4585 C C . GLY A 1 580 ? -3.047 8.529 11.377 1.00 87.12 580 GLY A C 1
ATOM 4586 O O . GLY A 1 580 ? -3.548 9.586 11.001 1.00 87.12 580 GLY A O 1
ATOM 4587 N N . ASN A 1 581 ? -3.528 7.834 12.411 1.00 88.62 581 ASN A N 1
ATOM 4588 C CA . ASN A 1 581 ? -4.698 8.238 13.179 1.00 88.62 581 ASN A CA 1
ATOM 4589 C C . ASN A 1 581 ? -4.360 9.335 14.189 1.00 88.62 581 ASN A C 1
ATOM 4591 O O . ASN A 1 581 ? -3.248 9.374 14.727 1.00 88.62 581 ASN A O 1
ATOM 4595 N N . LEU A 1 582 ? -5.351 10.181 14.480 1.00 90.44 582 LEU A N 1
ATOM 4596 C CA . LEU A 1 582 ? -5.259 11.140 15.572 1.00 90.44 582 LEU A CA 1
ATOM 4597 C C . LEU A 1 582 ? -5.467 10.425 16.911 1.00 90.44 582 LEU A C 1
ATOM 4599 O O . LEU A 1 582 ? -6.208 9.444 16.990 1.00 90.44 582 LEU A O 1
ATOM 4603 N N . ILE A 1 583 ? -4.806 10.908 17.959 1.00 89.38 583 ILE A N 1
ATOM 4604 C CA . ILE A 1 583 ? -4.889 10.357 19.311 1.00 89.38 583 ILE A CA 1
ATOM 4605 C C . ILE A 1 583 ? -5.337 11.451 20.275 1.00 89.38 583 ILE A C 1
ATOM 4607 O O . ILE A 1 583 ? -4.742 12.527 20.342 1.00 89.38 583 ILE A O 1
ATOM 4611 N N . ASP A 1 584 ? -6.357 11.140 21.069 1.00 84.94 584 ASP A N 1
ATOM 4612 C CA . ASP A 1 584 ? -6.700 11.911 22.256 1.00 84.94 584 ASP A CA 1
ATOM 4613 C C . ASP A 1 584 ? -5.674 11.623 23.357 1.00 84.94 584 ASP A C 1
ATOM 4615 O O . ASP A 1 584 ? -5.621 10.514 23.890 1.00 84.94 584 ASP A O 1
ATOM 4619 N N . LEU A 1 585 ? -4.868 12.616 23.730 1.00 86.19 585 LEU A N 1
ATOM 4620 C CA . LEU A 1 585 ? -3.839 12.466 24.764 1.00 86.19 585 LEU A CA 1
ATOM 4621 C C . LEU A 1 585 ? -4.410 12.165 26.159 1.00 86.19 585 LEU A C 1
ATOM 4623 O O . LEU A 1 585 ? -3.700 11.610 26.997 1.00 86.19 585 LEU A O 1
ATOM 4627 N N . SER A 1 586 ? -5.668 12.525 26.425 1.00 80.69 586 SER A N 1
ATOM 4628 C CA . SER A 1 586 ? -6.297 12.326 27.734 1.00 80.69 586 SER A CA 1
ATOM 4629 C C . SER A 1 586 ? -6.797 10.894 27.924 1.00 80.69 586 SER A C 1
ATOM 4631 O O . SER A 1 586 ? -6.611 10.302 28.987 1.00 80.69 586 SER A O 1
ATOM 4633 N N . THR A 1 587 ? -7.390 10.313 26.879 1.00 84.94 587 THR A N 1
ATOM 4634 C CA . THR A 1 587 ? -7.961 8.960 26.912 1.00 84.94 587 THR A CA 1
ATOM 4635 C C . THR A 1 587 ? -7.073 7.910 26.246 1.00 84.94 587 THR A C 1
ATOM 4637 O O . THR A 1 587 ? -7.330 6.713 26.384 1.00 84.94 587 THR A O 1
ATOM 4640 N N . ASN A 1 588 ? -6.030 8.342 25.532 1.00 83.31 588 ASN A N 1
ATOM 4641 C CA . ASN A 1 588 ? -5.180 7.528 24.665 1.00 83.31 588 ASN A CA 1
ATOM 4642 C C . ASN A 1 588 ? -5.989 6.719 23.630 1.00 83.31 588 ASN A C 1
ATOM 4644 O O . ASN A 1 588 ? -5.613 5.603 23.259 1.00 83.31 588 ASN A O 1
ATOM 4648 N N . LYS A 1 589 ? -7.135 7.263 23.199 1.00 85.31 589 LYS A N 1
ATOM 4649 C CA . LYS A 1 589 ? -8.014 6.663 22.191 1.00 85.31 589 LYS A CA 1
ATOM 4650 C C . LYS A 1 589 ? -7.795 7.301 20.827 1.00 85.31 589 LYS A C 1
ATOM 4652 O O . LYS A 1 589 ? -7.409 8.461 20.717 1.00 85.31 589 LYS A O 1
ATOM 4657 N N . ILE A 1 590 ? -8.063 6.510 19.793 1.00 85.06 590 ILE A N 1
ATOM 4658 C CA . ILE A 1 590 ? -8.060 6.975 18.408 1.00 85.06 590 ILE A CA 1
ATOM 4659 C C . ILE A 1 590 ? -9.236 7.930 18.207 1.00 85.06 590 ILE A C 1
ATOM 4661 O O . ILE A 1 590 ? -10.362 7.589 18.562 1.00 85.06 590 ILE A O 1
ATOM 4665 N N . ILE A 1 591 ? -8.958 9.079 17.597 1.00 85.44 591 ILE A N 1
ATOM 4666 C CA . ILE A 1 591 ? -9.958 9.993 17.057 1.00 85.44 591 ILE A CA 1
ATOM 4667 C C . ILE A 1 591 ? -9.894 9.883 15.535 1.00 85.44 591 ILE A C 1
ATOM 4669 O O . ILE A 1 591 ? -8.835 10.054 14.923 1.00 85.44 591 ILE A O 1
ATOM 4673 N N . TYR A 1 592 ? -11.028 9.586 14.911 1.00 86.69 592 TYR A N 1
ATOM 4674 C CA . TYR A 1 592 ? -11.110 9.505 13.456 1.00 86.69 592 TYR A CA 1
ATOM 4675 C C . TYR A 1 592 ? -11.229 10.894 12.834 1.00 86.69 592 TYR A C 1
ATOM 4677 O O . TYR A 1 592 ? -11.658 11.854 13.471 1.00 86.69 592 TYR A O 1
ATOM 4685 N N . LEU A 1 593 ? -10.838 11.021 11.569 1.00 83.00 593 LEU A N 1
ATOM 4686 C CA . LEU A 1 593 ? -10.631 12.330 10.956 1.00 83.00 593 LEU A CA 1
ATOM 4687 C C . LEU A 1 593 ? -11.915 13.177 10.887 1.00 83.00 593 LEU A C 1
ATOM 4689 O O . LEU A 1 593 ? -11.873 14.373 11.168 1.00 83.00 593 LEU A O 1
ATOM 4693 N N . ASN A 1 594 ? -13.062 12.559 10.590 1.00 81.75 594 ASN A N 1
ATOM 4694 C CA . ASN A 1 594 ? -14.356 13.249 10.571 1.00 81.75 594 ASN A CA 1
ATOM 4695 C C . ASN A 1 594 ? -14.765 13.730 11.974 1.00 81.75 594 ASN A C 1
ATOM 4697 O O . ASN A 1 594 ? -15.300 14.828 12.123 1.00 81.75 594 ASN A O 1
ATOM 4701 N N . GLU A 1 595 ? -14.490 12.925 13.002 1.00 81.62 595 GLU A N 1
ATOM 4702 C CA . GLU A 1 595 ? -14.749 13.279 14.399 1.00 81.62 595 GLU A CA 1
ATOM 4703 C C . GLU A 1 595 ? -13.838 14.426 14.853 1.00 81.62 595 GLU A C 1
ATOM 4705 O O . GLU A 1 595 ? -14.313 15.385 15.458 1.00 81.62 595 GLU A O 1
ATOM 4710 N N . ALA A 1 596 ? -12.556 14.389 14.485 1.00 83.00 596 ALA A N 1
ATOM 4711 C CA . ALA A 1 596 ? -11.604 15.448 14.800 1.00 83.00 596 ALA A CA 1
ATOM 4712 C C . ALA A 1 596 ? -11.986 16.792 14.161 1.00 83.00 596 ALA A C 1
ATOM 4714 O O . ALA A 1 596 ? -11.856 17.832 14.809 1.00 83.00 596 ALA A O 1
ATOM 4715 N N . ILE A 1 597 ? -12.492 16.781 12.919 1.00 80.06 597 ILE A N 1
ATOM 4716 C CA . ILE A 1 597 ? -13.029 17.984 12.262 1.00 80.06 597 ILE A CA 1
ATOM 4717 C C . ILE A 1 597 ? -14.262 18.490 13.018 1.00 80.06 597 ILE A C 1
ATOM 4719 O O . ILE A 1 597 ? -14.352 19.677 13.323 1.00 80.06 597 ILE A O 1
ATOM 4723 N N . ALA A 1 598 ? -15.200 17.600 13.360 1.00 74.62 598 ALA A N 1
ATOM 4724 C CA . ALA A 1 598 ? -16.421 17.971 14.076 1.00 74.62 598 ALA A CA 1
ATOM 4725 C C . ALA A 1 598 ? -16.131 18.565 15.469 1.00 74.62 598 ALA A C 1
ATOM 4727 O O . ALA A 1 598 ? -16.800 19.502 15.906 1.00 74.62 598 ALA A O 1
ATOM 4728 N N . GLN A 1 599 ? -15.100 18.059 16.148 1.00 79.31 599 GLN A N 1
ATOM 4729 C CA . GLN A 1 599 ? -14.625 18.560 17.440 1.00 79.31 599 GLN A CA 1
ATOM 4730 C C . GLN A 1 599 ? -13.691 19.778 17.320 1.00 79.31 599 GLN A C 1
ATOM 4732 O O . GLN A 1 599 ? -13.238 20.289 18.340 1.00 79.31 599 GLN A O 1
ATOM 4737 N N . HIS A 1 600 ? -13.421 20.269 16.103 1.00 78.44 600 HIS A N 1
ATOM 4738 C CA . HIS A 1 600 ? -12.504 21.384 15.830 1.00 78.44 600 HIS A CA 1
ATOM 4739 C C . HIS A 1 600 ? -11.070 21.150 16.349 1.00 78.44 600 HIS A C 1
ATOM 4741 O O . HIS A 1 600 ? -10.337 22.100 16.618 1.00 78.44 600 HIS A O 1
ATOM 4747 N N . LEU A 1 601 ? -10.658 19.884 16.480 1.00 82.94 601 LEU A N 1
ATOM 4748 C CA . LEU A 1 601 ? -9.296 19.500 16.868 1.00 82.94 601 LEU A CA 1
ATOM 4749 C C . LEU A 1 601 ? -8.302 19.677 15.716 1.00 82.94 601 LEU A C 1
ATOM 4751 O O . LEU A 1 601 ? -7.106 19.856 15.935 1.00 82.94 601 LEU A O 1
ATOM 4755 N N . ILE A 1 602 ? -8.812 19.610 14.488 1.00 86.31 602 ILE A N 1
ATOM 4756 C CA . ILE A 1 602 ? -8.077 19.796 13.245 1.00 86.31 602 ILE A CA 1
ATOM 4757 C C . ILE A 1 602 ? -8.945 20.605 12.275 1.00 86.31 602 ILE A C 1
ATOM 4759 O O . ILE A 1 602 ? -10.167 20.438 12.242 1.00 86.31 602 ILE A O 1
ATOM 4763 N N . THR A 1 603 ? -8.338 21.481 11.472 1.00 84.31 603 THR A N 1
ATOM 4764 C CA . THR A 1 603 ? -9.082 22.203 10.428 1.00 84.31 603 THR A CA 1
ATOM 4765 C C . THR A 1 603 ? -9.488 21.256 9.291 1.00 84.31 603 THR A C 1
ATOM 4767 O O . THR A 1 603 ? -8.779 20.281 9.026 1.00 84.31 603 THR A O 1
ATOM 4770 N N . PRO A 1 604 ? -10.590 21.521 8.565 1.00 80.88 604 PRO A N 1
ATOM 4771 C CA . PRO A 1 604 ? -10.967 20.728 7.392 1.00 80.88 604 PRO A CA 1
ATOM 4772 C C . PRO A 1 604 ? -9.862 20.663 6.326 1.00 80.88 604 PRO A C 1
ATOM 4774 O O . PRO A 1 604 ? -9.588 19.599 5.766 1.00 80.88 604 PRO A O 1
ATOM 4777 N N . GLU A 1 605 ? -9.180 21.783 6.075 1.00 82.81 605 GLU A N 1
ATOM 4778 C CA . GLU A 1 605 ? -8.056 21.869 5.141 1.00 82.81 605 GLU A CA 1
ATOM 4779 C C . GLU A 1 605 ? -6.849 21.064 5.636 1.00 82.81 605 GLU A C 1
ATOM 4781 O O . GLU A 1 605 ? -6.219 20.340 4.861 1.00 82.81 605 GLU A O 1
ATOM 4786 N N . GLY A 1 606 ? -6.548 21.149 6.933 1.00 87.12 606 GLY A N 1
ATOM 4787 C CA . GLY A 1 606 ? -5.480 20.394 7.578 1.00 87.12 606 GLY A CA 1
ATOM 4788 C C . GLY A 1 606 ? -5.737 18.889 7.576 1.00 87.12 606 GLY A C 1
ATOM 4789 O O . GLY A 1 606 ? -4.839 18.099 7.284 1.00 87.12 606 GLY A O 1
ATOM 4790 N N . ALA A 1 607 ? -6.988 18.484 7.786 1.00 86.06 607 ALA A N 1
ATOM 4791 C CA . ALA A 1 607 ? -7.425 17.104 7.668 1.00 86.06 607 ALA A CA 1
ATOM 4792 C C . ALA A 1 607 ? -7.288 16.576 6.234 1.00 86.06 607 ALA A C 1
ATOM 4794 O O . ALA A 1 607 ? -6.761 15.482 6.025 1.00 86.06 607 ALA A O 1
ATOM 4795 N N . ALA A 1 608 ? -7.686 17.361 5.228 1.00 82.19 608 ALA A N 1
ATOM 4796 C CA . ALA A 1 608 ? -7.478 17.010 3.825 1.00 82.19 608 ALA A CA 1
ATOM 4797 C C . ALA A 1 608 ? -5.981 16.889 3.474 1.00 82.19 608 ALA A C 1
ATOM 4799 O O . ALA A 1 608 ? -5.591 15.964 2.755 1.00 82.19 608 ALA A O 1
ATOM 4800 N N . MET A 1 609 ? -5.138 17.776 4.017 1.00 85.94 609 MET A N 1
ATOM 4801 C CA . MET A 1 609 ? -3.680 17.718 3.868 1.00 85.94 609 MET A CA 1
ATOM 4802 C C . MET A 1 609 ? -3.107 16.440 4.486 1.00 85.94 609 MET A C 1
ATOM 4804 O O . MET A 1 609 ? -2.427 15.684 3.794 1.00 85.94 609 MET A O 1
ATOM 4808 N N . LEU A 1 610 ? -3.418 16.153 5.753 1.00 89.56 610 LEU A N 1
ATOM 4809 C CA . LEU A 1 610 ? -2.964 14.944 6.444 1.00 89.56 610 LEU A CA 1
ATOM 4810 C C . LEU A 1 610 ? -3.391 13.687 5.679 1.00 89.56 610 LEU A C 1
ATOM 4812 O O . LEU A 1 610 ? -2.583 12.801 5.412 1.00 89.56 610 LEU A O 1
ATOM 4816 N N . ASN A 1 611 ? -4.647 13.636 5.249 1.00 85.31 611 ASN A N 1
ATOM 4817 C CA . ASN A 1 611 ? -5.188 12.520 4.490 1.00 85.31 611 ASN A CA 1
ATOM 4818 C C . ASN A 1 611 ? -4.459 12.292 3.150 1.00 85.31 611 ASN A C 1
ATOM 4820 O O . ASN A 1 611 ? -4.249 11.140 2.757 1.00 85.31 611 ASN A O 1
ATOM 4824 N N . SER A 1 612 ? -4.042 13.370 2.475 1.00 84.31 612 SER A N 1
ATOM 4825 C CA . SER A 1 612 ? -3.206 13.312 1.269 1.00 84.31 612 SER A CA 1
ATOM 4826 C C . SER A 1 612 ? -1.796 12.799 1.575 1.00 84.31 612 SER A C 1
ATOM 4828 O O . SER A 1 612 ? -1.315 11.886 0.906 1.00 84.31 612 SER A O 1
ATOM 4830 N N . LEU A 1 613 ? -1.171 13.292 2.648 1.00 88.31 613 LEU A N 1
ATOM 4831 C CA . LEU A 1 613 ? 0.156 12.856 3.094 1.00 88.31 613 LEU A CA 1
ATOM 4832 C C . LEU A 1 613 ? 0.200 11.381 3.509 1.00 88.31 613 LEU A C 1
ATOM 4834 O O . LEU A 1 613 ? 1.225 10.723 3.367 1.00 88.31 613 LEU A O 1
ATOM 4838 N N . LEU A 1 614 ? -0.908 10.828 3.988 1.00 86.62 614 LEU A N 1
ATOM 4839 C CA . LEU A 1 614 ? -1.011 9.402 4.297 1.00 86.62 614 LEU A CA 1
ATOM 4840 C C . LEU A 1 614 ? -1.250 8.525 3.051 1.00 86.62 614 LEU A C 1
ATOM 4842 O O . LEU A 1 614 ? -1.234 7.301 3.154 1.00 86.62 614 LEU A O 1
ATOM 4846 N N . ASN A 1 615 ? -1.507 9.130 1.889 1.00 81.31 615 ASN A N 1
ATOM 4847 C CA . ASN A 1 615 ? -1.897 8.472 0.641 1.00 81.31 615 ASN A CA 1
ATOM 4848 C C . ASN A 1 615 ? -1.083 8.987 -0.560 1.00 81.31 615 ASN A C 1
ATOM 4850 O O . ASN A 1 615 ? -1.630 9.195 -1.645 1.00 81.31 615 ASN A O 1
ATOM 4854 N N . LEU A 1 616 ? 0.219 9.194 -0.375 1.00 82.00 616 LEU A N 1
ATOM 4855 C CA . LEU A 1 616 ? 1.092 9.772 -1.392 1.00 82.00 616 LEU A CA 1
ATOM 4856 C C . LEU A 1 616 ? 1.419 8.774 -2.493 1.00 82.00 616 LEU A C 1
ATOM 4858 O O . LEU A 1 616 ? 1.836 7.651 -2.218 1.00 82.00 616 LEU A O 1
ATOM 4862 N N . ASN A 1 617 ? 1.311 9.216 -3.743 1.00 82.25 617 ASN A N 1
ATOM 4863 C CA . ASN A 1 617 ? 1.840 8.485 -4.887 1.00 82.25 617 ASN A CA 1
ATOM 4864 C C . ASN A 1 617 ? 3.332 8.783 -5.013 1.00 82.25 617 ASN A C 1
ATOM 4866 O O . ASN A 1 617 ? 3.720 9.859 -5.465 1.00 82.25 617 ASN A O 1
ATOM 4870 N N . VAL A 1 618 ? 4.154 7.822 -4.611 1.00 83.50 618 VAL A N 1
ATOM 4871 C CA . VAL A 1 618 ? 5.608 7.925 -4.639 1.00 83.50 618 VAL A CA 1
ATOM 4872 C C . VAL A 1 618 ? 6.126 7.246 -5.890 1.00 83.50 618 VAL A C 1
ATOM 4874 O O . VAL A 1 618 ? 6.064 6.021 -6.001 1.00 83.50 618 VAL A O 1
ATOM 4877 N N . SER A 1 619 ? 6.666 8.026 -6.821 1.00 83.31 619 SER A N 1
ATOM 4878 C CA . SER A 1 619 ? 7.331 7.465 -7.987 1.00 83.31 619 SER A CA 1
ATOM 4879 C C . SER A 1 619 ? 8.816 7.256 -7.711 1.00 83.31 619 SER A C 1
ATOM 4881 O O . SER A 1 619 ? 9.501 8.222 -7.389 1.00 83.31 619 SER A O 1
ATOM 4883 N N . THR A 1 620 ? 9.336 6.045 -7.877 1.00 79.56 620 THR A N 1
ATOM 4884 C CA . THR A 1 620 ? 10.766 5.754 -7.727 1.00 79.56 620 THR A CA 1
ATOM 4885 C C . THR A 1 620 ? 11.419 5.543 -9.087 1.00 79.56 620 THR A C 1
ATOM 4887 O O . THR A 1 620 ? 11.008 4.691 -9.880 1.00 79.56 620 THR A O 1
ATOM 4890 N N . LYS A 1 621 ? 12.465 6.327 -9.354 1.00 78.06 621 LYS A N 1
ATOM 4891 C CA . LYS A 1 621 ? 13.291 6.231 -10.560 1.00 78.06 621 LYS A CA 1
ATOM 4892 C C . LYS A 1 621 ? 14.737 5.929 -10.187 1.00 78.06 621 LYS A C 1
ATOM 4894 O O . LYS A 1 621 ? 15.300 6.570 -9.298 1.00 78.06 621 LYS A O 1
ATOM 4899 N N . VAL A 1 622 ? 15.360 5.002 -10.916 1.00 75.62 622 VAL A N 1
ATOM 4900 C CA . VAL A 1 622 ? 16.812 4.806 -10.838 1.00 75.62 622 VAL A CA 1
ATOM 4901 C C . VAL A 1 622 ? 17.489 6.013 -11.473 1.00 75.62 622 VAL A C 1
ATOM 4903 O O . VAL A 1 622 ? 17.280 6.310 -12.650 1.00 75.62 622 VAL A O 1
ATOM 4906 N N . THR A 1 623 ? 18.292 6.722 -10.684 1.00 59.19 623 THR A N 1
ATOM 4907 C CA . THR A 1 623 ? 19.091 7.847 -11.176 1.00 59.19 623 THR A CA 1
ATOM 4908 C C . THR A 1 623 ? 20.553 7.432 -11.186 1.00 59.19 623 THR A C 1
ATOM 4910 O O . THR A 1 623 ? 21.160 7.275 -10.131 1.00 59.19 623 THR A O 1
ATOM 4913 N N . ARG A 1 624 ? 21.129 7.244 -12.377 1.00 54.81 624 ARG A N 1
ATOM 4914 C CA . ARG A 1 624 ? 22.578 7.085 -12.536 1.00 54.81 624 ARG A CA 1
ATOM 4915 C C . ARG A 1 624 ? 23.209 8.457 -12.743 1.00 54.81 624 ARG A C 1
ATOM 4917 O O . ARG A 1 624 ? 22.982 9.095 -13.767 1.00 54.81 624 ARG A O 1
ATOM 4924 N N . THR A 1 625 ? 24.042 8.893 -11.807 1.00 44.41 625 THR A N 1
ATOM 4925 C CA . THR A 1 625 ? 25.009 9.964 -12.056 1.00 44.41 625 THR A CA 1
ATOM 4926 C C . THR A 1 625 ? 26.179 9.368 -12.834 1.00 44.41 625 THR A C 1
ATOM 4928 O O . THR A 1 625 ? 27.003 8.632 -12.296 1.00 44.41 625 THR A O 1
ATOM 4931 N N . LEU A 1 626 ? 26.262 9.657 -14.135 1.00 40.91 626 LEU A N 1
ATOM 4932 C CA . LEU A 1 626 ? 27.475 9.371 -14.899 1.00 40.91 626 LEU A CA 1
ATOM 4933 C C . LEU A 1 626 ? 28.580 10.312 -14.407 1.00 40.91 626 LEU A C 1
ATOM 4935 O O . LEU A 1 626 ? 28.723 11.429 -14.897 1.00 40.91 626 LEU A O 1
ATOM 4939 N N . VAL A 1 627 ? 29.373 9.871 -13.429 1.00 34.44 627 VAL A N 1
ATOM 4940 C CA . VAL A 1 627 ? 30.620 10.557 -13.086 1.00 34.44 627 VAL A CA 1
ATOM 4941 C C . VAL A 1 627 ? 31.621 10.243 -14.194 1.00 34.44 627 VAL A C 1
ATOM 4943 O O . VAL A 1 627 ? 32.347 9.251 -14.137 1.00 34.44 627 VAL A O 1
ATOM 4946 N N . GLN A 1 628 ? 31.657 11.083 -15.228 1.00 32.84 628 GLN A N 1
ATOM 4947 C CA . GLN A 1 628 ? 32.744 11.070 -16.202 1.00 32.84 628 GLN A CA 1
ATOM 4948 C C . GLN A 1 628 ? 34.026 11.519 -15.495 1.00 32.84 628 GLN A C 1
ATOM 4950 O O . GLN A 1 628 ? 34.342 12.705 -15.417 1.00 32.84 628 GLN A O 1
ATOM 4955 N N . ARG A 1 629 ? 34.769 10.563 -14.932 1.00 33.06 629 ARG A N 1
ATOM 4956 C CA . ARG A 1 629 ? 36.138 10.816 -14.488 1.00 33.06 629 ARG A CA 1
ATOM 4957 C C . ARG A 1 629 ? 37.007 10.886 -15.733 1.00 33.06 629 ARG A C 1
ATOM 4959 O O . ARG A 1 629 ? 37.390 9.859 -16.285 1.00 33.06 629 ARG A O 1
ATOM 4966 N N . TYR A 1 630 ? 37.313 12.100 -16.173 1.00 33.22 630 TYR A N 1
ATOM 4967 C CA . TYR A 1 630 ? 38.425 12.313 -17.085 1.00 33.22 630 TYR A CA 1
ATOM 4968 C C . TYR A 1 630 ? 39.691 11.877 -16.350 1.00 33.22 630 TYR A C 1
ATOM 4970 O O . TYR A 1 630 ? 40.157 12.550 -15.433 1.00 33.22 630 TYR A O 1
ATOM 4978 N N . VAL A 1 631 ? 40.228 10.714 -16.714 1.00 28.56 631 VAL A N 1
ATOM 4979 C CA . VAL A 1 631 ? 41.612 10.396 -16.382 1.00 28.56 631 VAL A CA 1
ATOM 4980 C C . VAL A 1 631 ? 42.445 11.251 -17.321 1.00 28.56 631 VAL A C 1
ATOM 4982 O O . VAL A 1 631 ? 42.723 10.865 -18.454 1.00 28.56 631 VAL A O 1
ATOM 4985 N N . THR A 1 632 ? 42.803 12.451 -16.875 1.00 31.81 632 THR A N 1
ATOM 4986 C CA . THR A 1 632 ? 43.889 13.190 -17.506 1.00 31.81 632 THR A CA 1
ATOM 4987 C C . THR A 1 632 ? 45.142 12.376 -17.231 1.00 31.81 632 THR A C 1
ATOM 4989 O O . THR A 1 632 ? 45.722 12.455 -16.149 1.00 31.81 632 THR A O 1
ATOM 4992 N N . VAL A 1 633 ? 45.532 11.530 -18.182 1.00 32.34 633 VAL A N 1
ATOM 4993 C CA . VAL A 1 633 ? 46.880 10.972 -18.194 1.00 32.34 633 VAL A CA 1
ATOM 4994 C C . VAL A 1 633 ? 47.789 12.166 -18.442 1.00 32.34 633 VAL A C 1
ATOM 4996 O O . VAL A 1 633 ? 48.001 12.586 -19.577 1.00 32.34 633 VAL A O 1
ATOM 4999 N N . THR A 1 634 ? 48.270 12.788 -17.371 1.00 34.41 634 THR A N 1
ATOM 5000 C CA . THR A 1 634 ? 49.442 13.641 -17.468 1.00 34.41 634 THR A CA 1
ATOM 5001 C C . THR A 1 634 ? 50.588 12.707 -17.810 1.00 34.41 634 THR A C 1
ATOM 5003 O O . THR A 1 634 ? 51.165 12.054 -16.942 1.00 34.41 634 THR A O 1
ATOM 5006 N N . ASN A 1 635 ? 50.891 12.599 -19.104 1.00 37.25 635 ASN A N 1
ATOM 5007 C CA . ASN A 1 635 ? 52.199 12.136 -19.530 1.00 37.25 635 ASN A CA 1
ATOM 5008 C C . ASN A 1 635 ? 53.201 13.070 -18.851 1.00 37.25 635 ASN A C 1
ATOM 5010 O O . ASN A 1 635 ? 53.399 14.205 -19.273 1.00 37.25 635 ASN A O 1
ATOM 5014 N N . LYS A 1 636 ? 53.800 12.619 -17.746 1.00 40.50 636 LYS A N 1
ATOM 5015 C CA . LYS A 1 636 ? 55.118 13.120 -17.390 1.00 40.50 636 LYS A CA 1
ATOM 5016 C C . LYS A 1 636 ? 55.983 12.746 -18.581 1.00 40.50 636 LYS A C 1
ATOM 5018 O O . LYS A 1 636 ? 56.148 11.558 -18.844 1.00 40.50 636 LYS A O 1
ATOM 5023 N N . ASP A 1 637 ? 56.462 13.751 -19.304 1.00 43.69 637 ASP A N 1
ATOM 5024 C CA . ASP A 1 637 ? 57.496 13.606 -20.320 1.00 43.69 637 ASP A CA 1
ATOM 5025 C C . ASP A 1 637 ? 58.733 12.971 -19.673 1.00 43.69 637 ASP A C 1
ATOM 5027 O O . ASP A 1 637 ? 59.657 13.647 -19.222 1.00 43.69 637 ASP A O 1
ATOM 5031 N N . ILE A 1 638 ? 58.749 11.644 -19.590 1.00 47.44 638 ILE A N 1
ATOM 5032 C CA . ILE A 1 638 ? 59.983 10.895 -19.460 1.00 47.44 638 ILE A CA 1
ATOM 5033 C C . ILE A 1 638 ? 60.519 10.856 -20.884 1.00 47.44 638 ILE A C 1
ATOM 5035 O O . ILE A 1 638 ? 60.035 10.090 -21.716 1.00 47.44 638 ILE A O 1
ATOM 5039 N N . LYS A 1 639 ? 61.488 11.727 -21.184 1.00 45.62 639 LYS A N 1
ATOM 5040 C CA . LYS A 1 639 ? 62.316 11.592 -22.383 1.00 45.62 639 LYS A CA 1
ATOM 5041 C C . LYS A 1 639 ? 63.026 10.239 -22.304 1.00 45.62 639 LYS A C 1
ATOM 5043 O O . LYS A 1 639 ? 64.082 10.129 -21.694 1.00 45.62 639 LYS A O 1
ATOM 5048 N N . GLN A 1 640 ? 62.427 9.204 -22.877 1.00 49.38 640 GLN A N 1
ATOM 5049 C CA . GLN A 1 640 ? 63.127 7.962 -23.162 1.00 49.38 640 GLN A CA 1
ATOM 5050 C C . GLN A 1 640 ? 63.921 8.186 -24.448 1.00 49.38 640 GLN A C 1
ATOM 5052 O O . GLN A 1 640 ? 63.361 8.185 -25.543 1.00 49.38 640 GLN A O 1
ATOM 5057 N N . GLU A 1 641 ? 65.224 8.431 -24.316 1.00 55.62 641 GLU A N 1
ATOM 5058 C CA . GLU A 1 641 ? 66.140 8.302 -25.446 1.00 55.62 641 GLU A CA 1
ATOM 5059 C C . GLU A 1 641 ? 66.241 6.816 -25.797 1.00 55.62 641 GLU A C 1
ATOM 5061 O O . GLU A 1 641 ? 66.786 6.004 -25.051 1.00 55.62 641 GLU A O 1
ATOM 5066 N N . ILE A 1 642 ? 65.634 6.443 -26.920 1.00 56.16 642 ILE A N 1
ATOM 5067 C CA . ILE A 1 642 ? 65.662 5.075 -27.428 1.00 56.16 642 ILE A CA 1
ATOM 5068 C C . ILE A 1 642 ? 67.060 4.829 -28.005 1.00 56.16 642 ILE A C 1
ATOM 5070 O O . ILE A 1 642 ? 67.393 5.348 -29.068 1.00 56.16 642 ILE A O 1
ATOM 5074 N N . ILE A 1 643 ? 67.872 4.027 -27.317 1.00 63.34 643 ILE A N 1
ATOM 5075 C CA . ILE A 1 643 ? 69.147 3.526 -27.844 1.00 63.34 643 ILE A CA 1
ATOM 5076 C C . ILE A 1 643 ? 68.935 2.205 -28.585 1.00 63.34 643 ILE A C 1
ATOM 5078 O O . ILE A 1 643 ? 68.138 1.357 -28.180 1.00 63.34 643 ILE A O 1
ATOM 5082 N N . THR A 1 644 ? 69.643 2.018 -29.698 1.00 65.75 644 THR A N 1
ATOM 5083 C CA . THR A 1 644 ? 69.544 0.776 -30.475 1.00 65.75 644 THR A CA 1
ATOM 5084 C C . THR A 1 644 ? 70.265 -0.373 -29.766 1.00 65.75 644 THR A C 1
ATOM 5086 O O . THR A 1 644 ? 71.230 -0.161 -29.034 1.00 65.75 644 THR A O 1
ATOM 5089 N N . TYR A 1 645 ? 69.836 -1.613 -30.012 1.00 63.19 645 TYR A N 1
ATOM 5090 C CA . TYR A 1 645 ? 70.448 -2.817 -29.429 1.00 63.19 645 TYR A CA 1
ATOM 5091 C C . TYR A 1 645 ? 71.964 -2.903 -29.693 1.00 63.19 645 TYR A C 1
ATOM 5093 O O . TYR A 1 645 ? 72.752 -3.227 -28.805 1.00 63.19 645 TYR A O 1
ATOM 5101 N N . THR A 1 646 ? 72.387 -2.534 -30.902 1.00 71.56 646 THR A N 1
ATOM 5102 C CA . THR A 1 646 ? 73.799 -2.440 -31.301 1.00 71.56 646 THR A CA 1
ATOM 5103 C C . THR A 1 646 ? 74.577 -1.393 -30.510 1.00 71.56 646 THR A C 1
ATOM 5105 O O . THR A 1 646 ? 75.746 -1.593 -30.190 1.00 71.56 646 THR A O 1
ATOM 5108 N N . GLU A 1 647 ? 73.932 -0.285 -30.165 1.00 70.69 647 GLU A N 1
ATOM 5109 C CA . GLU A 1 647 ? 74.539 0.800 -29.398 1.00 70.69 647 GLU A CA 1
ATOM 5110 C C . GLU A 1 647 ? 74.642 0.441 -27.913 1.00 70.69 647 GLU A C 1
ATOM 5112 O O . GLU A 1 647 ? 75.675 0.677 -27.291 1.00 70.69 647 GLU A O 1
ATOM 5117 N N . ALA A 1 648 ? 73.630 -0.246 -27.376 1.00 68.75 648 ALA A N 1
ATOM 5118 C CA . ALA A 1 648 ? 73.631 -0.780 -26.017 1.00 68.75 648 ALA A CA 1
ATOM 5119 C C . ALA A 1 648 ? 74.718 -1.854 -25.799 1.00 68.75 648 ALA A C 1
ATOM 5121 O O . ALA A 1 648 ? 75.358 -1.874 -24.748 1.00 68.75 648 ALA A O 1
ATOM 5122 N N . LEU A 1 649 ? 74.994 -2.694 -26.805 1.00 69.44 649 LEU A N 1
ATOM 5123 C CA . LEU A 1 649 ? 76.135 -3.623 -26.801 1.00 69.44 649 LEU A CA 1
ATOM 5124 C C . LEU A 1 649 ? 77.480 -2.885 -26.820 1.00 69.44 649 LEU A C 1
ATOM 5126 O O . LEU A 1 649 ? 78.388 -3.241 -26.072 1.00 69.44 649 LEU A O 1
ATOM 5130 N N . ARG A 1 650 ? 77.610 -1.832 -27.639 1.00 73.81 650 ARG A N 1
ATOM 5131 C CA . ARG A 1 650 ? 78.849 -1.038 -27.726 1.00 73.81 650 ARG A CA 1
ATOM 5132 C C . ARG A 1 650 ? 79.161 -0.304 -26.421 1.00 73.81 650 ARG A C 1
ATOM 5134 O O . ARG A 1 650 ? 80.326 -0.143 -26.076 1.00 73.81 650 ARG A O 1
ATOM 5141 N N . LEU A 1 651 ? 78.126 0.144 -25.714 1.00 74.31 651 LEU A N 1
ATOM 5142 C CA . LEU A 1 651 ? 78.238 0.826 -24.424 1.00 74.31 651 LEU A CA 1
ATOM 5143 C C . LEU A 1 651 ? 78.411 -0.142 -23.240 1.00 74.31 651 LEU A C 1
ATOM 5145 O O . LEU A 1 651 ? 78.524 0.310 -22.105 1.00 74.31 651 LEU A O 1
ATOM 5149 N N . GLY A 1 652 ? 78.442 -1.458 -23.485 1.00 76.00 652 GLY A N 1
ATOM 5150 C CA . GLY A 1 652 ? 78.607 -2.475 -22.441 1.00 76.00 652 GLY A CA 1
ATOM 5151 C C . GLY A 1 652 ? 77.385 -2.648 -21.535 1.00 76.00 652 GLY A C 1
ATOM 5152 O O . GLY A 1 652 ? 77.491 -3.276 -20.485 1.00 76.00 652 GLY A O 1
ATOM 5153 N N . LEU A 1 653 ? 76.228 -2.110 -21.933 1.00 73.69 653 LEU A N 1
ATOM 5154 C CA . LEU A 1 653 ? 74.984 -2.177 -21.163 1.00 73.69 653 LEU A CA 1
ATOM 5155 C C . LEU A 1 653 ? 74.289 -3.536 -21.314 1.00 73.69 653 LEU A C 1
ATOM 5157 O O . LEU A 1 653 ? 73.445 -3.876 -20.497 1.00 73.69 653 LEU A O 1
ATOM 5161 N N . ILE A 1 654 ? 74.629 -4.320 -22.342 1.00 74.00 654 ILE A N 1
ATOM 5162 C CA . ILE A 1 654 ? 74.093 -5.669 -22.573 1.00 74.00 654 ILE A CA 1
ATOM 5163 C C . ILE A 1 654 ? 75.240 -6.678 -22.561 1.00 74.00 654 ILE A C 1
ATOM 5165 O O . ILE A 1 654 ? 76.157 -6.586 -23.378 1.00 74.00 654 ILE A O 1
ATOM 5169 N N . ASN A 1 655 ? 75.152 -7.679 -21.683 1.00 74.06 655 ASN A N 1
ATOM 5170 C CA . ASN A 1 655 ? 76.026 -8.847 -21.690 1.00 74.06 655 ASN A CA 1
ATOM 5171 C C . ASN A 1 655 ? 75.253 -10.069 -22.208 1.00 74.06 655 ASN A C 1
ATOM 5173 O O . ASN A 1 655 ? 74.412 -10.637 -21.511 1.00 74.06 655 ASN A O 1
ATOM 5177 N N . ASN A 1 656 ? 75.556 -10.487 -23.439 1.00 72.75 656 ASN A N 1
ATOM 5178 C CA . ASN A 1 656 ? 74.861 -11.598 -24.093 1.00 72.75 656 ASN A CA 1
ATOM 5179 C C . ASN A 1 656 ? 75.206 -12.980 -23.515 1.00 72.75 656 ASN A C 1
ATOM 5181 O O . ASN A 1 656 ? 74.389 -13.888 -23.636 1.00 72.75 656 ASN A O 1
ATOM 5185 N N . GLU A 1 657 ? 76.369 -13.156 -22.882 1.00 72.06 657 GLU A N 1
ATOM 5186 C CA . GLU A 1 657 ? 76.745 -14.443 -22.277 1.00 72.06 657 GLU A CA 1
ATOM 5187 C C . GLU A 1 657 ? 75.996 -14.686 -20.965 1.00 72.06 657 GLU A C 1
ATOM 5189 O O . GLU A 1 657 ? 75.593 -15.810 -20.677 1.00 72.06 657 GLU A O 1
ATOM 5194 N N . GLN A 1 658 ? 75.767 -13.624 -20.189 1.00 69.44 658 GLN A N 1
ATOM 5195 C CA . GLN A 1 658 ? 75.034 -13.701 -18.921 1.00 69.44 658 GLN A CA 1
ATOM 5196 C C . GLN A 1 658 ? 73.545 -13.352 -19.047 1.00 69.44 658 GLN A C 1
ATOM 5198 O O . GLN A 1 658 ? 72.816 -13.456 -18.065 1.00 69.44 658 GLN A O 1
ATOM 5203 N N . GLN A 1 659 ? 73.088 -12.965 -20.243 1.00 68.81 659 GLN A N 1
ATOM 5204 C CA . GLN A 1 659 ? 71.728 -12.482 -20.520 1.00 68.81 659 GLN A CA 1
ATOM 5205 C C . GLN A 1 659 ? 71.265 -11.378 -19.557 1.00 68.81 659 GLN A C 1
ATOM 5207 O O . GLN A 1 659 ? 70.108 -11.333 -19.137 1.00 68.81 659 GLN A O 1
ATOM 5212 N N . THR A 1 660 ? 72.175 -10.474 -19.204 1.00 65.44 660 THR A N 1
ATOM 5213 C CA . THR A 1 660 ? 71.902 -9.362 -18.292 1.00 65.44 660 THR A CA 1
ATOM 5214 C C . THR A 1 660 ? 71.994 -8.024 -19.017 1.00 65.44 660 THR A C 1
ATOM 5216 O O . THR A 1 660 ? 72.796 -7.837 -19.935 1.00 65.44 660 THR A O 1
ATOM 5219 N N . TYR A 1 661 ? 71.137 -7.093 -18.600 1.00 72.81 661 TYR A N 1
ATOM 5220 C CA . TYR A 1 661 ? 71.149 -5.697 -19.024 1.00 72.81 661 TYR A CA 1
ATOM 5221 C C . TYR A 1 661 ? 71.361 -4.807 -17.801 1.00 72.81 661 TYR A C 1
ATOM 5223 O O . TYR A 1 661 ? 70.705 -5.007 -16.776 1.00 72.81 661 TYR A O 1
ATOM 5231 N N . THR A 1 662 ? 72.253 -3.832 -17.932 1.00 68.06 662 THR A N 1
ATOM 5232 C CA . THR A 1 662 ? 72.542 -2.818 -16.921 1.00 68.06 662 THR A CA 1
ATOM 5233 C C . THR A 1 662 ? 71.908 -1.506 -17.368 1.00 68.06 662 THR A C 1
ATOM 5235 O O . THR A 1 662 ? 72.223 -1.002 -18.447 1.00 68.06 662 THR A O 1
ATOM 5238 N N . ASP A 1 663 ? 70.993 -0.974 -16.560 1.00 65.56 663 ASP A N 1
ATOM 5239 C CA . ASP A 1 663 ? 70.327 0.299 -16.838 1.00 65.56 663 ASP A CA 1
ATOM 5240 C C . ASP A 1 663 ? 71.349 1.444 -16.691 1.00 65.56 663 ASP A C 1
ATOM 5242 O O . ASP A 1 663 ? 71.991 1.547 -15.650 1.00 65.56 663 ASP A O 1
ATOM 5246 N N . PRO A 1 664 ? 71.546 2.304 -17.706 1.00 62.34 664 PRO A N 1
ATOM 5247 C CA . PRO A 1 664 ? 72.543 3.371 -17.664 1.00 62.34 664 PRO A CA 1
ATOM 5248 C C . PRO A 1 664 ? 72.269 4.458 -16.609 1.00 62.34 664 PRO A C 1
ATOM 5250 O O . PRO A 1 664 ? 73.119 5.328 -16.417 1.00 62.34 664 PRO A O 1
ATOM 5253 N N . VAL A 1 665 ? 71.102 4.453 -15.953 1.00 60.50 665 VAL A N 1
ATOM 5254 C CA . VAL A 1 665 ? 70.710 5.452 -14.942 1.00 60.50 665 VAL A CA 1
ATOM 5255 C C . VAL A 1 665 ? 70.935 4.964 -13.497 1.00 60.50 665 VAL A C 1
ATOM 5257 O O . VAL A 1 665 ? 70.897 5.782 -12.575 1.00 60.50 665 VAL A O 1
ATOM 5260 N N . THR A 1 666 ? 71.201 3.670 -13.277 1.00 49.44 666 THR A N 1
ATOM 5261 C CA . THR A 1 666 ? 71.399 3.055 -11.944 1.00 49.44 666 THR A CA 1
ATOM 5262 C C . THR A 1 666 ? 72.725 2.330 -11.845 1.00 49.44 666 THR A C 1
ATOM 5264 O O . THR A 1 666 ? 73.402 2.499 -10.807 1.00 49.44 666 THR A O 1
#

pLDDT: mean 71.49, std 25.77, range [21.88, 98.31]

Solvent-accessible surface area (backbone atoms only — not comparable to full-atom values): 39990 Å² total; per-residue (Å²): 138,84,84,83,78,73,67,67,70,58,63,75,52,48,64,58,56,54,52,61,72,66,48,75,78,67,76,80,70,65,82,61,79,39,85,40,76,44,71,70,84,74,84,72,82,78,80,83,76,81,84,77,91,72,92,83,82,88,81,92,85,88,89,86,89,89,87,86,90,85,87,89,83,89,89,86,81,88,84,91,88,80,91,81,90,83,81,89,82,85,89,84,93,78,88,88,84,93,84,87,84,89,82,90,82,85,86,84,86,85,88,83,91,80,90,85,88,84,92,84,82,92,76,80,87,76,86,84,77,89,78,82,90,72,83,94,67,81,75,62,66,72,49,58,40,36,45,38,52,82,78,70,46,66,30,22,63,60,52,29,44,76,71,62,38,39,39,62,79,78,50,30,31,41,69,37,76,87,65,48,68,39,42,53,71,55,30,37,76,71,66,40,28,40,65,78,56,50,49,52,41,65,31,64,64,85,48,75,53,102,91,44,68,38,25,40,42,55,52,52,31,47,54,52,46,57,68,72,59,57,79,72,66,94,86,77,76,79,80,88,62,97,76,51,41,42,61,70,58,29,39,76,70,66,32,36,42,83,88,79,49,32,31,49,45,98,88,69,50,76,41,47,44,71,54,31,39,76,72,44,50,28,51,77,77,72,77,66,62,78,83,65,79,47,37,46,61,56,54,37,52,70,43,62,31,42,43,64,86,58,28,37,34,40,40,70,46,75,57,52,72,28,41,54,63,54,23,33,75,69,41,52,27,40,36,78,52,34,22,32,51,39,86,88,77,51,29,35,36,22,50,53,56,28,42,77,71,52,39,31,37,48,91,61,21,26,36,43,59,92,90,44,77,32,30,57,60,56,32,32,75,70,53,36,37,44,64,44,31,39,75,32,49,35,51,78,70,64,36,49,50,99,80,37,33,30,48,36,72,79,63,81,47,76,24,50,46,62,52,28,43,74,32,24,47,38,44,39,76,85,52,61,31,35,53,40,81,88,78,72,41,62,34,22,47,52,55,29,45,72,75,52,35,34,42,76,74,33,30,32,33,41,86,84,81,67,49,74,36,48,52,65,56,33,24,55,71,40,43,27,26,31,74,44,78,37,32,60,38,65,43,62,28,38,33,46,47,86,70,52,75,55,33,16,53,54,59,34,43,76,71,63,35,51,39,71,57,86,80,33,19,39,36,55,29,81,88,78,64,43,67,40,43,53,73,56,24,38,77,74,61,40,21,40,61,72,52,50,53,63,40,58,36,70,27,50,30,68,57,96,92,38,72,31,21,51,47,48,31,36,68,75,48,40,28,42,73,76,64,67,40,33,35,40,83,88,77,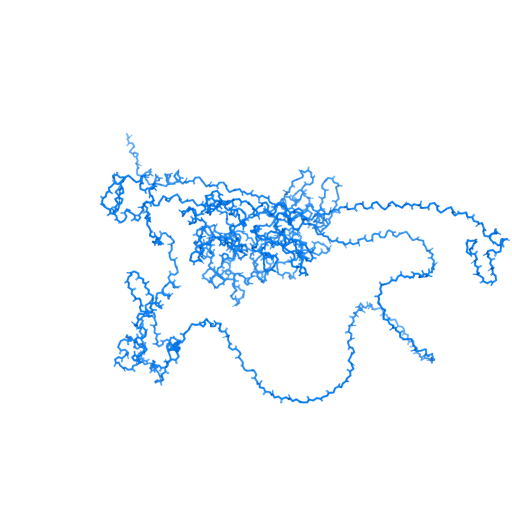74,39,80,40,29,54,42,56,31,40,76,70,64,55,23,35,69,68,17,48,45,48,52,55,31,42,52,56,24,42,39,29,45,29,40,46,74,80,82,77,81,73,77,77,75,77,74,76,72,84,72,84,74,81,83,74,52,73,73,53,36,45,74,71,64,30,44,41,81,90,78,73,45,73,54,66,94,90,115

Organism: Anoplophora glabripennis (NCBI:txid217634)

Mean predicted aligned error: 20.66 Å